Protein AF-A0AAV7F5R4-F1 (afdb_monomer)

Mean predicted aligned error: 19.82 Å

Radius of gyration: 34.5 Å; Cα contacts (8 Å, |Δi|>4): 688; chains: 1; bounding box: 96×63×97 Å

Structure (mmCIF, N/CA/C/O backbone):
data_AF-A0AAV7F5R4-F1
#
_entry.id   AF-A0AAV7F5R4-F1
#
loop_
_atom_site.group_PDB
_atom_site.id
_atom_site.type_symbol
_atom_site.label_atom_id
_atom_site.label_alt_id
_atom_site.label_comp_id
_atom_site.label_asym_id
_atom_site.label_entity_id
_atom_site.label_seq_id
_atom_site.pdbx_PDB_ins_code
_atom_site.Cartn_x
_atom_site.Cartn_y
_atom_site.Cartn_z
_atom_site.occupancy
_atom_site.B_iso_or_equiv
_atom_site.auth_seq_id
_atom_site.auth_comp_id
_atom_site.auth_asym_id
_atom_site.auth_atom_id
_atom_site.pdbx_PDB_model_num
ATOM 1 N N . MET A 1 1 ? 30.059 5.304 12.376 1.00 39.59 1 MET A N 1
ATOM 2 C CA . MET A 1 1 ? 28.980 6.250 11.996 1.00 39.59 1 MET A CA 1
ATOM 3 C C . MET A 1 1 ? 29.092 6.794 10.557 1.00 39.59 1 MET A C 1
ATOM 5 O O . MET A 1 1 ? 28.484 7.811 10.269 1.00 39.59 1 MET A O 1
ATOM 9 N N . ALA A 1 2 ? 29.769 6.106 9.621 1.00 31.55 2 ALA A N 1
ATOM 10 C CA . ALA A 1 2 ? 29.812 6.498 8.196 1.00 31.55 2 ALA A CA 1
ATOM 11 C C . ALA A 1 2 ? 29.211 5.446 7.229 1.00 31.55 2 ALA A C 1
ATOM 13 O O . ALA A 1 2 ? 29.018 5.737 6.057 1.00 31.55 2 ALA A O 1
ATOM 14 N N . GLY A 1 3 ? 28.867 4.241 7.713 1.00 31.55 3 GLY A N 1
ATOM 15 C CA . GLY A 1 3 ? 28.271 3.171 6.892 1.00 31.55 3 GLY A CA 1
ATOM 16 C C . GLY A 1 3 ? 26.743 3.233 6.739 1.00 31.55 3 GLY A C 1
ATOM 17 O O . GLY A 1 3 ? 26.205 2.731 5.759 1.00 31.55 3 GLY A O 1
ATOM 18 N N . HIS A 1 4 ? 26.030 3.892 7.662 1.00 37.28 4 HIS A N 1
ATOM 19 C CA . HIS A 1 4 ? 24.557 3.944 7.657 1.00 37.28 4 HIS A CA 1
ATOM 20 C C . HIS A 1 4 ? 23.969 4.983 6.690 1.00 37.28 4 HIS A C 1
ATOM 22 O O . HIS A 1 4 ? 22.866 4.798 6.186 1.00 37.28 4 HIS A O 1
ATOM 28 N N . THR A 1 5 ? 24.708 6.047 6.372 1.00 41.78 5 THR A N 1
ATOM 29 C CA . THR A 1 5 ? 24.303 7.043 5.368 1.00 41.78 5 THR A CA 1
ATOM 30 C C . THR A 1 5 ? 24.542 6.558 3.942 1.00 41.78 5 THR A C 1
ATOM 32 O O . THR A 1 5 ? 23.768 6.912 3.062 1.00 41.78 5 THR A O 1
ATOM 35 N N . ILE A 1 6 ? 25.547 5.705 3.715 1.00 39.28 6 ILE A N 1
ATOM 36 C CA . ILE A 1 6 ? 25.813 5.111 2.398 1.00 39.28 6 ILE A CA 1
ATOM 37 C C . ILE A 1 6 ? 24.755 4.060 2.073 1.00 39.28 6 ILE A C 1
ATOM 39 O O . ILE A 1 6 ? 24.209 4.114 0.985 1.00 39.28 6 ILE A O 1
ATOM 43 N N . LEU A 1 7 ? 24.375 3.187 3.015 1.00 37.47 7 LEU A N 1
ATOM 44 C CA . LEU A 1 7 ? 23.312 2.199 2.789 1.00 37.47 7 LEU A CA 1
ATOM 45 C C . LEU A 1 7 ? 21.937 2.861 2.590 1.00 37.47 7 LEU A C 1
ATOM 47 O O . LEU A 1 7 ? 21.159 2.404 1.767 1.00 37.47 7 LEU A O 1
ATOM 51 N N . SER A 1 8 ? 21.666 3.978 3.275 1.00 41.03 8 SER A N 1
ATOM 52 C CA . SER A 1 8 ? 20.454 4.782 3.070 1.00 41.03 8 SER A CA 1
ATOM 53 C C . SER A 1 8 ? 20.468 5.531 1.731 1.00 41.03 8 SER A C 1
ATOM 55 O O . SER A 1 8 ? 19.446 5.546 1.059 1.00 41.03 8 SER A O 1
ATOM 57 N N . LEU A 1 9 ? 21.613 6.064 1.272 1.00 37.22 9 LEU A N 1
ATOM 58 C CA . LEU A 1 9 ? 21.740 6.627 -0.082 1.00 37.22 9 LEU A CA 1
ATOM 59 C C . LEU A 1 9 ? 21.671 5.547 -1.171 1.00 37.22 9 LEU A C 1
ATOM 61 O O . LEU A 1 9 ? 21.090 5.800 -2.215 1.00 37.22 9 LEU A O 1
ATOM 65 N N . PHE A 1 10 ? 22.235 4.359 -0.936 1.00 38.16 10 PHE A N 1
ATOM 66 C CA . PHE A 1 10 ? 22.224 3.227 -1.868 1.00 38.16 10 PHE A CA 1
ATOM 67 C C . PHE A 1 10 ? 20.823 2.602 -1.955 1.00 38.16 10 PHE A C 1
ATOM 69 O O . PHE A 1 10 ? 20.374 2.301 -3.053 1.00 38.16 10 PHE A O 1
ATOM 76 N N . LEU A 1 11 ? 20.077 2.513 -0.841 1.00 41.06 11 LEU A N 1
ATOM 77 C CA . LEU A 1 11 ? 18.658 2.125 -0.835 1.00 41.06 11 LEU A CA 1
ATOM 78 C C . LEU A 1 11 ? 17.745 3.221 -1.398 1.00 41.06 11 LEU A C 1
ATOM 80 O O . LEU A 1 11 ? 16.781 2.907 -2.083 1.00 41.06 11 LEU A O 1
ATOM 84 N N . PHE A 1 12 ? 18.033 4.501 -1.153 1.00 39.72 12 PHE A N 1
ATOM 85 C CA . PHE A 1 12 ? 17.289 5.606 -1.764 1.00 39.72 12 PHE A CA 1
ATOM 86 C C . PHE A 1 12 ? 17.565 5.691 -3.269 1.00 39.72 12 PHE A C 1
ATOM 88 O O . PHE A 1 12 ? 16.661 6.030 -4.021 1.00 39.72 12 PHE A O 1
ATOM 95 N N . LEU A 1 13 ? 18.766 5.316 -3.724 1.00 37.78 13 LEU A N 1
ATOM 96 C CA . LEU A 1 13 ? 19.084 5.095 -5.135 1.00 37.78 13 LEU A CA 1
ATOM 97 C C . LEU A 1 13 ? 18.396 3.834 -5.677 1.00 37.78 13 LEU A C 1
ATOM 99 O O . LEU A 1 13 ? 17.879 3.903 -6.775 1.00 37.78 13 LEU A O 1
ATOM 103 N N . LEU A 1 14 ? 18.264 2.740 -4.920 1.00 39.53 14 LEU A N 1
ATOM 104 C CA . LEU A 1 14 ? 17.477 1.552 -5.314 1.00 39.53 14 LEU A CA 1
ATOM 105 C C . LEU A 1 14 ? 15.958 1.814 -5.378 1.00 39.53 14 LEU A C 1
ATOM 107 O O . LEU A 1 14 ? 15.267 1.191 -6.175 1.00 39.53 14 LEU A O 1
ATOM 111 N N . LEU A 1 15 ? 15.435 2.759 -4.590 1.00 38.59 15 LEU A N 1
ATOM 112 C CA . LEU A 1 15 ? 14.023 3.180 -4.618 1.00 38.59 15 LEU A CA 1
ATOM 113 C C . LEU A 1 15 ? 13.740 4.343 -5.565 1.00 38.59 15 LEU A C 1
ATOM 115 O O . LEU A 1 15 ? 12.594 4.544 -5.955 1.00 38.59 15 LEU A O 1
ATOM 119 N N . CYS A 1 16 ? 14.761 5.125 -5.916 1.00 32.56 16 CYS A N 1
ATOM 120 C CA . CYS A 1 16 ? 14.681 6.121 -6.984 1.00 32.56 16 CYS A CA 1
ATOM 121 C C . CYS A 1 16 ? 15.091 5.549 -8.352 1.00 32.56 16 CYS A C 1
ATOM 123 O O . CYS A 1 16 ? 14.794 6.193 -9.346 1.00 32.56 16 CYS A O 1
ATOM 125 N N . ASN A 1 17 ? 15.699 4.356 -8.412 1.00 32.84 17 ASN A N 1
ATOM 126 C CA . ASN A 1 17 ? 15.999 3.607 -9.644 1.00 32.84 17 ASN A CA 1
ATOM 127 C C . ASN A 1 17 ? 14.955 2.527 -9.963 1.00 32.84 17 ASN A C 1
ATOM 129 O O . ASN A 1 17 ? 15.230 1.591 -10.708 1.00 32.84 17 ASN A O 1
ATOM 133 N N . ILE A 1 18 ? 13.736 2.663 -9.449 1.00 35.47 18 ILE A N 1
ATOM 134 C CA . ILE A 1 18 ? 12.578 2.171 -10.197 1.00 35.47 18 ILE A CA 1
ATOM 135 C C . ILE A 1 18 ? 11.781 3.410 -10.573 1.00 35.47 18 ILE A C 1
ATOM 137 O O . ILE A 1 18 ? 10.766 3.758 -9.966 1.00 35.47 18 ILE A O 1
ATOM 141 N N . ASP A 1 19 ? 12.349 4.114 -11.548 1.00 28.47 19 ASP A N 1
ATOM 142 C CA . ASP A 1 19 ? 11.654 5.087 -12.375 1.00 28.47 19 ASP A CA 1
ATOM 143 C C . ASP A 1 19 ? 10.369 4.428 -12.931 1.00 28.47 19 ASP A C 1
ATOM 145 O O . ASP A 1 19 ? 10.357 3.215 -13.183 1.00 28.47 19 ASP A O 1
ATOM 149 N N . PRO A 1 20 ? 9.275 5.169 -13.179 1.00 29.52 20 PRO A N 1
ATOM 150 C CA . PRO A 1 20 ? 8.128 4.664 -13.933 1.00 29.52 20 PRO A CA 1
ATOM 151 C C . PRO A 1 20 ? 8.481 4.247 -15.375 1.00 29.52 20 PRO A C 1
ATOM 153 O O . PRO A 1 20 ? 7.615 3.753 -16.090 1.00 29.52 20 PRO A O 1
ATOM 156 N N . SER A 1 21 ? 9.739 4.395 -15.790 1.00 31.33 21 SER A N 1
ATOM 157 C CA . SER A 1 21 ? 10.330 3.827 -16.993 1.00 31.33 21 SER A CA 1
ATOM 158 C C . SER A 1 21 ? 11.383 2.768 -16.638 1.00 31.33 21 SER A C 1
ATOM 160 O O . SER A 1 21 ? 12.577 2.999 -16.780 1.00 31.33 21 SER A O 1
ATOM 162 N N . MET A 1 22 ? 10.972 1.558 -16.252 1.00 32.84 22 MET A N 1
ATOM 163 C CA . MET A 1 22 ? 11.712 0.403 -16.774 1.00 32.84 22 MET A CA 1
ATOM 164 C C . MET A 1 22 ? 11.287 0.256 -18.233 1.00 32.84 22 MET A C 1
ATOM 166 O O . MET A 1 22 ? 10.404 -0.536 -18.563 1.00 32.84 22 MET A O 1
ATOM 170 N N . SER A 1 23 ? 11.864 1.083 -19.105 1.00 41.34 23 SER A N 1
ATOM 171 C CA . SER A 1 23 ? 11.996 0.689 -20.495 1.00 41.34 23 SER A CA 1
ATOM 172 C C . SER A 1 23 ? 13.014 -0.436 -20.506 1.00 41.34 23 SER A C 1
ATOM 174 O O . SER A 1 23 ? 14.189 -0.249 -20.227 1.00 41.34 23 SER A O 1
ATOM 176 N N . PHE A 1 24 ? 12.563 -1.645 -20.816 1.00 62.62 24 PHE A N 1
ATOM 177 C CA . PHE A 1 24 ? 13.464 -2.572 -21.483 1.00 62.62 24 PHE A CA 1
ATOM 178 C C . PHE A 1 24 ? 14.000 -1.866 -22.731 1.00 62.62 24 PHE A C 1
ATOM 180 O O . PHE A 1 24 ? 13.278 -1.040 -23.307 1.00 62.62 24 PHE A O 1
ATOM 187 N N . CYS A 1 25 ? 15.231 -2.184 -23.153 1.00 79.38 25 CYS A N 1
ATOM 188 C CA . CYS A 1 25 ? 15.704 -1.737 -24.458 1.00 79.38 25 CYS A CA 1
ATOM 189 C C . CYS A 1 25 ? 14.582 -1.966 -25.474 1.00 79.38 25 CYS A C 1
ATOM 191 O O . CYS A 1 25 ? 14.095 -3.083 -25.642 1.00 79.38 25 CYS A O 1
ATOM 193 N N . SER A 1 26 ? 14.123 -0.880 -26.092 1.00 81.75 26 SER A N 1
ATOM 194 C CA . SER A 1 26 ? 12.952 -0.908 -26.969 1.00 81.75 26 SER A CA 1
ATOM 195 C C . SER A 1 26 ? 13.245 -1.551 -28.330 1.00 81.75 26 SER A C 1
ATOM 197 O O . SER A 1 26 ? 12.362 -1.612 -29.184 1.00 81.75 26 SER A O 1
ATOM 199 N N . LEU A 1 27 ? 14.479 -2.020 -28.532 1.00 85.81 27 LEU A N 1
ATOM 200 C CA . LEU A 1 27 ? 14.950 -2.723 -29.715 1.00 85.81 27 LEU A CA 1
ATOM 201 C C . LEU A 1 27 ? 15.027 -4.228 -29.431 1.00 85.81 27 LEU A C 1
ATOM 203 O O . LEU A 1 27 ? 15.663 -4.656 -28.469 1.00 85.81 27 LEU A O 1
ATOM 207 N N . ASP A 1 28 ? 14.405 -5.033 -30.293 1.00 84.12 28 ASP A N 1
ATOM 208 C CA . ASP A 1 28 ? 14.500 -6.492 -30.232 1.00 84.12 28 ASP A CA 1
ATOM 209 C C . ASP A 1 28 ? 15.633 -7.000 -31.133 1.00 84.12 28 ASP A C 1
ATOM 211 O O . ASP A 1 28 ? 15.468 -7.190 -32.339 1.00 84.12 28 ASP A O 1
ATOM 215 N N . PHE A 1 29 ? 16.798 -7.239 -30.533 1.00 84.69 29 PHE A N 1
ATOM 216 C CA . PHE A 1 29 ? 17.975 -7.744 -31.244 1.00 84.69 29 PHE A CA 1
ATOM 217 C C . PHE A 1 29 ? 17.883 -9.236 -31.614 1.00 84.69 29 PHE A C 1
ATOM 219 O O . PHE A 1 29 ? 18.726 -9.731 -32.356 1.00 84.69 29 PHE A O 1
ATOM 226 N N . LYS A 1 30 ? 16.867 -9.981 -31.148 1.00 80.25 30 LYS A N 1
ATOM 227 C CA . LYS A 1 30 ? 16.724 -11.413 -31.485 1.00 80.25 30 LYS A CA 1
ATOM 228 C C . LYS A 1 30 ? 16.264 -11.641 -32.923 1.00 80.25 30 LYS A C 1
ATOM 230 O O . LYS A 1 30 ? 16.484 -12.723 -33.460 1.00 80.25 30 LYS A O 1
ATOM 235 N N . LEU A 1 31 ? 15.624 -10.641 -33.530 1.00 77.75 31 LEU A N 1
ATOM 236 C CA . LEU A 1 31 ? 15.132 -10.699 -34.909 1.00 77.75 31 LEU A CA 1
ATOM 237 C C . LEU A 1 31 ? 16.254 -10.556 -35.947 1.00 77.75 31 LEU A C 1
ATOM 239 O O . LEU A 1 31 ? 16.086 -11.010 -37.076 1.00 77.75 31 LEU A O 1
ATOM 243 N N . PHE A 1 32 ? 17.385 -9.960 -35.556 1.00 79.75 32 PHE A N 1
ATOM 244 C CA . PHE A 1 32 ? 18.526 -9.667 -36.424 1.00 79.75 32 PHE A CA 1
ATOM 245 C C . PHE A 1 32 ? 19.821 -10.128 -35.740 1.00 79.75 32 PHE A C 1
ATOM 247 O O . PHE A 1 32 ? 20.509 -9.324 -35.106 1.00 79.75 32 PHE A O 1
ATOM 254 N N . PRO A 1 33 ? 20.142 -11.434 -35.796 1.00 73.25 33 PRO A N 1
ATOM 255 C CA . PRO A 1 33 ? 21.329 -11.959 -35.140 1.00 73.25 33 PRO A CA 1
ATOM 256 C C . PRO A 1 33 ? 22.590 -11.325 -35.735 1.00 73.25 33 PRO A C 1
ATOM 258 O O . PRO A 1 33 ? 22.829 -11.388 -36.938 1.00 73.25 33 PRO A O 1
ATOM 261 N N . PHE A 1 34 ? 23.410 -10.721 -34.878 1.00 76.69 34 PHE A N 1
ATOM 262 C CA . PHE A 1 34 ? 24.687 -10.150 -35.285 1.00 76.69 34 PHE A CA 1
ATOM 263 C C . PHE A 1 34 ? 25.781 -11.223 -35.373 1.00 76.69 34 PHE A C 1
ATOM 265 O O . PHE A 1 34 ? 26.142 -11.844 -34.368 1.00 76.69 34 PHE A O 1
ATOM 272 N N . GLU A 1 35 ? 26.369 -11.367 -36.560 1.00 68.06 35 GLU A N 1
ATOM 273 C CA . GLU A 1 35 ? 27.618 -12.096 -36.776 1.00 68.06 35 GLU A CA 1
ATOM 274 C C . GLU A 1 35 ? 28.744 -11.108 -37.095 1.00 68.06 35 GLU A C 1
ATOM 276 O O . GLU A 1 35 ? 28.722 -10.401 -38.102 1.00 68.06 35 GLU A O 1
ATOM 281 N N . ALA A 1 36 ? 29.758 -11.048 -36.229 1.00 66.69 36 ALA A N 1
ATOM 282 C CA . ALA A 1 36 ? 30.924 -10.213 -36.491 1.00 66.69 36 ALA A CA 1
ATOM 283 C C . ALA A 1 36 ? 31.705 -10.753 -37.699 1.00 66.69 36 ALA A C 1
ATOM 285 O O . ALA A 1 36 ? 31.887 -11.965 -37.838 1.00 66.69 36 ALA A O 1
ATOM 286 N N . ARG A 1 37 ? 32.228 -9.846 -38.536 1.00 67.06 37 ARG A N 1
ATOM 287 C CA . ARG A 1 37 ? 33.049 -10.225 -39.697 1.00 67.06 37 ARG A CA 1
ATOM 288 C C . ARG A 1 37 ? 34.212 -11.134 -39.272 1.00 67.06 37 ARG A C 1
ATOM 290 O O . ARG A 1 37 ? 34.809 -10.877 -38.224 1.00 67.06 37 ARG A O 1
ATOM 297 N N . PRO A 1 38 ? 34.607 -12.133 -40.085 1.00 63.84 38 PRO A N 1
ATOM 298 C CA . PRO A 1 38 ? 35.673 -13.079 -39.736 1.00 63.84 38 PRO A CA 1
ATOM 299 C C . PRO A 1 38 ? 36.996 -12.415 -39.337 1.00 63.84 38 PRO A C 1
ATOM 301 O O . PRO A 1 38 ? 37.676 -12.864 -38.416 1.00 63.84 38 PRO A O 1
ATOM 304 N N . GLU A 1 39 ? 37.326 -11.294 -39.978 1.00 62.84 39 GLU A N 1
ATOM 305 C CA . GLU A 1 39 ? 38.499 -10.461 -39.680 1.00 62.84 39 GLU A CA 1
ATOM 306 C C . GLU A 1 39 ? 38.479 -9.892 -38.249 1.00 62.84 39 GLU A C 1
ATOM 308 O O . GLU A 1 39 ? 39.528 -9.705 -37.635 1.00 62.84 39 GLU A O 1
ATOM 313 N N . CYS A 1 40 ? 37.284 -9.681 -37.690 1.00 65.56 40 CYS A N 1
ATOM 314 C CA . CYS A 1 40 ? 37.051 -9.205 -36.329 1.00 65.56 40 CYS A CA 1
ATOM 315 C C . CYS A 1 40 ? 36.989 -10.355 -35.299 1.00 65.56 40 CYS A C 1
ATOM 317 O O . CYS A 1 40 ? 36.962 -10.094 -34.097 1.00 65.56 40 CYS A O 1
ATOM 319 N N . LEU A 1 41 ? 36.976 -11.629 -35.732 1.00 59.78 41 LEU A N 1
ATOM 320 C CA . LEU A 1 41 ? 36.881 -12.805 -34.849 1.00 59.78 41 LEU A CA 1
ATOM 321 C C . LEU A 1 41 ? 38.240 -13.298 -34.314 1.00 59.78 41 LEU A C 1
ATOM 323 O O . LEU A 1 41 ? 38.253 -14.024 -33.321 1.00 59.78 41 LEU A O 1
ATOM 327 N N . ASN A 1 42 ? 39.360 -12.912 -34.937 1.00 55.72 42 ASN A N 1
ATOM 328 C CA . ASN A 1 42 ? 40.698 -13.475 -34.679 1.00 55.72 42 ASN A CA 1
ATOM 329 C C . ASN A 1 42 ? 41.566 -12.687 -33.669 1.00 55.72 42 ASN A C 1
ATOM 331 O O . ASN A 1 42 ? 42.778 -12.889 -33.608 1.00 55.72 42 ASN A O 1
ATOM 335 N N . GLN A 1 43 ? 40.984 -11.794 -32.863 1.00 54.94 43 GLN A N 1
ATOM 336 C CA . GLN A 1 43 ? 41.718 -11.028 -31.841 1.00 54.94 43 GLN A CA 1
ATOM 337 C C . GLN A 1 43 ? 41.657 -11.745 -30.472 1.00 54.94 43 GLN A C 1
ATOM 339 O O . GLN A 1 43 ? 40.559 -12.060 -30.007 1.00 54.94 43 GLN A O 1
ATOM 344 N N . PRO A 1 44 ? 42.797 -12.032 -29.807 1.00 47.94 44 PRO A N 1
ATOM 345 C CA . PRO A 1 44 ? 42.813 -12.776 -28.551 1.00 47.94 44 PRO A CA 1
ATOM 346 C C . PRO A 1 44 ? 42.216 -11.974 -27.386 1.00 47.94 44 PRO A C 1
ATOM 348 O O . PRO A 1 44 ? 42.573 -10.823 -27.133 1.00 47.94 44 PRO A O 1
ATOM 351 N N . SER A 1 45 ? 41.340 -12.630 -26.625 1.00 44.97 45 SER A N 1
ATOM 352 C CA . SER A 1 45 ? 40.735 -12.128 -25.391 1.00 44.97 45 SER A CA 1
ATOM 353 C C . SER A 1 45 ? 41.804 -11.897 -24.314 1.00 44.97 45 SER A C 1
ATOM 355 O O . SER A 1 45 ? 42.144 -12.817 -23.575 1.00 44.97 45 SER A O 1
ATOM 357 N N . GLY A 1 46 ? 42.362 -10.688 -24.210 1.00 41.81 46 GLY A N 1
ATOM 358 C CA . GLY A 1 46 ? 43.214 -10.342 -23.061 1.00 41.81 46 GLY A CA 1
ATOM 359 C C . GLY A 1 46 ? 44.234 -9.222 -23.243 1.00 41.81 46 GLY A C 1
ATOM 360 O O . GLY A 1 46 ? 44.710 -8.697 -22.243 1.00 41.81 46 GLY A O 1
ATOM 361 N N . LEU A 1 47 ? 44.543 -8.804 -24.470 1.00 41.09 47 LEU A N 1
ATOM 362 C CA . LEU A 1 47 ? 45.359 -7.616 -24.743 1.00 41.09 47 LEU A CA 1
ATOM 363 C C . LEU A 1 47 ? 44.733 -6.886 -25.931 1.00 41.09 47 LEU A C 1
ATOM 365 O O . LEU A 1 47 ? 44.908 -7.295 -27.073 1.00 41.09 47 LEU A O 1
ATOM 369 N N . LEU A 1 48 ? 43.958 -5.840 -25.654 1.00 42.06 48 LEU A N 1
ATOM 370 C CA . LEU A 1 48 ? 43.353 -5.001 -26.686 1.00 42.06 48 LEU A CA 1
ATOM 371 C C . LEU A 1 48 ? 44.242 -3.763 -26.889 1.00 42.06 48 LEU A C 1
ATOM 373 O O . LEU A 1 48 ? 44.446 -3.029 -25.919 1.00 42.06 48 LEU A O 1
ATOM 377 N N . PRO A 1 49 ? 44.757 -3.495 -28.103 1.00 43.59 49 PRO A N 1
ATOM 378 C CA . PRO A 1 49 ? 45.101 -2.130 -28.479 1.00 43.59 49 PRO A CA 1
ATOM 379 C C . PRO A 1 49 ? 43.818 -1.284 -28.463 1.00 43.59 49 PRO A C 1
ATOM 381 O O . PRO A 1 49 ? 42.719 -1.824 -28.594 1.00 43.59 49 PRO A O 1
ATOM 384 N N . ASP A 1 50 ? 43.956 0.025 -28.272 1.00 47.12 50 ASP A N 1
ATOM 385 C CA . ASP A 1 50 ? 42.859 0.992 -28.195 1.00 47.12 50 ASP A CA 1
ATOM 386 C C . ASP A 1 50 ? 41.757 0.757 -29.248 1.00 47.12 50 ASP A C 1
ATOM 388 O O . ASP A 1 50 ? 41.899 1.147 -30.401 1.00 47.12 50 ASP A O 1
ATOM 392 N N . ALA A 1 51 ? 40.648 0.162 -28.794 1.00 52.16 51 ALA A N 1
ATOM 393 C CA . ALA A 1 51 ? 39.354 0.021 -29.460 1.00 52.16 51 ALA A CA 1
ATOM 394 C C . ALA A 1 51 ? 39.320 -0.702 -30.826 1.00 52.16 51 ALA A C 1
ATOM 396 O O . ALA A 1 51 ? 40.231 -0.696 -31.645 1.00 52.16 51 ALA A O 1
ATOM 397 N N . TRP A 1 52 ? 38.195 -1.370 -31.064 1.00 54.84 52 TRP A N 1
ATOM 398 C CA . TRP A 1 52 ? 37.860 -2.029 -32.321 1.00 54.84 52 TRP A CA 1
ATOM 399 C C . TRP A 1 52 ? 38.054 -1.073 -33.505 1.00 54.84 52 TRP A C 1
ATOM 401 O O . TRP A 1 52 ? 37.694 0.101 -33.41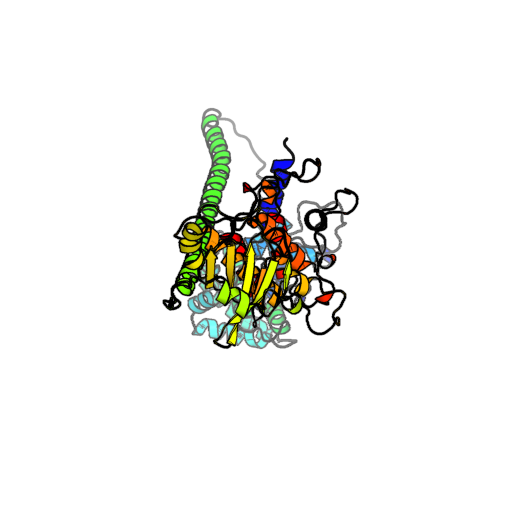0 1.00 54.84 52 TRP A O 1
ATOM 411 N N . THR A 1 53 ? 38.604 -1.556 -34.627 1.00 57.28 53 THR A N 1
ATOM 412 C CA . THR A 1 53 ? 38.736 -0.714 -35.824 1.00 57.28 53 THR A CA 1
ATOM 413 C C . THR A 1 53 ? 37.350 -0.203 -36.243 1.00 57.28 53 THR A C 1
ATOM 415 O O . THR A 1 53 ? 36.371 -0.944 -36.101 1.00 57.28 53 THR A O 1
ATOM 418 N N . PRO A 1 54 ? 37.231 1.023 -36.791 1.00 61.81 54 PRO A N 1
ATOM 419 C CA . PRO A 1 54 ? 35.947 1.575 -37.234 1.00 61.81 54 PRO A CA 1
ATOM 420 C C . PRO A 1 54 ? 35.142 0.606 -38.115 1.00 61.81 54 PRO A C 1
ATOM 422 O O . PRO A 1 54 ? 33.933 0.478 -37.952 1.00 61.81 54 PRO A O 1
ATOM 425 N N . SER A 1 55 ? 35.832 -0.172 -38.958 1.00 63.84 55 SER A N 1
ATOM 426 C CA . SER A 1 55 ? 35.249 -1.230 -39.791 1.00 63.84 55 SER A CA 1
ATOM 427 C C . SER A 1 55 ? 34.617 -2.394 -39.007 1.00 63.84 55 SER A C 1
ATOM 429 O O . SER A 1 55 ? 33.590 -2.919 -39.430 1.00 63.84 55 SER A O 1
ATOM 431 N N . CYS A 1 56 ? 35.182 -2.795 -37.861 1.00 69.06 56 CYS A N 1
ATOM 432 C CA . CYS A 1 56 ? 34.612 -3.837 -36.998 1.00 69.06 56 CYS A CA 1
ATOM 433 C C . CYS A 1 56 ? 33.428 -3.314 -36.174 1.00 69.06 56 CYS A C 1
ATOM 435 O O . CYS A 1 56 ? 32.453 -4.039 -35.982 1.00 69.06 56 CYS A O 1
ATOM 437 N N . CYS A 1 57 ? 33.471 -2.052 -35.736 1.00 73.31 57 CYS A N 1
ATOM 438 C CA . CYS A 1 57 ? 32.346 -1.401 -35.060 1.00 73.31 57 CYS A CA 1
ATOM 439 C C . CYS A 1 57 ? 31.147 -1.197 -36.002 1.00 73.31 57 CYS A C 1
ATOM 441 O O . CYS A 1 57 ? 30.011 -1.455 -35.616 1.00 73.31 57 CYS A O 1
ATOM 443 N N . GLN A 1 58 ? 31.391 -0.798 -37.253 1.00 71.62 58 GLN A N 1
ATOM 444 C CA . GLN A 1 58 ? 30.344 -0.495 -38.236 1.00 71.62 58 GLN A CA 1
ATOM 445 C C . GLN A 1 58 ? 29.390 -1.672 -38.487 1.00 71.62 58 GLN A C 1
ATOM 447 O O . GLN A 1 58 ? 28.190 -1.465 -38.638 1.00 71.62 58 GLN A O 1
ATOM 452 N N . SER A 1 59 ? 29.901 -2.908 -38.478 1.00 75.06 59 SER A N 1
ATOM 453 C CA . SER A 1 59 ? 29.072 -4.105 -38.691 1.00 75.06 59 SER A CA 1
ATOM 454 C C . SER A 1 59 ? 27.981 -4.298 -37.629 1.00 75.06 59 SER A C 1
ATOM 456 O O . SER A 1 59 ? 26.954 -4.900 -37.917 1.00 75.06 59 SER A O 1
ATOM 458 N N . ALA A 1 60 ? 28.167 -3.758 -36.421 1.00 79.06 60 ALA A N 1
ATOM 459 C CA . ALA A 1 60 ? 27.176 -3.852 -35.354 1.00 79.06 60 ALA A CA 1
ATOM 460 C C . ALA A 1 60 ? 26.044 -2.825 -35.490 1.00 79.06 60 ALA A C 1
ATOM 462 O O . ALA A 1 60 ? 24.995 -3.005 -34.881 1.00 79.06 60 ALA A O 1
ATOM 463 N N . LEU A 1 61 ? 26.223 -1.764 -36.286 1.00 82.25 61 LEU A N 1
ATOM 464 C CA . LEU A 1 61 ? 25.169 -0.773 -36.501 1.00 82.25 61 LEU A CA 1
ATOM 465 C C . LEU A 1 61 ? 24.040 -1.302 -37.387 1.00 82.25 61 LEU A C 1
ATOM 467 O O . LEU A 1 61 ? 22.901 -0.894 -37.201 1.00 82.25 61 LEU A O 1
ATOM 471 N N . GLU A 1 62 ? 24.324 -2.212 -38.315 1.00 85.12 62 GLU A N 1
ATOM 472 C CA . GLU A 1 62 ? 23.320 -2.738 -39.246 1.00 85.12 62 GLU A CA 1
ATOM 473 C C . GLU A 1 62 ? 22.139 -3.416 -38.526 1.00 85.12 62 GLU A C 1
ATOM 475 O O . GLU A 1 62 ? 21.011 -2.937 -38.674 1.00 85.12 62 GLU A O 1
ATOM 480 N N . PRO A 1 63 ? 22.348 -4.437 -37.666 1.00 85.94 63 PRO A N 1
ATOM 481 C CA . PRO A 1 63 ? 21.250 -5.053 -36.917 1.00 85.94 63 PRO A CA 1
ATOM 482 C C . PRO A 1 63 ? 20.584 -4.084 -35.929 1.00 85.94 63 PRO A C 1
ATOM 484 O O . PRO A 1 63 ? 19.393 -4.210 -35.637 1.00 85.94 63 PRO A O 1
ATOM 487 N N . VAL A 1 64 ? 21.318 -3.084 -35.429 1.00 88.44 64 VAL A N 1
ATOM 488 C CA . VAL A 1 64 ? 20.764 -2.058 -34.534 1.00 88.44 64 VAL A CA 1
ATOM 489 C C . VAL A 1 64 ? 19.796 -1.145 -35.289 1.00 88.44 64 VAL A C 1
ATOM 491 O O . VAL A 1 64 ? 18.679 -0.927 -34.824 1.00 88.44 64 VAL A O 1
ATOM 494 N N . PHE A 1 65 ? 20.171 -0.663 -36.475 1.00 90.00 65 PHE A N 1
ATOM 495 C CA . PHE A 1 65 ? 19.309 0.172 -37.310 1.00 90.00 65 PHE A CA 1
ATOM 496 C C . PHE A 1 65 ? 18.122 -0.617 -37.891 1.00 90.00 65 PHE A C 1
ATOM 498 O O . PHE A 1 65 ? 17.023 -0.070 -37.987 1.00 90.00 65 PHE A O 1
ATOM 505 N N . GLN A 1 66 ? 18.294 -1.907 -38.200 1.00 89.94 66 GLN A N 1
ATOM 506 C CA . GLN A 1 66 ? 17.184 -2.798 -38.564 1.00 89.94 66 GLN A CA 1
ATOM 507 C C . GLN A 1 66 ? 16.159 -2.900 -37.423 1.00 89.94 66 GLN A C 1
ATOM 509 O O . GLN A 1 66 ? 14.959 -2.719 -37.644 1.00 89.94 66 GLN A O 1
ATOM 514 N N . ALA A 1 67 ? 16.612 -3.094 -36.180 1.00 89.88 67 ALA A N 1
ATOM 515 C CA . ALA A 1 67 ? 15.726 -3.091 -35.016 1.00 89.88 67 ALA A CA 1
ATOM 516 C C . ALA A 1 67 ? 15.064 -1.715 -34.786 1.00 89.88 67 ALA A C 1
ATOM 518 O O . ALA A 1 67 ? 13.887 -1.645 -34.416 1.00 89.88 67 ALA A O 1
ATOM 519 N N . MET A 1 68 ? 15.779 -0.613 -35.051 1.00 91.38 68 MET A N 1
ATOM 520 C CA . MET A 1 68 ? 15.221 0.744 -34.986 1.00 91.38 68 MET A CA 1
ATOM 521 C C . MET A 1 68 ? 14.118 0.960 -36.025 1.00 91.38 68 MET A C 1
ATOM 523 O O . MET A 1 68 ? 13.109 1.572 -35.690 1.00 91.38 68 MET A O 1
ATOM 527 N N . ALA A 1 69 ? 14.246 0.415 -37.238 1.00 90.81 69 ALA A N 1
ATOM 528 C CA . ALA A 1 69 ? 13.205 0.481 -38.266 1.00 90.81 69 ALA A CA 1
ATOM 529 C C . ALA A 1 69 ? 11.904 -0.215 -37.842 1.00 90.81 69 ALA A C 1
ATOM 531 O O . ALA A 1 69 ? 10.823 0.367 -37.973 1.00 90.81 69 ALA A O 1
ATOM 532 N N . ILE A 1 70 ? 12.002 -1.414 -37.252 1.00 88.88 70 ILE A N 1
ATOM 533 C CA . ILE A 1 70 ? 10.841 -2.125 -36.688 1.00 88.88 70 ILE A CA 1
ATOM 534 C C . ILE A 1 70 ? 10.161 -1.270 -35.614 1.00 88.88 70 ILE A C 1
ATOM 536 O O . ILE A 1 70 ? 8.942 -1.084 -35.634 1.00 88.88 70 ILE A O 1
ATOM 540 N N . ARG A 1 71 ? 10.950 -0.702 -34.695 1.00 90.38 71 ARG A N 1
ATOM 541 C CA . ARG A 1 71 ? 10.441 0.168 -33.630 1.00 90.38 71 ARG A CA 1
ATOM 542 C C . ARG A 1 71 ? 9.795 1.438 -34.190 1.00 90.38 71 ARG A C 1
ATOM 544 O O . ARG A 1 71 ? 8.722 1.824 -33.727 1.00 90.38 71 ARG A O 1
ATOM 551 N N . ALA A 1 72 ? 10.426 2.081 -35.169 1.00 90.00 72 ALA A N 1
ATOM 552 C CA . ALA A 1 72 ? 9.986 3.343 -35.754 1.00 90.00 72 ALA A CA 1
ATOM 553 C C . ALA A 1 72 ? 8.638 3.219 -36.481 1.00 90.00 72 ALA A C 1
ATOM 555 O O . ALA A 1 72 ? 7.880 4.187 -36.507 1.00 90.00 72 ALA A O 1
ATOM 556 N N . ASN A 1 73 ? 8.272 2.037 -36.990 1.00 88.88 73 ASN A N 1
ATOM 557 C CA . ASN A 1 73 ? 6.935 1.810 -37.553 1.00 88.88 73 ASN A CA 1
ATOM 558 C C . ASN A 1 73 ? 5.829 2.047 -36.504 1.00 88.88 73 ASN A C 1
ATOM 560 O O . ASN A 1 73 ? 4.817 2.703 -36.771 1.00 88.88 73 ASN A O 1
ATOM 564 N N . ALA A 1 74 ? 6.053 1.566 -35.277 1.00 84.50 74 ALA A N 1
ATOM 565 C CA . ALA A 1 74 ? 5.112 1.716 -34.171 1.00 84.50 74 ALA A CA 1
ATOM 566 C C . ALA A 1 74 ? 5.237 3.079 -33.471 1.00 84.50 74 ALA A C 1
ATOM 568 O O . ALA A 1 74 ? 4.231 3.735 -33.209 1.00 84.50 74 ALA A O 1
ATOM 569 N N . SER A 1 75 ? 6.461 3.514 -33.161 1.00 87.12 75 SER A N 1
ATOM 570 C CA . SER A 1 75 ? 6.705 4.709 -32.342 1.00 87.12 75 SER A CA 1
ATOM 571 C C . SER A 1 75 ? 6.762 6.010 -33.139 1.00 87.12 75 SER A C 1
ATOM 573 O O . SER A 1 75 ? 6.688 7.084 -32.547 1.00 87.12 75 SER A O 1
ATOM 575 N N . ARG A 1 76 ? 6.962 5.927 -34.462 1.00 90.50 76 ARG A N 1
ATOM 576 C CA . ARG A 1 76 ? 7.312 7.034 -35.373 1.00 90.50 76 ARG A CA 1
ATOM 577 C C . ARG A 1 76 ? 8.619 7.754 -35.040 1.00 90.50 76 ARG A C 1
ATOM 579 O O . ARG A 1 76 ? 9.056 8.588 -35.823 1.00 90.50 76 ARG A O 1
ATOM 586 N N . SER A 1 77 ? 9.281 7.408 -33.941 1.00 89.69 77 SER A N 1
ATOM 587 C CA . SER A 1 77 ? 10.566 7.974 -33.552 1.00 89.69 77 SER A CA 1
ATOM 588 C C . SER A 1 77 ? 11.712 7.140 -34.119 1.00 89.69 77 SER A C 1
ATOM 590 O O . SER A 1 77 ? 11.767 5.928 -33.898 1.00 89.69 77 SER A O 1
ATOM 592 N N . ILE A 1 78 ? 12.617 7.812 -34.829 1.00 90.31 78 ILE A N 1
ATOM 593 C CA . ILE A 1 78 ? 13.766 7.214 -35.516 1.00 90.31 78 ILE A CA 1
ATOM 594 C C . ILE A 1 78 ? 14.875 6.898 -34.512 1.00 90.31 78 ILE A C 1
ATOM 596 O O . ILE A 1 78 ? 15.260 5.743 -34.364 1.00 90.31 78 ILE A O 1
ATOM 600 N N . PHE A 1 79 ? 15.356 7.916 -33.796 1.00 91.19 79 PHE A N 1
ATOM 601 C CA . PHE A 1 79 ? 16.445 7.792 -32.828 1.00 91.19 79 PHE A CA 1
ATOM 602 C C . PHE A 1 79 ? 15.928 7.517 -31.414 1.00 91.19 79 PHE A C 1
ATOM 604 O O . PHE A 1 79 ? 14.779 7.805 -31.066 1.00 91.19 79 PHE A O 1
ATOM 611 N N . LEU A 1 80 ? 16.794 6.946 -30.584 1.00 88.88 80 LEU A N 1
ATOM 612 C CA . LEU A 1 80 ? 16.518 6.714 -29.172 1.00 88.88 80 LEU A CA 1
ATOM 613 C C . LEU A 1 80 ? 16.821 7.981 -28.375 1.00 88.88 80 LEU A C 1
ATOM 615 O O . LEU A 1 80 ? 17.736 8.726 -28.715 1.00 88.88 80 LEU A O 1
ATOM 619 N N . ASP A 1 81 ? 16.101 8.240 -27.286 1.00 86.38 81 ASP A N 1
ATOM 620 C CA . ASP A 1 81 ? 16.598 9.229 -26.331 1.00 86.38 81 ASP A CA 1
ATOM 621 C C . ASP A 1 81 ? 17.930 8.742 -25.713 1.00 86.38 81 ASP A C 1
ATOM 623 O O . ASP A 1 81 ? 18.202 7.536 -25.704 1.00 86.38 81 ASP A O 1
ATOM 627 N N . PRO A 1 82 ? 18.787 9.644 -25.200 1.00 83.25 82 PRO A N 1
ATOM 628 C CA . PRO A 1 82 ? 20.106 9.256 -24.700 1.00 83.25 82 PRO A CA 1
ATOM 629 C C . PRO A 1 82 ? 20.086 8.186 -23.597 1.00 83.25 82 PRO A C 1
ATOM 631 O O . PRO A 1 82 ? 21.039 7.421 -23.492 1.00 83.25 82 PRO A O 1
ATOM 634 N N . ALA A 1 83 ? 19.021 8.100 -22.790 1.00 81.44 83 ALA A N 1
ATOM 635 C CA . ALA A 1 83 ? 18.905 7.063 -21.767 1.00 81.44 83 ALA A CA 1
ATOM 636 C C . ALA A 1 83 ? 18.557 5.702 -22.395 1.00 81.44 83 ALA A C 1
ATOM 638 O O . ALA A 1 83 ? 19.241 4.716 -22.122 1.00 81.44 83 ALA A O 1
ATOM 639 N N . GLN A 1 84 ? 17.589 5.658 -23.320 1.00 85.44 84 GLN A N 1
ATOM 640 C CA . GLN A 1 84 ? 17.277 4.444 -24.088 1.00 85.44 84 GLN A CA 1
ATOM 641 C C . GLN A 1 84 ? 18.465 3.953 -24.927 1.00 85.44 84 GLN A C 1
ATOM 643 O O . GLN A 1 84 ? 18.653 2.747 -25.076 1.00 85.44 84 GLN A O 1
ATOM 648 N N . ALA A 1 85 ? 19.280 4.860 -25.473 1.00 86.12 85 ALA A N 1
ATOM 649 C CA . ALA A 1 85 ? 20.480 4.506 -26.229 1.00 86.12 85 ALA A CA 1
ATOM 650 C C . ALA A 1 85 ? 21.530 3.795 -25.357 1.00 86.12 85 ALA A C 1
ATOM 652 O O . ALA A 1 85 ? 22.127 2.805 -25.789 1.00 86.12 85 ALA A O 1
ATOM 653 N N . GLU A 1 86 ? 21.733 4.264 -24.124 1.00 85.31 86 GLU A N 1
ATOM 654 C CA . GLU A 1 86 ? 22.631 3.638 -23.146 1.00 85.31 86 GLU A CA 1
ATOM 655 C C . GLU A 1 86 ? 22.132 2.248 -22.728 1.00 85.31 86 GLU A C 1
ATOM 657 O O . GLU A 1 86 ? 22.900 1.284 -22.758 1.00 85.31 86 GLU A O 1
ATOM 662 N N . GLU A 1 87 ? 20.839 2.121 -22.423 1.00 85.75 87 GLU A N 1
ATOM 663 C CA . GLU A 1 87 ? 20.202 0.847 -22.057 1.00 85.75 87 GLU A CA 1
ATOM 664 C C . GLU A 1 87 ? 20.274 -0.175 -23.200 1.00 85.75 87 GLU A C 1
ATOM 666 O O . GLU A 1 87 ? 20.647 -1.334 -23.000 1.00 85.75 87 GLU A O 1
ATOM 671 N N . CYS A 1 88 ? 19.974 0.250 -24.430 1.00 85.75 88 CYS A N 1
ATOM 672 C CA . CYS A 1 88 ? 20.080 -0.610 -25.603 1.00 85.75 88 CYS A CA 1
ATOM 673 C C . CYS A 1 88 ? 21.521 -0.984 -25.951 1.00 85.75 88 CYS A C 1
ATOM 675 O O . CYS A 1 88 ? 21.755 -2.084 -26.454 1.00 85.75 88 CYS A O 1
ATOM 677 N N . SER A 1 89 ? 22.491 -0.124 -25.631 1.00 85.94 89 SER A N 1
ATOM 678 C CA . SER A 1 89 ? 23.911 -0.448 -25.788 1.00 85.94 89 SER A CA 1
ATOM 679 C C . SER A 1 89 ? 24.342 -1.588 -24.860 1.00 85.94 89 SER A C 1
ATOM 681 O O . SER A 1 89 ? 25.071 -2.485 -25.284 1.00 85.94 89 SER A O 1
ATOM 683 N N . GLU A 1 90 ? 23.857 -1.592 -23.616 1.00 83.38 90 GLU A N 1
ATOM 684 C CA . GLU A 1 90 ? 24.119 -2.668 -22.648 1.00 83.38 90 GLU A CA 1
ATOM 685 C C . GLU A 1 90 ? 23.399 -3.966 -23.026 1.00 83.38 90 GLU A C 1
ATOM 687 O O . GLU A 1 90 ? 23.991 -5.048 -22.979 1.00 83.38 90 GLU A O 1
ATOM 692 N N . ALA A 1 91 ? 22.142 -3.868 -23.470 1.00 83.81 91 ALA A N 1
ATOM 693 C CA . ALA A 1 91 ? 21.376 -5.019 -23.937 1.00 83.81 91 ALA A CA 1
ATOM 694 C C . ALA A 1 91 ? 22.045 -5.696 -25.146 1.00 83.81 91 ALA A C 1
ATOM 696 O O . ALA A 1 91 ? 22.191 -6.921 -25.157 1.00 83.81 91 ALA A O 1
ATOM 697 N N . PHE A 1 92 ? 22.524 -4.915 -26.120 1.00 83.38 92 PHE A N 1
ATOM 698 C CA . PHE A 1 92 ? 23.261 -5.433 -27.274 1.00 83.38 92 PHE A CA 1
ATOM 699 C C . PHE A 1 92 ? 24.539 -6.166 -26.848 1.00 83.38 92 PHE A C 1
ATOM 701 O O . PHE A 1 92 ? 24.783 -7.287 -27.291 1.00 83.38 92 PHE A O 1
ATOM 708 N N . GLN A 1 93 ? 25.316 -5.585 -25.927 1.00 80.00 93 GLN A N 1
ATOM 709 C CA . GLN A 1 93 ? 26.532 -6.209 -25.397 1.00 80.00 93 GLN A CA 1
ATOM 710 C C . GLN A 1 93 ? 26.248 -7.541 -24.687 1.00 80.00 93 GLN A C 1
ATOM 712 O O . GLN A 1 93 ? 27.017 -8.490 -24.837 1.00 80.00 93 GLN A O 1
ATOM 717 N N . SER A 1 94 ? 25.142 -7.628 -23.940 1.00 75.06 94 SER A N 1
ATOM 718 C CA . SER A 1 94 ? 24.757 -8.848 -23.217 1.00 75.06 94 SER A CA 1
ATOM 719 C C . SER A 1 94 ? 24.393 -10.018 -24.141 1.00 75.06 94 SER A C 1
ATOM 721 O O . SER A 1 94 ? 24.627 -11.177 -23.798 1.00 75.06 94 SER A O 1
ATOM 723 N N . LEU A 1 95 ? 23.846 -9.720 -25.323 1.00 71.94 95 LEU A N 1
ATOM 724 C CA . LEU A 1 95 ? 23.495 -10.709 -26.345 1.00 71.94 95 LEU A CA 1
ATOM 725 C C . LEU A 1 95 ? 24.685 -11.023 -27.260 1.00 71.94 95 LEU A C 1
ATOM 727 O O . LEU A 1 95 ? 24.846 -12.158 -27.710 1.00 71.94 95 LEU A O 1
ATOM 731 N N . HIS A 1 96 ? 25.550 -10.036 -27.492 1.00 70.00 96 HIS A N 1
ATOM 732 C CA . HIS A 1 96 ? 26.674 -10.112 -28.415 1.00 70.00 96 HIS A CA 1
ATOM 733 C C . HIS A 1 96 ? 27.988 -9.792 -27.694 1.00 70.00 96 HIS A C 1
ATOM 735 O O . HIS A 1 96 ? 28.610 -8.760 -27.931 1.00 70.00 96 HIS A O 1
ATOM 741 N N . ASN A 1 97 ? 28.458 -10.742 -26.872 1.00 62.81 97 ASN A N 1
ATOM 742 C CA . ASN A 1 97 ? 29.662 -10.671 -26.015 1.00 62.81 97 ASN A CA 1
ATOM 743 C C . ASN A 1 97 ? 30.977 -10.237 -26.695 1.00 62.81 97 ASN A C 1
ATOM 745 O O . ASN A 1 97 ? 32.004 -10.106 -26.027 1.00 62.81 97 ASN A O 1
ATOM 749 N N . ARG A 1 98 ? 30.987 -10.079 -28.019 1.00 64.81 98 ARG A N 1
ATOM 750 C CA . ARG A 1 98 ? 32.156 -9.631 -28.767 1.00 64.81 98 ARG A CA 1
ATOM 751 C C . ARG A 1 98 ? 32.144 -8.115 -28.940 1.00 64.81 98 ARG A C 1
ATOM 753 O O . ARG A 1 98 ? 33.173 -7.517 -28.674 1.00 64.81 98 ARG A O 1
ATOM 760 N N . THR A 1 99 ? 31.020 -7.475 -29.264 1.00 70.38 99 THR A N 1
ATOM 761 C CA . THR A 1 99 ? 30.990 -6.037 -29.590 1.00 70.38 99 THR A CA 1
ATOM 762 C C . THR A 1 99 ? 30.378 -5.196 -28.479 1.00 70.38 99 THR A C 1
ATOM 764 O O . THR A 1 99 ? 29.291 -5.472 -27.987 1.00 70.38 99 THR A O 1
ATOM 767 N N . ASP A 1 100 ? 31.073 -4.121 -28.118 1.00 74.69 100 ASP A N 1
ATOM 768 C CA . ASP A 1 100 ? 30.638 -3.157 -27.111 1.00 74.69 100 ASP A CA 1
ATOM 769 C C . ASP A 1 100 ? 30.360 -1.815 -27.804 1.00 74.69 100 ASP A C 1
ATOM 771 O O . ASP A 1 100 ? 31.289 -1.113 -28.219 1.00 74.69 100 ASP A O 1
ATOM 775 N N . LEU A 1 101 ? 29.072 -1.478 -27.957 1.00 75.88 101 LEU A N 1
ATOM 776 C CA . LEU A 1 101 ? 28.639 -0.255 -28.644 1.00 75.88 101 LEU A CA 1
ATOM 777 C C . LEU A 1 101 ? 29.175 1.009 -27.956 1.00 75.88 101 LEU A C 1
ATOM 779 O O . LEU A 1 101 ? 29.492 1.978 -28.646 1.00 75.88 101 LEU A O 1
ATOM 783 N N . LYS A 1 102 ? 29.378 0.986 -26.632 1.00 75.00 102 LYS A N 1
ATOM 784 C CA . LYS A 1 102 ? 29.925 2.125 -25.880 1.00 75.00 102 LYS A CA 1
ATOM 785 C C . LYS A 1 102 ? 31.415 2.301 -26.152 1.00 75.00 102 LYS A C 1
ATOM 787 O O . LYS A 1 102 ? 31.868 3.411 -26.424 1.00 75.00 102 LYS A O 1
ATOM 792 N N . LYS A 1 103 ? 32.191 1.212 -26.159 1.00 73.94 103 LYS A N 1
ATOM 793 C CA . LYS A 1 103 ? 33.622 1.261 -26.533 1.00 73.94 103 LYS A CA 1
ATOM 794 C C . LYS A 1 103 ? 33.825 1.666 -27.988 1.00 73.94 103 LYS A C 1
ATOM 796 O O . LYS A 1 103 ? 34.789 2.362 -28.293 1.00 73.94 103 LYS A O 1
ATOM 801 N N . CYS A 1 104 ? 32.899 1.274 -28.856 1.00 72.25 104 CYS A N 1
ATOM 802 C CA . CYS A 1 104 ? 32.842 1.722 -30.240 1.00 72.25 104 CYS A CA 1
ATOM 803 C C . CYS A 1 104 ? 32.282 3.148 -30.401 1.00 72.25 104 CYS A C 1
ATOM 805 O O . CYS A 1 104 ? 32.229 3.628 -31.523 1.00 72.25 104 CYS A O 1
ATOM 807 N N . ARG A 1 105 ? 31.856 3.838 -29.330 1.00 73.50 105 ARG A N 1
ATOM 808 C CA . ARG A 1 105 ? 31.193 5.160 -29.392 1.00 73.50 105 ARG A CA 1
ATOM 809 C C . ARG A 1 105 ? 30.009 5.209 -30.371 1.00 73.50 105 ARG A C 1
ATOM 811 O O . ARG A 1 105 ? 29.714 6.238 -30.966 1.00 73.50 105 ARG A O 1
ATOM 818 N N . LEU A 1 106 ? 29.329 4.079 -30.539 1.00 75.69 106 LEU A N 1
ATOM 819 C CA . LEU A 1 106 ? 28.164 3.938 -31.409 1.00 75.69 106 LEU A CA 1
ATOM 820 C C . LEU A 1 106 ? 26.868 4.357 -30.724 1.00 75.69 106 LEU A C 1
ATOM 822 O O . LEU A 1 106 ? 25.871 4.595 -31.399 1.00 75.69 106 LEU A O 1
ATOM 826 N N . THR A 1 107 ? 26.887 4.502 -29.400 1.00 79.94 107 THR A N 1
ATOM 827 C CA . THR A 1 107 ? 25.762 5.035 -28.625 1.00 79.94 107 THR A CA 1
ATOM 828 C C . THR A 1 107 ? 25.370 6.436 -29.103 1.00 79.94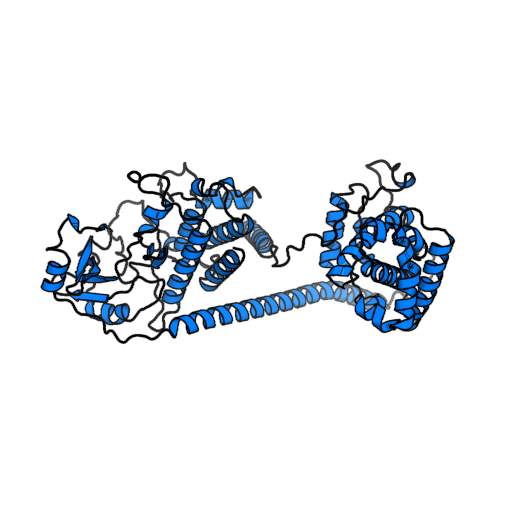 107 THR A C 1
ATOM 830 O O . THR A 1 107 ? 24.185 6.714 -29.260 1.00 79.94 107 THR A O 1
ATOM 833 N N . ASP A 1 108 ? 26.350 7.270 -29.464 1.00 76.25 108 ASP A N 1
ATOM 834 C CA . ASP A 1 108 ? 26.118 8.613 -30.012 1.00 76.25 108 ASP A CA 1
ATOM 835 C C . ASP A 1 108 ? 25.448 8.587 -31.399 1.00 76.25 108 ASP A C 1
ATOM 837 O O . ASP A 1 108 ? 24.827 9.570 -31.800 1.00 76.25 108 ASP A O 1
ATOM 841 N N . PHE A 1 109 ? 25.549 7.469 -32.134 1.00 75.94 109 PHE A N 1
ATOM 842 C CA . PHE A 1 109 ? 24.946 7.316 -33.461 1.00 75.94 109 PHE A CA 1
ATOM 843 C C . PHE A 1 109 ? 23.469 6.929 -33.433 1.00 75.94 109 PHE A C 1
ATOM 845 O O . PHE A 1 109 ? 22.733 7.216 -34.377 1.00 75.94 109 PHE A O 1
ATOM 852 N N . ILE A 1 110 ? 23.043 6.279 -32.354 1.00 82.38 110 ILE A N 1
ATOM 853 C CA . ILE A 1 110 ? 21.664 5.816 -32.165 1.00 82.38 110 ILE A CA 1
ATOM 854 C C . ILE A 1 110 ? 20.871 6.732 -31.225 1.00 82.38 110 ILE A C 1
ATOM 856 O O . ILE A 1 110 ? 19.641 6.652 -31.188 1.00 82.38 110 ILE A O 1
ATOM 860 N N . ALA A 1 111 ? 21.563 7.609 -30.489 1.00 84.44 111 ALA A N 1
ATOM 861 C CA . ALA A 1 111 ? 20.977 8.612 -29.614 1.00 84.44 111 ALA A CA 1
ATOM 862 C C . ALA A 1 111 ? 20.578 9.885 -30.376 1.00 84.44 111 ALA A C 1
ATOM 864 O O . ALA A 1 111 ? 21.307 10.399 -31.222 1.00 84.44 111 ALA A O 1
ATOM 865 N N . LEU A 1 112 ? 19.427 10.443 -30.013 1.00 77.94 112 LEU A N 1
ATOM 866 C CA . LEU A 1 112 ? 18.921 11.708 -30.521 1.00 77.94 112 LEU A CA 1
ATOM 867 C C . LEU A 1 112 ? 19.863 12.856 -30.129 1.00 77.94 112 LEU A C 1
ATOM 869 O O . LEU A 1 112 ? 20.135 13.076 -28.947 1.00 77.94 112 LEU A O 1
ATOM 873 N N . SER A 1 113 ? 20.299 13.637 -31.118 1.00 72.56 113 SER A N 1
ATOM 874 C CA . SER A 1 113 ? 21.195 14.778 -30.926 1.00 72.56 113 SER A CA 1
ATOM 875 C C . SER A 1 113 ? 20.697 16.020 -31.657 1.00 72.56 113 SER A C 1
ATOM 877 O O . SER A 1 113 ? 20.280 15.966 -32.812 1.00 72.56 113 SER A O 1
ATOM 879 N N . ALA A 1 114 ? 20.818 17.182 -31.009 1.00 61.44 114 ALA A N 1
ATOM 880 C CA . ALA A 1 114 ? 20.514 18.472 -31.631 1.00 61.44 114 ALA A CA 1
ATOM 881 C C . ALA A 1 114 ? 21.418 18.774 -32.844 1.00 61.44 114 ALA A C 1
ATOM 883 O O . ALA A 1 114 ? 21.029 19.541 -33.722 1.00 61.44 114 ALA A O 1
ATOM 884 N N . ALA A 1 115 ? 22.597 18.144 -32.925 1.00 62.38 115 ALA A N 1
ATOM 885 C CA . ALA A 1 115 ? 23.520 18.278 -34.053 1.00 62.38 115 ALA A CA 1
ATOM 886 C C . ALA A 1 115 ? 22.994 17.641 -35.355 1.00 62.38 115 ALA A C 1
ATOM 888 O O . ALA A 1 115 ? 23.492 17.956 -36.430 1.00 62.38 115 ALA A O 1
ATOM 889 N N . MET A 1 116 ? 21.976 16.778 -35.276 1.00 67.31 116 MET A N 1
ATOM 890 C CA . MET A 1 116 ? 21.371 16.107 -36.434 1.00 67.31 116 MET A CA 1
ATOM 891 C C . MET A 1 116 ? 20.342 16.990 -37.172 1.00 67.31 116 MET A C 1
ATOM 893 O O . MET A 1 116 ? 19.900 16.635 -38.262 1.00 67.31 116 MET A O 1
ATOM 897 N N . GLY A 1 117 ? 19.947 18.137 -36.600 1.00 77.81 117 GLY A N 1
ATOM 898 C CA . GLY A 1 117 ? 19.062 19.124 -37.231 1.00 77.81 117 GLY A CA 1
ATOM 899 C C . GLY A 1 117 ? 17.759 18.533 -37.792 1.00 77.81 117 GLY A C 1
ATOM 900 O O . GLY A 1 117 ? 17.008 17.902 -37.048 1.00 77.81 117 GLY A O 1
ATOM 901 N N . ILE A 1 118 ? 17.452 18.725 -39.081 1.00 77.94 118 ILE A N 1
ATOM 902 C CA . ILE A 1 118 ? 16.214 18.207 -39.712 1.00 77.94 118 ILE A CA 1
ATOM 903 C C . ILE A 1 118 ? 16.126 16.676 -39.642 1.00 77.94 118 ILE A C 1
ATOM 905 O O . ILE A 1 118 ? 15.033 16.132 -39.495 1.00 77.94 118 ILE A O 1
ATOM 909 N N . CYS A 1 119 ? 17.267 15.994 -39.667 1.00 82.12 119 CYS A N 1
ATOM 910 C CA . CYS A 1 119 ? 17.349 14.538 -39.652 1.00 82.12 119 CYS A CA 1
ATOM 911 C C . CYS A 1 119 ? 17.145 13.942 -38.252 1.00 82.12 119 CYS A C 1
ATOM 913 O O . CYS A 1 119 ? 16.964 12.741 -38.134 1.00 82.12 119 CYS A O 1
ATOM 915 N N . SER A 1 120 ? 17.095 14.771 -37.201 1.00 78.62 120 SER A N 1
ATOM 916 C CA . SER A 1 120 ? 16.714 14.353 -35.839 1.00 78.62 120 SER A CA 1
ATOM 917 C C . SER A 1 120 ? 15.208 14.115 -35.660 1.00 78.62 120 SER A C 1
ATOM 919 O O . SER A 1 120 ? 14.777 13.649 -34.605 1.00 78.62 120 SER A O 1
ATOM 921 N N . LYS A 1 121 ? 14.390 14.501 -36.647 1.00 79.56 121 LYS A N 1
ATOM 922 C CA . LYS A 1 121 ? 12.929 14.494 -36.530 1.00 79.56 121 LYS A CA 1
ATOM 923 C C . LYS A 1 121 ? 12.337 13.089 -36.693 1.00 79.56 121 LYS A C 1
ATOM 925 O O . LYS A 1 121 ? 13.016 12.144 -37.072 1.00 79.56 121 LYS A O 1
ATOM 930 N N . ASP A 1 122 ? 11.048 12.963 -36.391 1.00 88.38 122 ASP A N 1
ATOM 931 C CA . ASP A 1 122 ? 10.299 11.718 -36.559 1.00 88.38 122 ASP A CA 1
ATOM 932 C C . ASP A 1 122 ? 10.075 11.333 -38.037 1.00 88.38 122 ASP A C 1
ATOM 934 O O . ASP A 1 122 ? 10.248 12.132 -38.964 1.00 88.38 122 ASP A O 1
ATOM 938 N N . VAL A 1 123 ? 9.647 10.086 -38.242 1.00 89.12 123 VAL A N 1
ATOM 939 C CA . VAL A 1 123 ? 9.358 9.477 -39.551 1.00 89.12 123 VAL A CA 1
ATOM 940 C C . VAL A 1 123 ? 8.411 10.346 -40.393 1.00 89.12 123 VAL A C 1
ATOM 942 O O . VAL A 1 123 ? 8.629 10.547 -41.589 1.00 89.12 123 VAL A O 1
ATOM 945 N N . ASN A 1 124 ? 7.369 10.909 -39.775 1.00 88.31 124 ASN A N 1
ATOM 946 C CA . ASN A 1 124 ? 6.366 11.712 -40.477 1.00 88.31 124 ASN A CA 1
ATOM 947 C C . ASN A 1 124 ? 6.920 13.075 -40.899 1.00 88.31 124 ASN A C 1
ATOM 949 O O . ASN A 1 124 ? 6.558 13.597 -41.950 1.00 88.31 124 ASN A O 1
ATOM 953 N N . SER A 1 125 ? 7.803 13.650 -40.092 1.00 87.62 125 SER A N 1
ATOM 954 C CA . SER A 1 125 ? 8.455 14.922 -40.368 1.00 87.62 125 SER A CA 1
ATOM 955 C C . SER A 1 125 ? 9.422 14.815 -41.540 1.00 87.62 125 SER A C 1
ATOM 957 O O . SER A 1 125 ? 9.453 15.722 -42.370 1.00 87.62 125 SER A O 1
ATOM 959 N N . ILE A 1 126 ? 10.173 13.712 -41.642 1.00 88.44 126 ILE A N 1
ATOM 960 C CA . ILE A 1 126 ? 11.035 13.440 -42.801 1.00 88.44 126 ILE A CA 1
ATOM 961 C C . ILE A 1 126 ? 10.181 13.246 -44.058 1.00 88.44 126 ILE A C 1
ATOM 963 O O . ILE A 1 126 ? 10.423 13.909 -45.067 1.00 88.44 126 ILE A O 1
ATOM 967 N N . ALA A 1 127 ? 9.125 12.429 -43.983 1.00 87.88 127 ALA A N 1
ATOM 968 C CA . ALA A 1 127 ? 8.200 12.231 -45.100 1.00 87.88 127 ALA A CA 1
ATOM 969 C C . ALA A 1 127 ? 7.527 13.547 -45.542 1.00 87.88 127 ALA A C 1
ATOM 971 O O . ALA A 1 127 ? 7.444 13.848 -46.732 1.00 87.88 127 ALA A O 1
ATOM 972 N N . SER A 1 128 ? 7.097 14.376 -44.588 1.00 87.31 128 SER A N 1
ATOM 973 C CA . SER A 1 128 ? 6.495 15.683 -44.864 1.00 87.31 128 SER A CA 1
ATOM 974 C C . SER A 1 128 ? 7.491 16.678 -45.454 1.00 87.31 128 SER A C 1
ATOM 976 O O . SER A 1 128 ? 7.079 17.528 -46.240 1.00 87.31 128 SER A O 1
ATOM 978 N N . PHE A 1 129 ? 8.765 16.612 -45.063 1.00 87.44 129 PHE A N 1
ATOM 979 C CA . PHE A 1 129 ? 9.808 17.487 -45.590 1.00 87.44 129 PHE A CA 1
ATOM 980 C C . PHE A 1 129 ? 10.148 17.146 -47.046 1.00 87.44 129 PHE A C 1
ATOM 982 O O . PHE A 1 129 ? 10.297 18.048 -47.865 1.00 87.44 129 PHE A O 1
ATOM 989 N N . LEU A 1 130 ? 10.205 15.853 -47.378 1.00 87.38 130 LEU A N 1
ATOM 990 C CA . LEU A 1 130 ? 10.398 15.373 -48.751 1.00 87.38 130 LEU A CA 1
ATOM 991 C C . LEU A 1 130 ? 9.170 15.621 -49.643 1.00 87.38 130 LEU A C 1
ATOM 993 O O . LEU A 1 130 ? 9.305 15.811 -50.853 1.00 87.38 130 LEU A O 1
ATOM 997 N N . GLY A 1 131 ? 7.978 15.649 -49.043 1.00 86.81 131 GLY A N 1
ATOM 998 C CA . GLY A 1 131 ? 6.707 15.832 -49.733 1.00 86.81 131 GLY A CA 1
ATOM 999 C C . GLY A 1 131 ? 6.132 14.524 -50.286 1.00 86.81 131 GLY A C 1
ATOM 1000 O O . GLY A 1 131 ? 6.848 13.558 -50.546 1.00 86.81 131 GLY A O 1
ATOM 1001 N N . LEU A 1 132 ? 4.808 14.502 -50.481 1.00 80.81 132 LEU A N 1
ATOM 1002 C CA . LEU A 1 132 ? 4.048 13.295 -50.845 1.00 80.81 132 LEU A CA 1
ATOM 1003 C C . LEU A 1 132 ? 4.497 12.657 -52.168 1.00 80.81 132 LEU A C 1
ATOM 1005 O O . LEU A 1 132 ? 4.510 11.436 -52.280 1.00 80.81 132 LEU A O 1
ATOM 1009 N N . GLU A 1 133 ? 4.870 13.467 -53.159 1.00 85.31 133 GLU A N 1
ATOM 1010 C CA . GLU A 1 133 ? 5.275 12.979 -54.482 1.00 85.31 133 GLU A CA 1
ATOM 1011 C C . GLU A 1 133 ? 6.632 12.264 -54.433 1.00 85.31 133 GLU A C 1
ATOM 1013 O O . GLU A 1 133 ? 6.747 11.116 -54.859 1.00 85.31 133 GLU A O 1
ATOM 1018 N N . ARG A 1 134 ? 7.650 12.907 -53.846 1.00 87.25 134 ARG A N 1
ATOM 1019 C CA . ARG A 1 134 ? 9.007 12.346 -53.765 1.00 87.25 134 ARG A CA 1
ATOM 1020 C C . ARG A 1 134 ? 9.083 11.175 -52.797 1.00 87.25 134 ARG A C 1
ATOM 1022 O O . ARG A 1 134 ? 9.651 10.141 -53.133 1.00 87.25 134 ARG A O 1
ATOM 1029 N N . PHE A 1 135 ? 8.468 11.306 -51.621 1.00 90.31 135 PHE A N 1
ATOM 1030 C CA . PHE A 1 135 ? 8.445 10.217 -50.650 1.00 90.31 135 PHE A CA 1
ATOM 1031 C C . PHE A 1 135 ? 7.659 9.004 -51.175 1.00 90.31 135 PHE A C 1
ATOM 1033 O O . PHE A 1 135 ? 8.088 7.866 -50.993 1.00 90.31 135 PHE A O 1
ATOM 1040 N N . GLY A 1 136 ? 6.559 9.234 -51.903 1.00 86.62 136 GLY A N 1
ATOM 1041 C CA . GLY A 1 136 ? 5.816 8.170 -52.581 1.00 86.62 136 GLY A CA 1
ATOM 1042 C C . GLY A 1 136 ? 6.636 7.466 -53.669 1.00 86.62 136 GLY A C 1
ATOM 1043 O O . GLY A 1 136 ? 6.607 6.237 -53.759 1.00 86.62 136 GLY A O 1
ATOM 1044 N N . ALA A 1 137 ? 7.418 8.213 -54.458 1.00 88.19 137 ALA A N 1
ATOM 1045 C CA . ALA A 1 137 ? 8.327 7.645 -55.457 1.00 88.19 137 ALA A CA 1
ATOM 1046 C C . ALA A 1 137 ? 9.414 6.765 -54.814 1.00 88.19 137 ALA A C 1
ATOM 1048 O O . ALA A 1 137 ? 9.639 5.641 -55.277 1.00 88.19 137 ALA A O 1
ATOM 1049 N N . LEU A 1 138 ? 10.004 7.226 -53.708 1.00 90.81 138 LEU A N 1
ATOM 1050 C CA . LEU A 1 138 ? 10.982 6.474 -52.919 1.00 90.81 138 LEU A CA 1
ATOM 1051 C C . LEU A 1 138 ? 10.392 5.169 -52.377 1.00 90.81 138 LEU A C 1
ATOM 1053 O O . LEU A 1 138 ? 10.944 4.094 -52.609 1.00 90.81 138 LEU A O 1
ATOM 1057 N N . GLN A 1 139 ? 9.224 5.240 -51.735 1.00 89.69 139 GLN A N 1
ATOM 1058 C CA . GLN A 1 139 ? 8.546 4.058 -51.204 1.00 89.69 139 GLN A CA 1
ATOM 1059 C C . GLN A 1 139 ? 8.218 3.052 -52.317 1.00 89.69 139 GLN A C 1
ATOM 1061 O O . GLN A 1 139 ? 8.478 1.858 -52.176 1.00 89.69 139 GLN A O 1
ATOM 1066 N N . SER A 1 140 ? 7.702 3.526 -53.454 1.00 87.81 140 SER A N 1
ATOM 1067 C CA . SER A 1 140 ? 7.367 2.651 -54.581 1.00 87.81 140 SER A CA 1
ATOM 1068 C C . SER A 1 140 ? 8.598 1.955 -55.171 1.00 87.81 140 SER A C 1
ATOM 1070 O O . SER A 1 140 ? 8.537 0.766 -55.480 1.00 87.81 140 SER A O 1
ATOM 1072 N N . SER A 1 141 ? 9.728 2.663 -55.264 1.00 88.50 141 SER A N 1
ATOM 1073 C CA . SER A 1 141 ? 10.975 2.134 -55.825 1.00 88.50 141 SER A CA 1
ATOM 1074 C C . SER A 1 141 ? 11.633 1.101 -54.911 1.00 88.50 141 SER A C 1
ATOM 1076 O O . SER A 1 141 ? 12.249 0.165 -55.412 1.00 88.50 141 SER A O 1
ATOM 1078 N N . CYS A 1 142 ? 11.455 1.227 -53.593 1.00 88.50 142 CYS A N 1
ATOM 1079 C CA . CYS A 1 142 ? 12.058 0.333 -52.604 1.00 88.50 142 CYS A CA 1
ATOM 1080 C C . CYS A 1 142 ? 11.148 -0.824 -52.150 1.00 88.50 142 CYS A C 1
ATOM 1082 O O . CYS A 1 142 ? 11.661 -1.833 -51.676 1.00 88.50 142 CYS A O 1
ATOM 1084 N N . SER A 1 143 ? 9.827 -0.744 -52.362 1.00 82.81 143 SER A N 1
ATOM 1085 C CA . SER A 1 143 ? 8.858 -1.789 -51.959 1.00 82.81 143 SER A CA 1
ATOM 1086 C C . SER A 1 143 ? 9.095 -3.180 -52.574 1.00 82.81 143 SER A C 1
ATOM 1088 O O . SER A 1 143 ? 8.650 -4.201 -52.051 1.00 82.81 143 SER A O 1
ATOM 1090 N N . ILE A 1 144 ? 9.815 -3.250 -53.697 1.00 74.75 144 ILE A N 1
ATOM 1091 C CA . ILE A 1 144 ? 10.117 -4.504 -54.411 1.00 74.75 144 ILE A CA 1
ATOM 1092 C C . ILE A 1 144 ? 11.213 -5.314 -53.687 1.00 74.75 144 ILE A C 1
ATOM 1094 O O . ILE A 1 144 ? 11.327 -6.526 -53.886 1.00 74.75 144 ILE A O 1
ATOM 1098 N N . LEU A 1 145 ? 11.976 -4.677 -52.792 1.00 77.62 145 LEU A N 1
ATOM 1099 C CA . LEU A 1 145 ? 13.072 -5.300 -52.039 1.00 77.62 145 LEU A CA 1
ATOM 1100 C C . LEU A 1 145 ? 12.597 -6.227 -50.903 1.00 77.62 145 LEU A C 1
ATOM 1102 O O . LEU A 1 145 ? 13.421 -6.831 -50.223 1.00 77.62 145 LEU A O 1
ATOM 1106 N N . ASN A 1 146 ? 11.282 -6.400 -50.739 1.00 65.38 146 ASN A N 1
ATOM 1107 C CA . ASN A 1 146 ? 10.671 -7.269 -49.725 1.00 65.38 146 ASN A CA 1
ATOM 1108 C C . ASN A 1 146 ? 10.647 -8.761 -50.092 1.00 65.38 146 ASN A C 1
ATOM 1110 O O . ASN A 1 146 ? 10.088 -9.576 -49.355 1.00 65.38 146 ASN A O 1
ATOM 1114 N N . THR A 1 147 ? 11.187 -9.126 -51.255 1.00 64.75 147 THR A N 1
ATOM 1115 C CA . THR A 1 147 ? 11.182 -10.500 -51.768 1.00 64.75 147 THR A CA 1
ATOM 1116 C C . THR A 1 147 ? 12.590 -11.086 -51.751 1.00 64.75 147 THR A C 1
ATOM 1118 O O . THR A 1 147 ? 13.558 -10.401 -52.085 1.00 64.75 147 THR A O 1
ATOM 1121 N N . ASP A 1 148 ? 12.712 -12.355 -51.354 1.00 58.38 148 ASP A N 1
ATOM 1122 C CA . ASP A 1 148 ? 13.996 -13.060 -51.364 1.00 58.38 148 ASP A CA 1
ATOM 1123 C C . ASP A 1 148 ? 14.555 -13.097 -52.799 1.00 58.38 148 ASP A C 1
ATOM 1125 O O . ASP A 1 148 ? 13.918 -13.635 -53.707 1.00 58.38 148 ASP A O 1
ATOM 1129 N N . GLY A 1 149 ? 15.753 -12.536 -53.004 1.00 63.69 149 GLY A N 1
ATOM 1130 C CA . GLY A 1 149 ? 16.445 -12.556 -54.299 1.00 63.69 149 GLY A CA 1
ATOM 1131 C C . GLY A 1 149 ? 16.039 -11.454 -55.287 1.00 63.69 149 GLY A C 1
ATOM 1132 O O . GLY A 1 149 ? 15.937 -11.726 -56.485 1.00 63.69 149 GLY A O 1
ATOM 1133 N N . PHE A 1 150 ? 15.814 -10.222 -54.813 1.00 76.19 150 PHE A N 1
ATOM 1134 C CA . PHE A 1 150 ? 15.584 -9.056 -55.678 1.00 76.19 150 PHE A CA 1
ATOM 1135 C C . PHE A 1 150 ? 16.706 -8.859 -56.719 1.00 76.19 150 PHE A C 1
ATOM 1137 O O . PHE A 1 150 ? 17.873 -9.155 -56.473 1.00 76.19 150 PHE A O 1
ATOM 1144 N N . SER A 1 151 ? 16.356 -8.341 -57.901 1.00 82.81 151 SER A N 1
ATOM 1145 C CA . SER A 1 151 ? 17.320 -8.070 -58.979 1.00 82.81 151 SER A CA 1
ATOM 1146 C C . SER A 1 151 ? 18.185 -6.838 -58.694 1.00 82.81 151 SER A C 1
ATOM 1148 O O . SER A 1 151 ? 17.673 -5.857 -58.148 1.00 82.81 151 SER A O 1
ATOM 1150 N N . ASP A 1 152 ? 19.422 -6.821 -59.199 1.00 83.19 152 ASP A N 1
ATOM 1151 C CA . ASP A 1 152 ? 20.326 -5.657 -59.134 1.00 83.19 152 ASP A CA 1
ATOM 1152 C C . ASP A 1 152 ? 19.680 -4.370 -59.680 1.00 83.19 152 ASP A C 1
ATOM 1154 O O . ASP A 1 152 ? 19.880 -3.290 -59.132 1.00 83.19 152 ASP A O 1
ATOM 1158 N N . GLU A 1 153 ? 18.835 -4.480 -60.712 1.00 85.50 153 GLU A N 1
ATOM 1159 C CA . GLU A 1 153 ? 18.092 -3.353 -61.296 1.00 85.50 153 GLU A CA 1
ATOM 1160 C C . GLU A 1 153 ? 17.081 -2.732 -60.312 1.00 85.50 153 GLU A C 1
ATOM 1162 O O . GLU A 1 153 ? 16.924 -1.512 -60.256 1.00 85.50 153 GLU A O 1
ATOM 1167 N N . ALA A 1 154 ? 16.430 -3.558 -59.489 1.00 85.69 154 ALA A N 1
ATOM 1168 C CA . ALA A 1 154 ? 15.489 -3.097 -58.468 1.00 85.69 154 ALA A CA 1
ATOM 1169 C C . ALA A 1 154 ? 16.218 -2.390 -57.316 1.00 85.69 154 ALA A C 1
ATOM 1171 O O . ALA A 1 154 ? 15.759 -1.348 -56.846 1.00 85.69 154 ALA A O 1
ATOM 1172 N N . CYS A 1 155 ? 17.375 -2.920 -56.904 1.00 88.06 155 CYS A N 1
ATOM 1173 C CA . CYS A 1 155 ? 18.220 -2.268 -55.909 1.00 88.06 155 CYS A CA 1
ATOM 1174 C C . CYS A 1 155 ? 18.762 -0.933 -56.431 1.00 88.06 155 CYS A C 1
ATOM 1176 O O . CYS A 1 155 ? 18.619 0.077 -55.751 1.00 88.06 155 CYS A O 1
ATOM 1178 N N . LEU A 1 156 ? 19.267 -0.888 -57.669 1.00 88.75 156 LEU A N 1
ATOM 1179 C CA . LEU A 1 156 ? 19.759 0.344 -58.291 1.00 88.75 156 LEU A CA 1
ATOM 1180 C C . LEU A 1 156 ? 18.679 1.436 -58.330 1.00 88.75 156 LEU A C 1
ATOM 1182 O O . LEU A 1 156 ? 18.924 2.559 -57.900 1.00 88.75 156 LEU A O 1
ATOM 1186 N N . LYS A 1 157 ? 17.455 1.089 -58.747 1.00 89.88 157 LYS A N 1
ATOM 1187 C CA . LYS A 1 157 ? 16.327 2.030 -58.786 1.00 89.88 157 LYS A CA 1
ATOM 1188 C C . LYS A 1 157 ? 15.957 2.579 -57.401 1.00 89.88 157 LYS A C 1
ATOM 1190 O O . LYS A 1 157 ? 15.645 3.763 -57.271 1.00 89.88 157 LYS A O 1
ATOM 1195 N N . CYS A 1 158 ? 15.972 1.733 -56.370 1.00 91.12 158 CYS A N 1
ATOM 1196 C CA . CYS A 1 158 ? 15.752 2.167 -54.989 1.00 91.12 158 CYS A CA 1
ATOM 1197 C C . CYS A 1 158 ? 16.896 3.074 -54.502 1.00 91.12 158 CYS A C 1
ATOM 1199 O O . CYS A 1 158 ? 16.632 4.135 -53.940 1.00 91.12 158 CYS A O 1
ATOM 1201 N N . THR A 1 159 ? 18.149 2.707 -54.783 1.00 92.06 159 THR A N 1
ATOM 1202 C CA . THR A 1 159 ? 19.347 3.485 -54.439 1.00 92.06 159 THR A CA 1
ATOM 1203 C C . THR A 1 159 ? 19.345 4.874 -55.071 1.00 92.06 159 THR A C 1
ATOM 1205 O O . THR A 1 159 ? 19.644 5.850 -54.383 1.00 92.06 159 THR A O 1
ATOM 1208 N N . ASP A 1 160 ? 18.971 4.995 -56.346 1.00 91.19 160 ASP A N 1
ATOM 1209 C CA . ASP A 1 160 ? 18.902 6.287 -57.037 1.00 91.19 160 ASP A CA 1
ATOM 1210 C C . ASP A 1 160 ? 17.859 7.203 -56.380 1.00 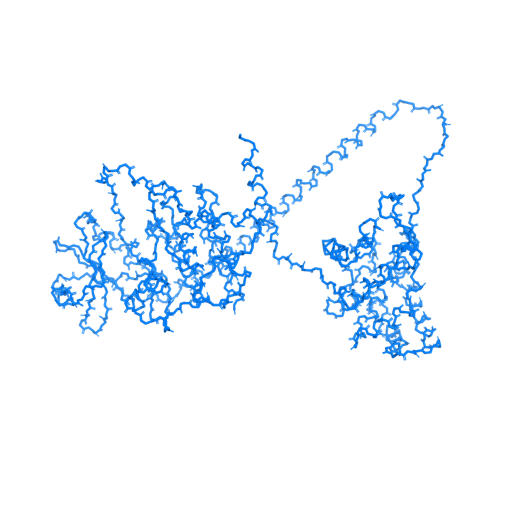91.19 160 ASP A C 1
ATOM 1212 O O . ASP A 1 160 ? 18.162 8.335 -55.998 1.00 91.19 160 ASP A O 1
ATOM 1216 N N . SER A 1 161 ? 16.651 6.684 -56.135 1.00 91.50 161 SER A N 1
ATOM 1217 C CA . SER A 1 161 ? 15.587 7.446 -55.470 1.00 91.50 161 SER A CA 1
ATOM 1218 C C . SER A 1 161 ? 15.942 7.818 -54.021 1.00 91.50 161 SER A C 1
ATOM 1220 O O . SER A 1 161 ? 15.573 8.894 -53.531 1.00 91.50 161 SER A O 1
ATOM 1222 N N . TYR A 1 162 ? 16.683 6.946 -53.334 1.00 92.69 162 TYR A N 1
ATOM 1223 C CA . TYR A 1 162 ? 17.195 7.182 -51.989 1.00 92.69 162 TYR A CA 1
ATOM 1224 C C . TYR A 1 162 ? 18.217 8.326 -51.964 1.00 92.69 162 TYR A C 1
ATOM 1226 O O . TYR A 1 162 ? 18.080 9.241 -51.151 1.00 92.69 162 TYR A O 1
ATOM 1234 N N . LYS A 1 163 ? 19.188 8.329 -52.887 1.00 90.62 163 LYS A N 1
ATOM 1235 C CA . LYS A 1 163 ? 20.204 9.389 -53.012 1.00 90.62 163 LYS A CA 1
ATOM 1236 C C . LYS A 1 163 ? 19.584 10.747 -53.324 1.00 90.62 163 LYS A C 1
ATOM 1238 O O . LYS A 1 163 ? 19.887 11.719 -52.638 1.00 90.62 163 LYS A O 1
ATOM 1243 N N . GLU A 1 164 ? 18.652 10.803 -54.275 1.00 90.25 164 GLU A N 1
ATOM 1244 C CA . GLU A 1 164 ? 17.929 12.040 -54.604 1.00 90.25 164 GLU A CA 1
ATOM 1245 C C . GLU A 1 164 ? 17.170 12.613 -53.398 1.00 90.25 164 GLU A C 1
ATOM 1247 O O . GLU A 1 164 ? 17.108 13.827 -53.204 1.00 90.25 164 GLU A O 1
ATOM 1252 N N . SER A 1 165 ? 16.584 11.744 -52.571 1.00 91.12 165 SER A N 1
ATOM 1253 C CA . SER A 1 165 ? 15.868 12.157 -51.359 1.00 91.12 165 SER A CA 1
ATOM 1254 C C . SER A 1 165 ? 16.826 12.622 -50.257 1.00 91.12 165 SER A C 1
ATOM 1256 O O . SER A 1 165 ? 16.533 13.584 -49.543 1.00 91.12 165 SER A O 1
ATOM 1258 N N . LEU A 1 166 ? 17.987 11.976 -50.134 1.00 89.06 166 LEU A N 1
ATOM 1259 C CA . LEU A 1 166 ? 19.019 12.328 -49.165 1.00 89.06 166 LEU A CA 1
ATOM 1260 C C . LEU A 1 166 ? 19.617 13.717 -49.439 1.00 89.06 166 LEU A C 1
ATOM 1262 O O . LEU A 1 166 ? 19.730 14.520 -48.513 1.00 89.06 166 LEU A O 1
ATOM 1266 N N . GLU A 1 167 ? 19.902 14.048 -50.702 1.00 87.06 167 GLU A N 1
ATOM 1267 C CA . GLU A 1 167 ? 20.440 15.363 -51.086 1.00 87.06 167 GLU A CA 1
ATOM 1268 C C . GLU A 1 167 ? 19.543 16.527 -50.628 1.00 87.06 167 GLU A C 1
ATOM 1270 O O . GLU A 1 167 ? 20.029 17.567 -50.181 1.00 87.06 167 GLU A O 1
ATOM 1275 N N . ILE A 1 168 ? 18.220 16.356 -50.684 1.00 86.00 168 ILE A N 1
ATOM 1276 C CA . ILE A 1 168 ? 17.249 17.373 -50.247 1.00 86.00 168 ILE A CA 1
ATOM 1277 C C . ILE A 1 168 ? 17.300 17.560 -48.728 1.00 86.00 168 ILE A C 1
ATOM 1279 O O . ILE A 1 168 ? 17.256 18.692 -48.235 1.00 86.00 168 ILE A O 1
ATOM 1283 N N . LEU A 1 169 ? 17.384 16.457 -47.976 1.00 84.44 169 LEU A N 1
ATOM 1284 C CA . LEU A 1 169 ? 17.482 16.487 -46.514 1.00 84.44 169 LEU A CA 1
ATOM 1285 C C . LEU A 1 169 ? 18.765 17.184 -46.059 1.00 84.44 169 LEU A C 1
ATOM 1287 O O . LEU A 1 169 ? 18.731 18.000 -45.136 1.00 84.44 169 LEU A O 1
ATOM 1291 N N . GLU A 1 170 ? 19.874 16.915 -46.743 1.00 81.31 170 GLU A N 1
ATOM 1292 C CA . GLU A 1 170 ? 21.173 17.527 -46.466 1.00 81.31 170 GLU A CA 1
ATOM 1293 C C . GLU A 1 170 ? 21.180 19.028 -46.774 1.00 81.31 170 GLU A C 1
ATOM 1295 O O . GLU A 1 170 ? 21.611 19.828 -45.939 1.00 81.31 170 GLU A O 1
ATOM 1300 N N . GLN A 1 171 ? 20.624 19.440 -47.919 1.00 79.69 171 GLN A N 1
ATOM 1301 C CA . GLN A 1 171 ? 20.485 20.856 -48.281 1.00 79.69 171 GLN A CA 1
ATOM 1302 C C . GLN A 1 171 ? 19.640 21.637 -47.266 1.00 79.69 171 GLN A C 1
ATOM 1304 O O . GLN A 1 171 ? 19.931 22.799 -46.970 1.00 79.69 171 GLN A O 1
ATOM 1309 N N . GLY A 1 172 ? 18.623 20.994 -46.687 1.00 72.62 172 GLY A N 1
ATOM 1310 C CA . GLY A 1 172 ? 17.786 21.578 -45.642 1.00 72.62 172 GLY A CA 1
ATOM 1311 C C . GLY A 1 172 ? 18.519 21.864 -44.328 1.00 72.62 172 GLY A C 1
ATOM 1312 O O . GLY A 1 172 ? 18.068 22.717 -43.563 1.00 72.62 172 GLY A O 1
ATOM 1313 N N . ASN A 1 173 ? 19.641 21.191 -44.053 1.00 68.12 173 ASN A N 1
ATOM 1314 C CA . ASN A 1 173 ? 20.308 21.261 -42.751 1.00 68.12 173 ASN A CA 1
ATOM 1315 C C . ASN A 1 173 ? 21.336 22.400 -42.616 1.00 68.12 173 ASN A C 1
ATOM 1317 O O . ASN A 1 173 ? 21.869 22.606 -41.529 1.00 68.12 173 ASN A O 1
ATOM 1321 N N . GLY A 1 174 ? 21.575 23.167 -43.688 1.00 59.06 174 GLY A N 1
ATOM 1322 C CA . GLY A 1 174 ? 22.502 24.302 -43.717 1.00 59.06 174 GLY A CA 1
ATOM 1323 C C . GLY A 1 174 ? 23.964 23.860 -43.593 1.00 59.06 174 GLY A C 1
ATOM 1324 O O . GLY A 1 174 ? 24.399 23.430 -42.532 1.00 59.06 174 GLY A O 1
ATOM 1325 N N . GLY A 1 175 ? 24.744 23.986 -44.671 1.00 54.16 175 GLY A N 1
ATOM 1326 C CA . GLY A 1 175 ? 26.080 23.384 -44.844 1.00 54.16 175 GLY A CA 1
ATOM 1327 C C . GLY A 1 175 ? 27.234 23.853 -43.935 1.00 54.16 175 GLY A C 1
ATOM 1328 O O . GLY A 1 175 ? 28.330 24.058 -44.441 1.00 54.16 175 GLY A O 1
ATOM 1329 N N . ASN A 1 176 ? 27.026 24.030 -42.625 1.00 47.53 176 ASN A N 1
ATOM 1330 C CA . ASN A 1 176 ? 28.024 24.506 -41.655 1.00 47.53 176 ASN A CA 1
ATOM 1331 C C . ASN A 1 176 ? 28.232 23.600 -40.419 1.00 47.53 176 ASN A C 1
ATOM 1333 O O . ASN A 1 176 ? 29.058 23.936 -39.571 1.00 47.53 176 ASN A O 1
ATOM 1337 N N . ALA A 1 177 ? 27.531 22.471 -40.284 1.00 49.12 177 ALA A N 1
ATOM 1338 C CA . ALA A 1 177 ? 27.933 21.409 -39.352 1.00 49.12 177 ALA A CA 1
ATOM 1339 C C . ALA A 1 177 ? 28.885 20.449 -40.076 1.00 49.12 177 ALA A C 1
ATOM 1341 O O . ALA A 1 177 ? 28.774 20.314 -41.290 1.00 49.12 177 ALA A O 1
ATOM 1342 N N . ASP A 1 178 ? 29.813 19.815 -39.352 1.00 57.19 178 ASP A N 1
ATOM 1343 C CA . ASP A 1 178 ? 30.787 18.843 -39.874 1.00 57.19 178 ASP A CA 1
ATOM 1344 C C . ASP A 1 178 ? 30.134 17.945 -40.947 1.00 57.19 178 ASP A C 1
ATOM 1346 O O . ASP A 1 178 ? 29.283 17.101 -40.633 1.00 57.19 178 ASP A O 1
ATOM 1350 N N . HIS A 1 179 ? 30.420 18.245 -42.224 1.00 60.25 179 HIS A N 1
ATOM 1351 C CA . HIS A 1 179 ? 29.556 17.893 -43.367 1.00 60.25 179 HIS A CA 1
ATOM 1352 C C . HIS A 1 179 ? 29.297 16.390 -43.423 1.00 60.25 179 HIS A C 1
ATOM 1354 O O . HIS A 1 179 ? 28.220 15.941 -43.797 1.00 60.25 179 HIS A O 1
ATOM 1360 N N . VAL A 1 180 ? 30.280 15.607 -42.992 1.00 61.09 180 VAL A N 1
ATOM 1361 C CA . VAL A 1 180 ? 30.258 14.158 -43.105 1.00 61.09 180 VAL A CA 1
ATOM 1362 C C . VAL A 1 180 ? 29.460 13.475 -41.995 1.00 61.09 180 VAL A C 1
ATOM 1364 O O . VAL A 1 180 ? 28.718 12.533 -42.260 1.00 61.09 180 VAL A O 1
ATOM 1367 N N . MET A 1 181 ? 29.551 13.964 -40.756 1.00 63.50 181 MET A N 1
ATOM 1368 C CA . MET A 1 181 ? 28.758 13.416 -39.648 1.00 63.50 181 MET A CA 1
ATOM 1369 C C . MET A 1 181 ? 27.266 13.663 -39.878 1.00 63.50 181 MET A C 1
ATOM 1371 O O . MET A 1 181 ? 26.442 12.776 -39.672 1.00 63.50 181 MET A O 1
ATOM 1375 N N . THR A 1 182 ? 26.927 14.851 -40.381 1.00 71.25 182 THR A N 1
ATOM 1376 C CA . THR A 1 182 ? 25.553 15.207 -40.758 1.00 71.25 182 THR A CA 1
ATOM 1377 C C . THR A 1 182 ? 25.015 14.286 -41.857 1.00 71.25 182 THR A C 1
ATOM 1379 O O . THR A 1 182 ? 23.883 13.814 -41.761 1.00 71.25 182 THR A O 1
ATOM 1382 N N . GLN A 1 183 ? 25.854 13.966 -42.845 1.00 76.31 183 GLN A N 1
ATOM 1383 C CA . GLN A 1 183 ? 25.544 13.043 -43.938 1.00 76.31 183 GLN A CA 1
ATOM 1384 C C . GLN A 1 183 ? 25.179 11.639 -43.431 1.00 76.31 183 GLN A C 1
ATOM 1386 O O . GLN A 1 183 ? 24.162 11.066 -43.820 1.00 76.31 183 GLN A O 1
ATOM 1391 N N . ALA A 1 184 ? 25.976 11.097 -42.503 1.00 77.62 184 ALA A N 1
ATOM 1392 C CA . ALA A 1 184 ? 25.741 9.779 -41.918 1.00 77.62 184 ALA A CA 1
ATOM 1393 C C . ALA A 1 184 ? 24.414 9.716 -41.140 1.00 77.62 184 ALA A C 1
ATOM 1395 O O . ALA A 1 184 ? 23.668 8.744 -41.264 1.00 77.62 184 ALA A O 1
ATOM 1396 N N . PHE A 1 185 ? 24.086 10.769 -40.383 1.00 82.62 185 PHE A N 1
ATOM 1397 C CA . PHE A 1 185 ? 22.829 10.849 -39.637 1.00 82.62 185 PHE A CA 1
ATOM 1398 C C . PHE A 1 185 ? 21.605 10.956 -40.542 1.00 82.62 185 PHE A C 1
ATOM 1400 O O . PHE A 1 185 ? 20.620 10.258 -40.312 1.00 82.62 185 PHE A O 1
ATOM 1407 N N . CYS A 1 186 ? 21.662 11.802 -41.570 1.00 86.19 186 CYS A N 1
ATOM 1408 C CA . CYS A 1 186 ? 20.565 11.961 -42.522 1.00 86.19 186 CYS A CA 1
ATOM 1409 C C . CYS A 1 186 ? 20.333 10.702 -43.354 1.00 86.19 186 CYS A C 1
ATOM 1411 O O . CYS A 1 186 ? 19.183 10.305 -43.541 1.00 86.19 186 CYS A O 1
ATOM 1413 N N . SER A 1 187 ? 21.411 10.034 -43.768 1.00 88.00 187 SER A N 1
ATOM 1414 C CA . SER A 1 187 ? 21.337 8.750 -44.464 1.00 88.00 187 SER A CA 1
ATOM 1415 C C . SER A 1 187 ? 20.694 7.692 -43.554 1.00 88.00 187 SER A C 1
ATOM 1417 O O . SER A 1 187 ? 19.633 7.154 -43.865 1.00 88.00 187 SER A O 1
ATOM 1419 N N . GLY A 1 188 ? 21.211 7.496 -42.337 1.00 88.75 188 GLY A N 1
ATOM 1420 C CA . GLY A 1 188 ? 20.616 6.561 -41.377 1.00 88.75 188 GLY A CA 1
ATOM 1421 C C . GLY A 1 188 ? 19.140 6.848 -41.052 1.00 88.75 188 GLY A C 1
ATOM 1422 O O . GLY A 1 188 ? 18.325 5.925 -41.000 1.00 88.75 188 GLY A O 1
ATOM 1423 N N . ALA A 1 189 ? 18.771 8.122 -40.884 1.00 90.44 189 ALA A N 1
ATOM 1424 C CA . ALA A 1 189 ? 17.397 8.531 -40.605 1.00 90.44 189 ALA A CA 1
ATOM 1425 C C . ALA A 1 189 ? 16.448 8.253 -41.779 1.00 90.44 189 ALA A C 1
ATOM 1427 O O . ALA A 1 189 ? 15.336 7.757 -41.572 1.00 90.44 189 ALA A O 1
ATOM 1428 N N . LEU A 1 190 ? 16.880 8.533 -43.013 1.00 92.06 190 LEU A N 1
ATOM 1429 C CA . LEU A 1 190 ? 16.099 8.252 -44.214 1.00 92.06 190 LEU A CA 1
ATOM 1430 C C . LEU A 1 190 ? 15.906 6.744 -44.407 1.00 92.06 190 LEU A C 1
ATOM 1432 O O . LEU A 1 190 ? 14.786 6.310 -44.675 1.00 92.06 190 LEU A O 1
ATOM 1436 N N . LEU A 1 191 ? 16.954 5.941 -44.197 1.00 91.69 191 LEU A N 1
ATOM 1437 C CA . LEU A 1 191 ? 16.876 4.484 -44.317 1.00 91.69 191 LEU A CA 1
ATOM 1438 C C . LEU A 1 191 ? 15.880 3.883 -43.315 1.00 91.69 191 LEU A C 1
ATOM 1440 O O . LEU A 1 191 ? 15.001 3.115 -43.705 1.00 91.69 191 LEU A O 1
ATOM 1444 N N . VAL A 1 192 ? 15.960 4.286 -42.041 1.00 92.50 192 VAL A N 1
ATOM 1445 C CA . VAL A 1 192 ? 15.006 3.867 -40.997 1.00 92.50 192 VAL A CA 1
ATOM 1446 C C . VAL A 1 192 ? 13.585 4.320 -41.337 1.00 92.50 192 VAL A C 1
ATOM 1448 O O . VAL A 1 192 ? 12.640 3.555 -41.154 1.00 92.50 192 VAL A O 1
ATOM 1451 N N . THR A 1 193 ? 13.426 5.534 -41.871 1.00 92.31 193 THR A N 1
ATOM 1452 C CA . THR A 1 193 ? 12.124 6.070 -42.293 1.00 92.31 193 THR A CA 1
ATOM 1453 C C . THR A 1 193 ? 11.503 5.196 -43.375 1.00 92.31 193 THR A C 1
ATOM 1455 O O . THR A 1 193 ? 10.388 4.721 -43.179 1.00 92.31 193 THR A O 1
ATOM 1458 N N . VAL A 1 194 ? 12.213 4.923 -44.475 1.00 90.56 194 VAL A N 1
ATOM 1459 C CA . VAL A 1 194 ? 11.703 4.090 -45.580 1.00 90.56 194 VAL A CA 1
ATOM 1460 C C . VAL A 1 194 ? 11.393 2.673 -45.098 1.00 90.56 194 VAL A C 1
ATOM 1462 O O . VAL A 1 194 ? 10.295 2.174 -45.336 1.00 90.56 194 VAL A O 1
ATOM 1465 N N . ALA A 1 195 ? 12.309 2.066 -44.339 1.00 90.19 195 ALA A N 1
ATOM 1466 C CA . ALA A 1 195 ? 12.136 0.726 -43.785 1.00 90.19 195 ALA A CA 1
ATOM 1467 C C . ALA A 1 195 ? 10.922 0.619 -42.845 1.00 90.19 195 ALA A C 1
ATOM 1469 O O . ALA A 1 195 ? 10.252 -0.410 -42.807 1.00 90.19 195 ALA A O 1
ATOM 1470 N N . SER A 1 196 ? 10.606 1.686 -42.102 1.00 89.75 196 SER A N 1
ATOM 1471 C CA . SER A 1 196 ? 9.491 1.696 -41.149 1.00 89.75 196 SER A CA 1
ATOM 1472 C C . SER A 1 196 ? 8.106 1.644 -41.804 1.00 89.75 196 SER A C 1
ATOM 1474 O O . SER A 1 196 ? 7.151 1.216 -41.160 1.00 89.75 196 SER A O 1
ATOM 1476 N N . PHE A 1 197 ? 7.971 2.054 -43.069 1.00 82.31 197 PHE A N 1
ATOM 1477 C CA . PHE A 1 197 ? 6.687 2.024 -43.779 1.00 82.31 197 PHE A CA 1
ATOM 1478 C C . PHE A 1 197 ? 6.377 0.672 -44.426 1.00 82.31 197 PHE A C 1
ATOM 1480 O O . PHE A 1 197 ? 5.239 0.466 -44.845 1.00 82.31 197 PHE A O 1
ATOM 1487 N N . ASP A 1 198 ? 7.352 -0.240 -44.475 1.00 72.00 198 ASP A N 1
ATOM 1488 C CA . ASP A 1 198 ? 7.237 -1.523 -45.170 1.00 72.00 198 ASP A CA 1
ATOM 1489 C C . ASP A 1 198 ? 7.661 -2.716 -44.293 1.00 72.00 198 ASP A C 1
ATOM 1491 O O . ASP A 1 198 ? 8.323 -3.665 -44.712 1.00 72.00 198 ASP A O 1
ATOM 1495 N N . VAL A 1 199 ? 7.274 -2.671 -43.013 1.00 71.81 199 VAL A N 1
ATOM 1496 C CA . VAL A 1 199 ? 7.535 -3.743 -42.035 1.00 71.81 199 VAL A CA 1
ATOM 1497 C C . VAL A 1 199 ? 6.523 -4.886 -42.207 1.00 71.81 199 VAL A C 1
ATOM 1499 O O . VAL A 1 199 ? 5.776 -5.226 -41.291 1.00 71.81 199 VAL A O 1
ATOM 1502 N N . GLY A 1 200 ? 6.452 -5.474 -43.402 1.00 62.16 200 GLY A N 1
ATOM 1503 C CA . GLY A 1 200 ? 5.643 -6.673 -43.651 1.00 62.16 200 GLY A CA 1
ATOM 1504 C C . GLY A 1 200 ? 6.197 -7.920 -42.941 1.00 62.16 200 GLY A C 1
ATOM 1505 O O . GLY A 1 200 ? 5.436 -8.789 -42.516 1.00 62.16 200 GLY A O 1
ATOM 1506 N N . SER A 1 201 ? 7.524 -7.991 -42.775 1.00 68.88 201 SER A N 1
ATOM 1507 C CA . SER A 1 201 ? 8.274 -9.062 -42.096 1.00 68.88 201 SER A CA 1
ATOM 1508 C C . SER A 1 201 ? 9.697 -8.594 -41.737 1.00 68.88 201 SER A C 1
ATOM 1510 O O . SER A 1 201 ? 10.183 -7.602 -42.283 1.00 68.88 201 SER A O 1
ATOM 1512 N N . SER A 1 202 ? 10.419 -9.326 -40.875 1.00 75.75 202 SER A N 1
ATOM 1513 C CA . SER A 1 202 ? 11.853 -9.068 -40.628 1.00 75.75 202 SER A CA 1
ATOM 1514 C C . SER A 1 202 ? 12.716 -9.265 -41.884 1.00 75.75 202 SER A C 1
ATOM 1516 O O . SER A 1 202 ? 13.713 -8.566 -42.051 1.00 75.75 202 SER A O 1
ATOM 1518 N N . SER A 1 203 ? 12.308 -10.147 -42.806 1.00 74.75 203 SER A N 1
ATOM 1519 C CA . SER A 1 203 ? 12.982 -10.345 -44.098 1.00 74.75 203 SER A CA 1
ATOM 1520 C C . SER A 1 203 ? 12.863 -9.136 -45.033 1.00 74.75 203 SER A C 1
ATOM 1522 O O . SER A 1 203 ? 13.816 -8.828 -45.740 1.00 74.75 203 SER A O 1
ATOM 1524 N N . SER A 1 204 ? 11.746 -8.403 -44.979 1.00 77.12 204 SER A N 1
ATOM 1525 C CA . SER A 1 204 ? 11.527 -7.193 -45.789 1.00 77.12 204 SER A CA 1
ATOM 1526 C C . SER A 1 204 ? 12.506 -6.078 -45.406 1.00 77.12 204 SER A C 1
ATOM 1528 O O . SER A 1 204 ? 13.193 -5.502 -46.248 1.00 77.12 204 SER A O 1
ATOM 1530 N N . VAL A 1 205 ? 12.661 -5.854 -44.097 1.00 84.00 205 VAL A N 1
ATOM 1531 C CA . VAL A 1 205 ? 13.650 -4.909 -43.558 1.00 84.00 205 VAL A CA 1
ATOM 1532 C C . VAL A 1 205 ? 15.074 -5.361 -43.889 1.00 84.00 205 VAL A C 1
ATOM 1534 O O . VAL A 1 205 ? 15.903 -4.543 -44.277 1.00 84.00 205 VAL A O 1
ATOM 1537 N N . HIS A 1 206 ? 15.360 -6.661 -43.799 1.00 83.38 206 HIS A N 1
ATOM 1538 C CA . HIS A 1 206 ? 16.677 -7.194 -44.140 1.00 83.38 206 HIS A CA 1
ATOM 1539 C C . HIS A 1 206 ? 17.049 -6.982 -45.620 1.00 83.38 206 HIS A C 1
ATOM 1541 O O . HIS A 1 206 ? 18.180 -6.589 -45.906 1.00 83.38 206 HIS A O 1
ATOM 1547 N N . GLY A 1 207 ? 16.112 -7.178 -46.556 1.00 83.00 207 GLY A N 1
ATOM 1548 C CA . GLY A 1 207 ? 16.339 -6.970 -47.992 1.00 83.00 207 GLY A CA 1
ATOM 1549 C C . GLY A 1 207 ? 16.662 -5.515 -48.344 1.00 83.00 207 GLY A C 1
ATOM 1550 O O . GLY A 1 207 ? 17.638 -5.245 -49.048 1.00 83.00 207 GLY A O 1
ATOM 1551 N N . LEU A 1 208 ? 15.913 -4.565 -47.775 1.00 87.25 208 LEU A N 1
ATOM 1552 C CA . LEU A 1 208 ? 16.163 -3.131 -47.953 1.00 87.25 208 LEU A CA 1
ATOM 1553 C C . LEU A 1 208 ? 17.536 -2.709 -47.408 1.00 87.25 208 LEU A C 1
ATOM 1555 O O . LEU A 1 208 ? 18.286 -2.004 -48.084 1.00 87.25 208 LEU A O 1
ATOM 1559 N N . PHE A 1 209 ? 17.884 -3.164 -46.200 1.00 88.62 209 PHE A N 1
ATOM 1560 C CA . PHE A 1 209 ? 19.188 -2.882 -45.599 1.00 88.62 209 PHE A CA 1
ATOM 1561 C C . PHE A 1 209 ? 20.329 -3.526 -46.394 1.00 88.62 209 PHE A C 1
ATOM 1563 O O . PHE A 1 209 ? 21.320 -2.857 -46.660 1.00 88.62 209 PHE A O 1
ATOM 1570 N N . SER A 1 210 ? 20.165 -4.757 -46.882 1.00 85.94 210 SER A N 1
ATOM 1571 C CA . SER A 1 210 ? 21.177 -5.420 -47.719 1.00 85.94 210 SER A CA 1
ATOM 1572 C C . SER A 1 210 ? 21.504 -4.633 -48.997 1.00 85.94 210 SER A C 1
ATOM 1574 O O . SER A 1 210 ? 22.646 -4.646 -49.450 1.00 85.94 210 SER A O 1
ATOM 1576 N N . CYS A 1 211 ? 20.518 -3.928 -49.564 1.00 87.38 211 CYS A N 1
ATOM 1577 C CA . CYS A 1 211 ? 20.704 -3.069 -50.734 1.00 87.38 211 CYS A CA 1
ATOM 1578 C C . CYS A 1 211 ? 21.339 -1.709 -50.379 1.00 87.38 211 CYS A C 1
ATOM 1580 O O . CYS A 1 211 ? 22.314 -1.298 -51.005 1.00 87.38 211 CYS A O 1
ATOM 1582 N N . LEU A 1 212 ? 20.807 -1.009 -49.369 1.00 88.62 212 LEU A N 1
ATOM 1583 C CA . LEU A 1 212 ? 21.128 0.404 -49.117 1.00 88.62 212 LEU A CA 1
ATOM 1584 C C . LEU A 1 212 ? 22.215 0.645 -48.060 1.00 88.62 212 LEU A C 1
ATOM 1586 O O . LEU A 1 212 ? 22.736 1.754 -47.969 1.00 88.62 212 LEU A O 1
ATOM 1590 N N . TRP A 1 213 ? 22.579 -0.349 -47.246 1.00 85.81 213 TRP A N 1
ATOM 1591 C CA . TRP A 1 213 ? 23.462 -0.145 -46.089 1.00 85.81 213 TRP A CA 1
ATOM 1592 C C . TRP A 1 213 ? 24.834 0.439 -46.450 1.00 85.81 213 TRP A C 1
ATOM 1594 O O . TRP A 1 213 ? 25.380 1.271 -45.723 1.00 85.81 213 TRP A O 1
ATOM 1604 N N . ASN A 1 214 ? 25.378 0.050 -47.604 1.00 82.75 214 ASN A N 1
ATOM 1605 C CA . ASN A 1 214 ? 26.681 0.526 -48.071 1.00 82.75 214 ASN A CA 1
ATOM 1606 C C . ASN A 1 214 ? 26.669 1.987 -48.555 1.00 82.75 214 ASN A C 1
ATOM 1608 O O . ASN A 1 214 ? 27.735 2.556 -48.775 1.00 82.75 214 ASN A O 1
ATOM 1612 N N . GLU A 1 215 ? 25.494 2.605 -48.688 1.00 82.44 215 GLU A N 1
ATOM 1613 C CA . GLU A 1 215 ? 25.341 4.007 -49.092 1.00 82.44 215 GLU A CA 1
ATOM 1614 C C . GLU A 1 215 ? 25.445 4.986 -47.909 1.00 82.44 215 GLU A C 1
ATOM 1616 O O . GLU A 1 215 ? 25.391 6.202 -48.097 1.00 82.44 215 GLU A O 1
ATOM 1621 N N . ILE A 1 216 ? 25.607 4.493 -46.675 1.00 75.94 216 ILE A N 1
ATOM 1622 C CA . ILE A 1 216 ? 25.786 5.342 -45.491 1.00 75.94 216 ILE A CA 1
ATOM 1623 C C . ILE A 1 216 ? 27.278 5.693 -45.321 1.00 75.94 216 ILE A C 1
ATOM 1625 O O . ILE A 1 216 ? 28.091 4.807 -45.031 1.00 75.94 216 ILE A O 1
ATOM 1629 N N . PRO A 1 217 ? 27.677 6.978 -45.437 1.00 70.06 217 PRO A N 1
ATOM 1630 C CA . PRO A 1 217 ? 29.074 7.389 -45.346 1.00 70.06 217 PRO A CA 1
ATOM 1631 C C . PRO A 1 217 ? 29.521 7.496 -43.882 1.00 70.06 217 PRO A C 1
ATOM 1633 O O . PRO A 1 217 ? 29.634 8.581 -43.316 1.00 70.06 217 PRO A O 1
ATOM 1636 N N . PHE A 1 218 ? 29.810 6.362 -43.248 1.00 65.50 218 PHE A N 1
ATOM 1637 C CA . PHE A 1 218 ? 30.390 6.339 -41.905 1.00 65.50 218 PHE A CA 1
ATOM 1638 C C . PHE A 1 218 ? 31.871 6.779 -41.938 1.00 65.50 218 PHE A C 1
ATOM 1640 O O . PHE A 1 218 ? 32.770 5.939 -41.938 1.00 65.50 218 PHE A O 1
ATOM 1647 N N . GLN A 1 219 ? 32.169 8.086 -41.974 1.00 55.38 219 GLN A N 1
ATOM 1648 C CA . GLN A 1 219 ? 33.539 8.563 -41.716 1.00 55.38 219 GLN A CA 1
ATOM 1649 C C . GLN A 1 219 ? 33.754 8.776 -40.220 1.00 55.38 219 GLN A C 1
ATOM 1651 O O . GLN A 1 219 ? 33.057 9.543 -39.561 1.00 55.38 219 GLN A O 1
ATOM 1656 N N . TRP A 1 220 ? 34.753 8.084 -39.683 1.00 50.41 220 TRP A N 1
ATOM 1657 C CA . TRP A 1 220 ? 35.109 8.147 -38.273 1.00 50.41 220 TRP A CA 1
ATOM 1658 C C . TRP A 1 220 ? 36.027 9.346 -37.996 1.00 50.41 220 TRP A C 1
ATOM 1660 O O . TRP A 1 220 ? 37.023 9.501 -38.710 1.00 50.41 220 TRP A O 1
ATOM 1670 N N . PRO A 1 221 ? 35.798 10.160 -36.949 1.00 44.38 221 PRO A N 1
ATOM 1671 C CA . PRO A 1 221 ? 36.747 11.201 -36.575 1.00 44.38 221 PRO A CA 1
ATOM 1672 C C . PRO A 1 221 ? 38.046 10.556 -36.066 1.00 44.38 221 PRO A C 1
ATOM 1674 O O . PRO A 1 221 ? 38.097 10.004 -34.965 1.00 44.38 221 PRO A O 1
ATOM 1677 N N . GLN A 1 222 ? 39.115 10.604 -36.869 1.00 41.53 222 GLN A N 1
ATOM 1678 C CA . GLN A 1 222 ? 40.446 10.225 -36.398 1.00 41.53 222 GLN A CA 1
ATOM 1679 C C . GLN A 1 222 ? 40.981 11.296 -35.446 1.00 41.53 222 GLN A C 1
ATOM 1681 O O . GLN A 1 222 ? 41.018 12.487 -35.757 1.00 41.53 222 GLN A O 1
ATOM 1686 N N . GLN A 1 223 ? 41.407 10.856 -34.266 1.00 37.28 223 GLN A N 1
ATOM 1687 C CA . GLN A 1 223 ? 42.025 11.697 -33.254 1.00 37.28 223 GLN A CA 1
ATOM 1688 C C . GLN A 1 223 ? 43.324 12.305 -33.811 1.00 37.28 223 GLN A C 1
ATOM 1690 O O . GLN A 1 223 ? 44.314 11.598 -33.988 1.00 37.28 223 GLN A O 1
ATOM 1695 N N . LYS A 1 224 ? 43.351 13.622 -34.065 1.00 30.11 224 LYS A N 1
ATOM 1696 C CA . LYS A 1 224 ? 44.613 14.352 -34.257 1.00 30.11 224 LYS A CA 1
ATOM 1697 C C . LYS A 1 224 ? 45.416 14.272 -32.960 1.00 30.11 224 LYS A C 1
ATOM 1699 O O . LYS A 1 224 ? 45.080 14.912 -31.966 1.00 30.11 224 LYS A O 1
ATOM 1704 N N . SER A 1 225 ? 46.472 13.466 -32.964 1.00 33.69 225 SER A N 1
ATOM 1705 C CA . SER A 1 225 ? 47.528 13.548 -31.964 1.00 33.69 225 SER A CA 1
ATOM 1706 C C . SER A 1 225 ? 48.458 14.698 -32.350 1.00 33.69 225 SER A C 1
ATOM 1708 O O . SER A 1 225 ? 49.396 14.507 -33.123 1.00 33.69 225 SER A O 1
ATOM 1710 N N . ASP A 1 226 ? 48.208 15.897 -31.832 1.00 28.83 226 ASP A N 1
ATOM 1711 C CA . ASP A 1 226 ? 49.138 17.010 -32.020 1.00 28.83 226 ASP A CA 1
ATOM 1712 C C . ASP A 1 226 ? 50.394 16.770 -31.166 1.00 28.83 226 ASP A C 1
ATOM 1714 O O . ASP A 1 226 ? 50.451 17.058 -29.969 1.00 28.83 226 ASP A O 1
ATOM 1718 N N . LYS A 1 227 ? 51.423 16.208 -31.801 1.00 36.66 227 LYS A N 1
ATOM 1719 C CA . LYS A 1 227 ? 52.821 16.360 -31.403 1.00 36.66 227 LYS A CA 1
ATOM 1720 C C . LYS A 1 227 ? 53.545 17.029 -32.560 1.00 36.66 227 LYS A C 1
ATOM 1722 O O . LYS A 1 227 ? 53.775 16.372 -33.561 1.00 36.66 227 LYS A O 1
ATOM 1727 N N . GLU A 1 228 ? 53.917 18.295 -32.391 1.00 31.50 228 GLU A N 1
ATOM 1728 C CA . GLU A 1 228 ? 55.241 18.826 -32.741 1.00 31.50 228 GLU A CA 1
ATOM 1729 C C . GLU A 1 228 ? 55.362 20.317 -32.386 1.00 31.50 228 GLU A C 1
ATOM 1731 O O . GLU A 1 228 ? 54.420 21.089 -32.523 1.00 31.50 228 GLU A O 1
ATOM 1736 N N . GLY A 1 229 ? 56.570 20.713 -31.973 1.00 29.08 229 GLY A N 1
ATOM 1737 C CA . GLY A 1 229 ? 57.138 21.995 -32.396 1.00 29.08 229 GLY A CA 1
ATOM 1738 C C . GLY A 1 229 ? 56.940 23.215 -31.497 1.00 29.08 229 GLY A C 1
ATOM 1739 O O . GLY A 1 229 ? 56.006 23.989 -31.645 1.00 29.08 229 GLY A O 1
ATOM 1740 N N . LEU A 1 230 ? 57.924 23.442 -30.631 1.00 31.12 230 LEU A N 1
ATOM 1741 C CA . LEU A 1 230 ? 58.181 24.659 -29.855 1.00 31.12 230 LEU A CA 1
ATOM 1742 C C . LEU A 1 230 ? 58.327 25.929 -30.720 1.00 31.12 230 LEU A C 1
ATOM 1744 O O . LEU A 1 230 ? 59.026 25.903 -31.729 1.00 31.12 230 LEU A O 1
ATOM 1748 N N . SER A 1 231 ? 57.895 27.085 -30.198 1.00 28.25 231 SER A N 1
ATOM 1749 C CA . SER A 1 231 ? 58.702 28.312 -30.268 1.00 28.25 231 SER A CA 1
ATOM 1750 C C . SER A 1 231 ? 58.360 29.313 -29.150 1.00 28.25 231 SER A C 1
ATOM 1752 O O . SER A 1 231 ? 57.256 29.377 -28.612 1.00 28.25 231 SER A O 1
ATOM 1754 N N . LEU A 1 232 ? 59.417 30.005 -28.738 1.00 39.38 232 LEU A N 1
ATOM 1755 C CA . LEU A 1 232 ? 59.707 30.635 -27.461 1.00 39.38 232 LEU A CA 1
ATOM 1756 C C . LEU A 1 232 ? 59.373 32.130 -27.521 1.00 39.38 232 LEU A C 1
ATOM 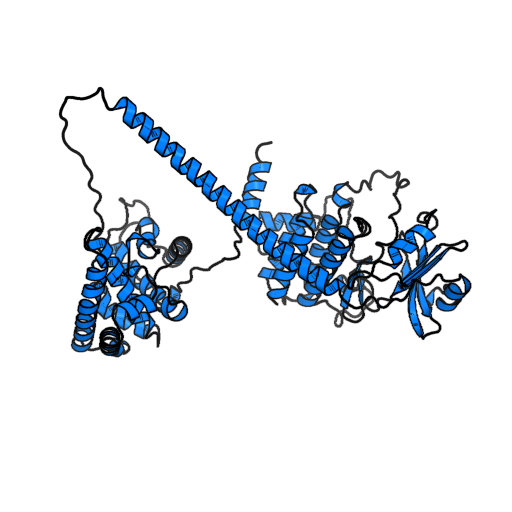1758 O O . LEU A 1 232 ? 60.176 32.906 -28.020 1.00 39.38 232 LEU A O 1
ATOM 1762 N N . SER A 1 233 ? 58.219 32.548 -27.001 1.00 39.97 233 SER A N 1
ATOM 1763 C CA . SER A 1 233 ? 58.018 33.861 -26.351 1.00 39.97 233 SER A CA 1
ATOM 1764 C C . SER A 1 233 ? 56.532 34.088 -26.087 1.00 39.97 233 SER A C 1
ATOM 1766 O O . SER A 1 233 ? 55.769 34.266 -27.025 1.00 39.97 233 SER A O 1
ATOM 1768 N N . SER A 1 234 ? 56.132 34.045 -24.807 1.00 36.72 234 SER A N 1
ATOM 1769 C CA . SER A 1 234 ? 54.987 34.766 -24.191 1.00 36.72 234 SER A CA 1
ATOM 1770 C C . SER A 1 234 ? 54.476 34.036 -22.934 1.00 36.72 234 SER A C 1
ATOM 1772 O O . SER A 1 234 ? 53.317 33.645 -22.842 1.00 36.72 234 SER A O 1
ATOM 1774 N N . LYS A 1 235 ? 55.331 33.827 -21.921 1.00 39.19 235 LYS A N 1
ATOM 1775 C CA . LYS A 1 235 ? 54.947 33.145 -20.662 1.00 39.19 235 LYS A CA 1
ATOM 1776 C C . LYS A 1 235 ? 54.234 34.029 -19.621 1.00 39.19 235 LYS A C 1
ATOM 1778 O O . LYS A 1 235 ? 54.050 33.578 -18.500 1.00 39.19 235 LYS A O 1
ATOM 1783 N N . ILE A 1 236 ? 53.801 35.251 -19.944 1.00 48.81 236 ILE A N 1
ATOM 1784 C CA . ILE A 1 236 ? 53.258 36.175 -18.920 1.00 48.81 236 ILE A CA 1
ATOM 1785 C C . ILE A 1 236 ? 51.724 36.351 -18.988 1.00 48.81 236 ILE A C 1
ATOM 1787 O O . ILE A 1 236 ? 51.123 36.793 -18.017 1.00 48.81 236 ILE A O 1
ATOM 1791 N N . LEU A 1 237 ? 51.039 35.884 -20.039 1.00 44.44 237 LEU A N 1
ATOM 1792 C CA . LEU A 1 237 ? 49.565 35.971 -20.145 1.00 44.44 237 LEU A CA 1
ATOM 1793 C C . LEU A 1 237 ? 48.805 34.665 -19.817 1.00 44.44 237 LEU A C 1
ATOM 1795 O O . LEU A 1 237 ? 47.584 34.677 -19.695 1.00 44.44 237 LEU A O 1
ATOM 1799 N N . LEU A 1 238 ? 49.504 33.543 -19.609 1.00 43.62 238 LEU A N 1
ATOM 1800 C CA . LEU A 1 238 ? 48.897 32.211 -19.427 1.00 43.62 238 LEU A CA 1
ATOM 1801 C C . LEU A 1 238 ? 48.399 31.909 -17.998 1.00 43.62 238 LEU A C 1
ATOM 1803 O O . LEU A 1 238 ? 47.549 31.040 -17.824 1.00 43.62 238 LEU A O 1
ATOM 1807 N N . GLY A 1 239 ? 48.878 32.622 -16.974 1.00 44.03 239 GLY A N 1
ATOM 1808 C CA . GLY A 1 239 ? 48.504 32.340 -15.578 1.00 44.03 239 GLY A CA 1
ATOM 1809 C C . GLY A 1 239 ? 47.041 32.661 -15.246 1.00 44.03 239 GLY A C 1
ATOM 1810 O O . GLY A 1 239 ? 46.391 31.904 -14.528 1.00 44.03 239 GLY A O 1
ATOM 1811 N N . GLY A 1 240 ? 46.499 33.746 -15.811 1.00 48.31 240 GLY A N 1
ATOM 1812 C CA . GLY A 1 240 ? 45.112 34.164 -15.574 1.00 48.31 240 GLY A CA 1
ATOM 1813 C C . GLY A 1 240 ? 44.085 33.265 -16.268 1.00 48.31 240 GLY A C 1
ATOM 1814 O O . GLY A 1 240 ? 43.088 32.876 -15.661 1.00 48.31 240 GLY A O 1
ATOM 1815 N N . SER A 1 241 ? 44.358 32.869 -17.514 1.00 53.56 241 SER A N 1
ATOM 1816 C CA . SER A 1 241 ? 43.433 32.054 -18.312 1.00 53.56 241 SER A CA 1
ATOM 1817 C C . SER A 1 241 ? 43.360 30.599 -17.849 1.00 53.56 241 SER A C 1
ATOM 1819 O O . SER A 1 241 ? 42.281 30.014 -17.877 1.00 53.56 241 SER A O 1
ATOM 1821 N N . ILE A 1 242 ? 44.464 30.017 -17.364 1.00 58.53 242 ILE A N 1
ATOM 1822 C CA . ILE A 1 242 ? 44.465 28.641 -16.835 1.00 58.53 242 ILE A CA 1
ATOM 1823 C C . ILE A 1 242 ? 43.683 28.566 -15.516 1.00 58.53 242 ILE A C 1
ATOM 1825 O O . ILE A 1 242 ? 42.908 27.633 -15.316 1.00 58.53 242 ILE A O 1
ATOM 1829 N N . PHE A 1 243 ? 43.822 29.567 -14.641 1.00 66.31 243 PHE A N 1
ATOM 1830 C CA . PHE A 1 243 ? 43.060 29.628 -13.392 1.00 66.31 243 PHE A CA 1
ATOM 1831 C C . PHE A 1 243 ? 41.558 29.821 -13.645 1.00 66.31 243 PHE A C 1
ATOM 1833 O O . PHE A 1 243 ? 40.745 29.125 -13.039 1.00 66.31 243 PHE A O 1
ATOM 1840 N N . ALA A 1 244 ? 41.181 30.691 -14.590 1.00 67.06 244 ALA A N 1
ATOM 1841 C CA . ALA A 1 244 ? 39.785 30.886 -14.986 1.00 67.06 244 ALA A CA 1
ATOM 1842 C C . ALA A 1 244 ? 39.175 29.633 -15.643 1.00 67.06 244 ALA A C 1
ATOM 1844 O O . ALA A 1 244 ? 38.043 29.267 -15.330 1.00 67.06 244 ALA A O 1
ATOM 1845 N N . ALA A 1 245 ? 39.933 28.937 -16.498 1.00 68.88 245 ALA A N 1
ATOM 1846 C CA . ALA A 1 245 ? 39.494 27.697 -17.135 1.00 68.88 245 ALA A CA 1
ATOM 1847 C C . ALA A 1 245 ? 39.338 26.545 -16.127 1.00 68.88 245 ALA A C 1
ATOM 1849 O O . ALA A 1 245 ? 38.352 25.814 -16.189 1.00 68.88 245 ALA A O 1
ATOM 1850 N N . LEU A 1 246 ? 40.251 26.415 -15.156 1.00 77.12 246 LEU A N 1
ATOM 1851 C CA . LEU A 1 246 ? 40.138 25.431 -14.072 1.00 77.12 246 LEU A CA 1
ATOM 1852 C C . LEU A 1 246 ? 38.951 25.730 -13.145 1.00 77.12 246 LEU A C 1
ATOM 1854 O O . LEU A 1 246 ? 38.218 24.814 -12.780 1.00 77.12 246 LEU A O 1
ATOM 1858 N N . LEU A 1 247 ? 38.708 27.002 -12.810 1.00 76.19 247 LEU A N 1
ATOM 1859 C CA . LEU A 1 247 ? 37.528 27.408 -12.040 1.00 76.19 247 LEU A CA 1
ATOM 1860 C C . LEU A 1 247 ? 36.228 27.112 -12.790 1.00 76.19 247 LEU A C 1
ATOM 1862 O O . LEU A 1 247 ? 35.304 26.565 -12.196 1.00 76.19 247 LEU A O 1
ATOM 1866 N N . LEU A 1 248 ? 36.157 27.408 -14.090 1.00 76.94 248 LEU A N 1
ATOM 1867 C CA . LEU A 1 248 ? 34.987 27.097 -14.913 1.00 76.94 248 LEU A CA 1
ATOM 1868 C C . LEU A 1 248 ? 34.774 25.586 -15.061 1.00 76.94 248 LEU A C 1
ATOM 1870 O O . LEU A 1 248 ? 33.638 25.136 -14.933 1.00 76.94 248 LEU A O 1
ATOM 1874 N N . ALA A 1 249 ? 35.831 24.792 -15.246 1.00 77.62 249 ALA A N 1
ATOM 1875 C CA . ALA A 1 249 ? 35.750 23.332 -15.342 1.00 77.62 249 ALA A CA 1
ATOM 1876 C C . ALA A 1 249 ? 35.306 22.659 -14.031 1.00 77.62 249 ALA A C 1
ATOM 1878 O O . ALA A 1 249 ? 34.709 21.587 -14.062 1.00 77.62 249 ALA A O 1
ATOM 1879 N N . ILE A 1 250 ? 35.560 23.286 -12.877 1.00 80.69 250 ILE A N 1
ATOM 1880 C CA . ILE A 1 250 ? 35.091 22.802 -11.571 1.00 80.69 250 ILE A CA 1
ATOM 1881 C C . ILE A 1 250 ? 33.671 23.309 -11.279 1.00 80.69 250 ILE A C 1
ATOM 1883 O O . ILE A 1 250 ? 32.826 22.551 -10.802 1.00 80.69 250 ILE A O 1
ATOM 1887 N N . LEU A 1 251 ? 33.372 24.574 -11.587 1.00 82.38 251 LEU A N 1
ATOM 1888 C CA . LEU A 1 251 ? 32.071 25.183 -11.302 1.00 82.38 251 LEU A CA 1
ATOM 1889 C C . LEU A 1 251 ? 30.965 24.683 -12.234 1.00 82.38 251 LEU A C 1
ATOM 1891 O O . LEU A 1 251 ? 29.839 24.527 -11.778 1.00 82.38 251 LEU A O 1
ATOM 1895 N N . THR A 1 252 ? 31.249 24.379 -13.501 1.00 78.56 252 THR A N 1
ATOM 1896 C CA . THR A 1 252 ? 30.243 23.881 -14.460 1.00 78.56 252 THR A CA 1
ATOM 1897 C C . THR A 1 252 ? 29.591 22.551 -14.052 1.00 78.56 252 THR A C 1
ATOM 1899 O O . THR A 1 252 ? 28.361 22.516 -14.011 1.00 78.56 252 THR A O 1
ATOM 1902 N N . PRO A 1 253 ? 30.310 21.479 -13.656 1.00 74.12 253 PRO A N 1
ATOM 1903 C CA . PRO A 1 253 ? 29.676 20.249 -13.179 1.00 74.12 253 PRO A CA 1
ATOM 1904 C C . PRO A 1 253 ? 29.002 20.425 -11.813 1.00 74.12 253 PRO A C 1
ATOM 1906 O O . PRO A 1 253 ? 28.007 19.754 -11.538 1.00 74.12 253 PRO A O 1
ATOM 1909 N N . ILE A 1 254 ? 29.496 21.331 -10.960 1.00 80.25 254 ILE A N 1
ATOM 1910 C CA . ILE A 1 254 ? 28.857 21.652 -9.674 1.00 80.25 254 ILE A CA 1
ATOM 1911 C C . ILE A 1 254 ? 27.526 22.374 -9.911 1.00 80.25 254 ILE A C 1
ATOM 1913 O O . ILE A 1 254 ? 26.505 21.959 -9.368 1.00 80.25 254 ILE A O 1
ATOM 1917 N N . LEU A 1 255 ? 27.511 23.400 -10.763 1.00 79.88 255 LEU A N 1
ATOM 1918 C CA . LEU A 1 255 ? 26.304 24.130 -11.143 1.00 79.88 255 LEU A CA 1
ATOM 1919 C C . LEU A 1 255 ? 25.323 23.223 -11.886 1.00 79.88 255 LEU A C 1
ATOM 1921 O O . LEU A 1 255 ? 24.150 23.240 -11.542 1.00 79.88 255 LEU A O 1
ATOM 1925 N N . TYR A 1 256 ? 25.792 22.367 -12.800 1.00 82.75 256 TYR A N 1
ATOM 1926 C CA . TYR A 1 256 ? 24.965 21.363 -13.478 1.00 82.75 256 TYR A CA 1
ATOM 1927 C C . TYR A 1 256 ? 24.342 20.365 -12.494 1.00 82.75 256 TYR A C 1
ATOM 1929 O O . TYR A 1 256 ? 23.154 20.066 -12.577 1.00 82.75 256 TYR A O 1
ATOM 1937 N N . LYS A 1 257 ? 25.105 19.872 -11.507 1.00 75.94 257 LYS A N 1
ATOM 1938 C CA . LYS A 1 257 ? 24.556 19.014 -10.446 1.00 75.94 257 LYS A CA 1
ATOM 1939 C C . LYS A 1 257 ? 23.536 19.756 -9.587 1.00 75.94 257 LYS A C 1
ATOM 1941 O O . LYS A 1 257 ? 22.534 19.155 -9.215 1.00 75.94 257 LYS A O 1
ATOM 1946 N N . ILE A 1 258 ? 23.759 21.034 -9.279 1.00 77.50 258 ILE A N 1
ATOM 1947 C CA . ILE A 1 258 ? 22.825 21.852 -8.492 1.00 77.50 258 ILE A CA 1
ATOM 1948 C C . ILE A 1 258 ? 21.543 22.136 -9.284 1.00 77.50 258 ILE A C 1
ATOM 1950 O O . ILE A 1 258 ? 20.457 22.003 -8.723 1.00 77.50 258 ILE A O 1
ATOM 1954 N N . THR A 1 259 ? 21.635 22.488 -10.569 1.00 74.62 259 THR A N 1
ATOM 1955 C CA . THR A 1 259 ? 20.466 22.763 -11.417 1.00 74.62 259 THR A CA 1
ATOM 1956 C C . THR A 1 259 ? 19.693 21.490 -11.731 1.00 74.62 259 THR A C 1
ATOM 1958 O O . THR A 1 259 ? 18.480 21.492 -11.567 1.00 74.62 259 THR A O 1
ATOM 1961 N N . LYS A 1 260 ? 20.365 20.379 -12.066 1.00 72.81 260 LYS A N 1
ATOM 1962 C CA . LYS A 1 260 ? 19.723 19.066 -12.261 1.00 72.81 260 LYS A CA 1
ATOM 1963 C C . LYS A 1 260 ? 19.065 18.563 -10.978 1.00 72.81 260 LYS A C 1
ATOM 1965 O O . LYS A 1 260 ? 17.952 18.054 -11.019 1.00 72.81 260 LYS A O 1
ATOM 1970 N N . LYS A 1 261 ? 19.712 18.749 -9.821 1.00 69.31 261 LYS A N 1
ATOM 1971 C CA . LYS A 1 261 ? 19.114 18.417 -8.523 1.00 69.31 261 LYS A CA 1
ATOM 1972 C C . LYS A 1 261 ? 17.886 19.283 -8.234 1.00 69.31 261 LYS A C 1
ATOM 1974 O O . LYS A 1 261 ? 16.880 18.727 -7.815 1.00 69.31 261 LYS A O 1
ATOM 1979 N N . LYS A 1 262 ? 17.937 20.592 -8.511 1.00 73.44 262 LYS A N 1
ATOM 1980 C CA . LYS A 1 262 ? 16.779 21.492 -8.373 1.00 73.44 262 LYS A CA 1
ATOM 1981 C C . LYS A 1 262 ? 15.629 21.116 -9.310 1.00 73.44 262 LYS A C 1
ATOM 1983 O O . LYS A 1 262 ? 14.521 20.975 -8.824 1.00 73.44 262 LYS A O 1
ATOM 1988 N N . LEU A 1 263 ? 15.891 20.883 -10.598 1.00 73.31 263 LEU A N 1
ATOM 1989 C CA . LEU A 1 263 ? 14.885 20.458 -11.585 1.00 73.31 263 LEU A CA 1
ATOM 1990 C C . LEU A 1 263 ? 14.238 19.118 -11.213 1.00 73.31 263 LEU A C 1
ATOM 1992 O O . LEU A 1 263 ? 13.022 18.975 -11.313 1.00 73.31 263 LEU A O 1
ATOM 1996 N N . ASN A 1 264 ? 15.027 18.154 -10.729 1.00 59.78 264 ASN A N 1
ATOM 1997 C CA . ASN A 1 264 ? 14.506 16.872 -10.255 1.00 59.78 264 ASN A CA 1
ATOM 1998 C C . ASN A 1 264 ? 13.714 17.022 -8.947 1.00 59.78 264 ASN A C 1
ATOM 2000 O O . ASN A 1 264 ? 12.700 16.353 -8.775 1.00 59.78 264 ASN A O 1
ATOM 2004 N N . GLU A 1 265 ? 14.151 17.882 -8.021 1.00 65.94 265 GLU A N 1
ATOM 2005 C CA . GLU A 1 265 ? 13.397 18.194 -6.799 1.00 65.94 265 GLU A CA 1
ATOM 2006 C C . GLU A 1 265 ? 12.072 18.896 -7.122 1.00 65.94 265 GLU A C 1
ATOM 2008 O O . GLU A 1 265 ? 11.055 18.554 -6.525 1.00 65.94 265 GLU A O 1
ATOM 2013 N N . GLU A 1 266 ? 12.064 19.812 -8.089 1.00 72.94 266 GLU A N 1
ATOM 2014 C CA . GLU A 1 266 ? 10.893 20.575 -8.527 1.00 72.94 266 GLU A CA 1
ATOM 2015 C C . GLU A 1 266 ? 9.896 19.687 -9.285 1.00 72.94 266 GLU A C 1
ATOM 2017 O O . GLU A 1 266 ? 8.742 19.604 -8.878 1.00 72.94 266 GLU A O 1
ATOM 2022 N N . SER A 1 267 ? 10.356 18.885 -10.252 1.00 62.47 267 SER A N 1
ATOM 2023 C CA . SER A 1 267 ? 9.513 17.910 -10.973 1.00 62.47 267 SER A CA 1
ATOM 2024 C C . SER A 1 267 ? 8.926 16.851 -10.031 1.00 62.47 267 SER A C 1
ATOM 2026 O O . SER A 1 267 ? 7.760 16.472 -10.134 1.00 62.47 267 SER A O 1
ATOM 2028 N N . ARG A 1 268 ? 9.716 16.374 -9.056 1.00 57.88 268 ARG A N 1
ATOM 2029 C CA . ARG A 1 268 ? 9.250 15.412 -8.044 1.00 57.88 268 ARG A CA 1
ATOM 2030 C C . ARG A 1 268 ? 8.239 16.042 -7.090 1.00 57.88 268 ARG A C 1
ATOM 2032 O O . ARG A 1 268 ? 7.343 15.344 -6.619 1.00 57.88 268 ARG A O 1
ATOM 2039 N N . LYS A 1 269 ? 8.387 17.334 -6.794 1.00 62.06 269 LYS A N 1
ATOM 2040 C CA . LYS A 1 269 ? 7.440 18.098 -5.983 1.00 62.06 269 LYS A CA 1
ATOM 2041 C C . LYS A 1 269 ? 6.132 18.317 -6.742 1.00 62.06 269 LYS A C 1
ATOM 2043 O O . LYS A 1 269 ? 5.088 18.016 -6.184 1.00 62.06 269 LYS A O 1
ATOM 2048 N N . GLU A 1 270 ? 6.189 18.688 -8.019 1.00 67.69 270 GLU A N 1
ATOM 2049 C CA . GLU A 1 270 ? 5.007 18.826 -8.879 1.00 67.69 270 GLU A CA 1
ATOM 2050 C C . GLU A 1 270 ? 4.250 17.504 -9.056 1.00 67.69 270 GLU A C 1
ATOM 2052 O O . GLU A 1 270 ? 3.030 17.476 -8.911 1.00 67.69 270 GLU A O 1
ATOM 2057 N N . LEU A 1 271 ? 4.948 16.385 -9.292 1.00 56.41 271 LEU A N 1
ATOM 2058 C CA . LEU A 1 271 ? 4.312 15.068 -9.425 1.00 56.41 271 LEU A CA 1
ATOM 2059 C C . LEU A 1 271 ? 3.666 14.606 -8.108 1.00 56.41 271 LEU A C 1
ATOM 2061 O O . LEU A 1 271 ? 2.563 14.053 -8.115 1.00 56.41 271 LEU A O 1
ATOM 2065 N N . LYS A 1 272 ? 4.322 14.865 -6.967 1.00 57.97 272 LYS A N 1
ATOM 2066 C CA . LYS A 1 272 ? 3.737 14.619 -5.641 1.00 57.97 272 LYS A CA 1
ATOM 2067 C C . LYS A 1 272 ? 2.518 15.502 -5.405 1.00 57.97 272 LYS A C 1
ATOM 2069 O O . LYS A 1 272 ? 1.494 14.978 -4.985 1.00 57.97 272 LYS A O 1
ATOM 2074 N N . ASP A 1 273 ? 2.590 16.791 -5.716 1.00 65.81 273 ASP A N 1
ATOM 2075 C CA . ASP A 1 273 ? 1.482 17.727 -5.519 1.00 65.81 273 ASP A CA 1
ATOM 2076 C C . ASP A 1 273 ? 0.288 17.369 -6.419 1.00 65.81 273 ASP A C 1
ATOM 2078 O O . ASP A 1 273 ? -0.846 17.322 -5.945 1.00 65.81 273 ASP A O 1
ATOM 2082 N N . LEU A 1 274 ? 0.517 17.017 -7.689 1.00 65.94 274 LEU A N 1
ATOM 2083 C CA . LEU A 1 274 ? -0.519 16.531 -8.610 1.00 65.94 274 LEU A CA 1
ATOM 2084 C C . LEU A 1 274 ? -1.186 15.253 -8.098 1.00 65.94 274 LEU A C 1
ATOM 2086 O O . LEU A 1 274 ? -2.416 15.162 -8.084 1.00 65.94 274 LEU A O 1
ATOM 2090 N N . SER A 1 275 ? -0.390 14.287 -7.643 1.00 59.88 275 SER A N 1
ATOM 2091 C CA . SER A 1 275 ? -0.901 13.018 -7.135 1.00 59.88 275 SER A CA 1
ATOM 2092 C C . SER A 1 275 ? -1.639 13.170 -5.804 1.00 59.88 275 SER A C 1
ATOM 2094 O O . SER A 1 275 ? -2.685 12.553 -5.610 1.00 59.88 275 SER A O 1
ATOM 2096 N N . VAL A 1 276 ? -1.131 14.005 -4.896 1.00 63.47 276 VAL A N 1
ATOM 2097 C CA . VAL A 1 276 ? -1.785 14.330 -3.623 1.00 63.47 276 VAL A CA 1
ATOM 2098 C C . VAL A 1 276 ? -3.089 15.078 -3.883 1.00 63.47 276 VAL A C 1
ATOM 2100 O O . VAL A 1 276 ? -4.098 14.759 -3.263 1.00 63.47 276 VAL A O 1
ATOM 2103 N N . ASN A 1 277 ? -3.124 16.005 -4.843 1.00 66.06 277 ASN A N 1
ATOM 2104 C CA . ASN A 1 277 ? -4.342 16.726 -5.219 1.00 66.06 277 ASN A CA 1
ATOM 2105 C C . ASN A 1 277 ? -5.374 15.829 -5.915 1.00 66.06 277 ASN A C 1
ATOM 2107 O O . ASN A 1 277 ? -6.574 16.024 -5.732 1.00 66.06 277 ASN A O 1
ATOM 2111 N N . ALA A 1 278 ? -4.947 14.856 -6.723 1.00 64.25 278 ALA A N 1
ATOM 2112 C CA . ALA A 1 278 ? -5.840 13.852 -7.303 1.00 64.25 278 ALA A CA 1
ATOM 2113 C C . ALA A 1 278 ? -6.427 12.939 -6.216 1.00 64.25 278 ALA A C 1
ATOM 2115 O O . ALA A 1 278 ? -7.634 12.707 -6.185 1.00 64.25 278 ALA A O 1
ATOM 2116 N N . LEU A 1 279 ? -5.591 12.496 -5.273 1.00 59.41 279 LEU A N 1
ATOM 2117 C CA . LEU A 1 279 ? -6.022 11.689 -4.136 1.00 59.41 279 LEU A CA 1
ATOM 2118 C C . LEU A 1 279 ? -6.980 12.458 -3.220 1.00 59.41 279 LEU A C 1
ATOM 2120 O O . LEU A 1 279 ? -7.994 11.918 -2.790 1.00 59.41 279 LEU A O 1
ATOM 2124 N N . ARG A 1 280 ? -6.683 13.732 -2.957 1.00 66.44 280 ARG A N 1
ATOM 2125 C CA . ARG A 1 280 ? -7.526 14.627 -2.166 1.00 66.44 280 ARG A CA 1
ATOM 2126 C C . ARG A 1 280 ? -8.891 14.831 -2.818 1.00 66.44 280 ARG A C 1
ATOM 2128 O O . ARG A 1 280 ? -9.891 14.696 -2.130 1.00 66.44 280 ARG A O 1
ATOM 2135 N N . ARG A 1 281 ? -8.937 15.042 -4.137 1.00 67.25 281 ARG A N 1
ATOM 2136 C CA . ARG A 1 281 ? -10.194 15.111 -4.898 1.00 67.25 281 ARG A CA 1
ATOM 2137 C C . ARG A 1 281 ? -10.995 13.813 -4.818 1.00 67.25 281 ARG A C 1
ATOM 2139 O O . ARG A 1 281 ? -12.191 13.875 -4.578 1.00 67.25 281 ARG A O 1
ATOM 2146 N N . ALA A 1 282 ? -10.345 12.654 -4.931 1.00 58.69 282 ALA A N 1
ATOM 2147 C CA . ALA A 1 282 ? -11.017 11.361 -4.779 1.00 58.69 282 ALA A CA 1
ATOM 2148 C C . ALA A 1 282 ? -11.579 11.152 -3.358 1.00 58.69 282 ALA A C 1
ATOM 2150 O O . ALA A 1 282 ? -12.659 10.589 -3.191 1.00 58.69 282 ALA A O 1
ATOM 2151 N N . LEU A 1 283 ? -10.868 11.627 -2.328 1.00 60.41 283 LEU A N 1
ATOM 2152 C CA . LEU A 1 283 ? -11.356 11.617 -0.945 1.00 60.41 283 LEU A CA 1
ATOM 2153 C C . LEU A 1 283 ? -12.524 12.595 -0.743 1.00 60.41 283 LEU A C 1
ATOM 2155 O O . LEU A 1 283 ? -13.466 12.264 -0.032 1.00 60.41 283 LEU A O 1
ATOM 2159 N N . GLU A 1 284 ? -12.478 13.775 -1.362 1.00 65.44 284 GLU A N 1
ATOM 2160 C CA . GLU A 1 284 ? -13.542 14.788 -1.312 1.00 65.44 284 GLU A CA 1
ATOM 2161 C C . GLU A 1 284 ? -14.804 14.332 -2.077 1.00 65.44 284 GLU A C 1
ATOM 2163 O O . GLU A 1 284 ? -15.918 14.522 -1.589 1.00 65.44 284 GLU A O 1
ATOM 2168 N N . GLU A 1 285 ? -14.655 13.649 -3.218 1.00 59.72 285 GLU A N 1
ATOM 2169 C CA . GLU A 1 285 ? -15.763 13.021 -3.956 1.00 59.72 285 GLU A CA 1
ATOM 2170 C C . GLU A 1 285 ? -16.424 11.895 -3.150 1.00 59.72 285 GLU A C 1
ATOM 2172 O O . GLU A 1 285 ? -17.651 11.864 -3.050 1.00 59.72 285 GLU A O 1
ATOM 2177 N N . GLU A 1 286 ? -15.653 11.007 -2.508 1.00 54.84 286 GLU A N 1
ATOM 2178 C CA . GLU A 1 286 ? -16.229 9.952 -1.655 1.00 54.84 286 GLU A CA 1
ATOM 2179 C C . GLU A 1 286 ? -16.891 10.521 -0.378 1.00 54.84 286 GLU A C 1
ATOM 2181 O O . GLU A 1 286 ? -17.847 9.933 0.134 1.00 54.84 286 GLU A O 1
ATOM 2186 N N . GLN A 1 287 ? -16.463 11.697 0.101 1.00 55.06 287 GLN A N 1
ATOM 2187 C CA . GLN A 1 287 ? -17.111 12.432 1.201 1.00 55.06 287 GLN A CA 1
ATOM 2188 C C . GLN A 1 287 ? -18.434 13.110 0.798 1.00 55.06 287 GLN A C 1
ATOM 2190 O O . GLN A 1 287 ? -19.221 13.465 1.677 1.00 55.06 287 GLN A O 1
ATOM 2195 N N . SER A 1 288 ? -18.707 13.270 -0.503 1.00 47.88 288 SER A N 1
ATOM 2196 C CA . SER A 1 288 ? -19.924 13.912 -1.028 1.00 47.88 288 SER A CA 1
ATOM 2197 C C . SER A 1 288 ? -21.140 12.980 -1.147 1.00 47.88 288 SER A C 1
ATOM 2199 O O . SER A 1 288 ? -22.239 13.431 -1.482 1.00 47.88 288 SER A O 1
ATOM 2201 N N . MET A 1 289 ? -20.981 11.688 -0.825 1.00 45.91 289 MET A N 1
ATOM 2202 C CA . MET A 1 289 ? -22.109 10.769 -0.642 1.00 45.91 289 MET A CA 1
ATOM 2203 C C . MET A 1 289 ? -23.104 11.367 0.365 1.00 45.91 289 MET A C 1
ATOM 2205 O O . MET A 1 289 ? -22.673 11.901 1.393 1.00 45.91 289 MET A O 1
ATOM 2209 N N . PRO A 1 290 ? -24.427 11.292 0.112 1.00 37.34 290 PRO A N 1
ATOM 2210 C CA . PRO A 1 290 ? -25.407 11.954 0.952 1.00 37.34 290 PRO A CA 1
ATOM 2211 C C . PRO A 1 290 ? -25.242 11.450 2.381 1.00 37.34 290 PRO A C 1
ATOM 2213 O O . PRO A 1 290 ? -25.496 10.283 2.688 1.00 37.34 290 PRO A O 1
ATOM 2216 N N . SER A 1 291 ? -24.813 12.363 3.251 1.00 41.69 291 SER A N 1
ATOM 2217 C CA . SER A 1 291 ? -24.927 12.226 4.693 1.00 41.69 291 SER A CA 1
ATOM 2218 C C . SER A 1 291 ? -26.416 12.172 5.001 1.00 41.69 291 SER A C 1
ATOM 2220 O O . SER A 1 291 ? -27.050 13.186 5.288 1.00 41.69 291 SER A O 1
ATOM 2222 N N . GLY A 1 292 ? -26.998 10.980 4.869 1.00 36.53 292 GLY A N 1
ATOM 2223 C CA . GLY A 1 292 ? -28.293 10.678 5.434 1.00 36.53 292 GLY A CA 1
ATOM 2224 C C . GLY A 1 292 ? -28.205 11.053 6.902 1.00 36.53 292 GLY A C 1
ATOM 2225 O O . GLY A 1 292 ? -27.457 10.439 7.661 1.00 36.53 292 GLY A O 1
ATOM 2226 N N . SER A 1 293 ? -28.908 12.121 7.265 1.00 40.72 293 SER A N 1
ATOM 2227 C CA . SER A 1 293 ? -29.112 12.563 8.635 1.00 40.72 293 SER A CA 1
ATOM 2228 C C . SER A 1 293 ? -29.857 11.461 9.393 1.00 40.72 293 SER A C 1
ATOM 2230 O O . SER A 1 293 ? -31.069 11.503 9.575 1.00 40.72 293 SER A O 1
ATOM 2232 N N . SER A 1 294 ? -29.140 10.418 9.797 1.00 45.41 294 SER A N 1
ATOM 2233 C CA . SER A 1 294 ? -29.528 9.587 10.921 1.00 45.41 294 SER A CA 1
ATOM 2234 C C . SER A 1 294 ? -28.669 10.056 12.083 1.00 45.41 294 SER A C 1
ATOM 2236 O O . SER A 1 294 ? -27.490 9.703 12.171 1.00 45.41 294 SER A O 1
ATOM 2238 N N . GLY A 1 295 ? -29.236 10.906 12.940 1.00 59.78 295 GLY A N 1
ATOM 2239 C CA . GLY A 1 295 ? -28.637 11.192 14.239 1.00 59.78 295 GLY A CA 1
ATOM 2240 C C . GLY A 1 295 ? -28.271 9.881 14.940 1.00 59.78 295 GLY A C 1
ATOM 2241 O O . GLY A 1 295 ? -28.951 8.866 14.780 1.00 59.78 295 GLY A O 1
ATOM 2242 N N . PHE A 1 296 ? -27.161 9.879 15.667 1.00 75.19 296 PHE A N 1
ATOM 2243 C CA . PHE A 1 296 ? -26.767 8.735 16.480 1.00 75.19 296 PHE A CA 1
ATOM 2244 C C . PHE A 1 296 ? -27.855 8.413 17.513 1.00 75.19 296 PHE A C 1
ATOM 2246 O O . PHE A 1 296 ? -28.544 9.312 17.998 1.00 75.19 296 PHE A O 1
ATOM 2253 N N . TYR A 1 297 ? -28.016 7.134 17.850 1.00 87.62 297 TYR A N 1
ATOM 2254 C CA . TYR A 1 297 ? -29.058 6.700 18.781 1.00 87.62 297 TYR A CA 1
ATOM 2255 C C . TYR A 1 297 ? -28.481 6.470 20.182 1.00 87.62 297 TYR A C 1
ATOM 2257 O O . TYR A 1 297 ? -27.519 5.719 20.355 1.00 87.62 297 TYR A O 1
ATOM 2265 N N . ILE A 1 298 ? -29.062 7.113 21.196 1.00 91.81 298 ILE A N 1
ATOM 2266 C CA . ILE A 1 298 ? -28.731 6.822 22.594 1.00 91.81 298 ILE A CA 1
ATOM 2267 C C . ILE A 1 298 ? -29.630 5.675 23.043 1.00 91.81 298 ILE A C 1
ATOM 2269 O O . ILE A 1 298 ? -30.826 5.853 23.257 1.00 91.81 298 ILE A O 1
ATOM 2273 N N . PHE A 1 299 ? -29.037 4.497 23.178 1.00 92.62 299 PHE A N 1
ATOM 2274 C CA . PHE A 1 299 ? -29.729 3.289 23.593 1.00 92.62 299 PHE A CA 1
ATOM 2275 C C . PHE A 1 299 ? -29.953 3.272 25.103 1.00 92.62 299 PHE A C 1
ATOM 2277 O O . PHE A 1 299 ? -29.096 3.669 25.896 1.00 92.62 299 PHE A O 1
ATOM 2284 N N . SER A 1 300 ? -31.086 2.718 25.515 1.00 93.75 300 SER A N 1
ATOM 2285 C CA . SER A 1 300 ? -31.282 2.250 26.880 1.00 93.75 300 SER A CA 1
ATOM 2286 C C . SER A 1 300 ? -30.640 0.875 27.085 1.00 93.75 300 SER A C 1
ATOM 2288 O O . SER A 1 300 ? -30.554 0.053 26.170 1.00 93.75 300 SER A O 1
ATOM 2290 N N . TYR A 1 301 ? -30.254 0.575 28.327 1.00 94.25 301 TYR A N 1
ATOM 2291 C CA . TYR A 1 301 ? -29.767 -0.759 28.689 1.00 94.25 301 TYR A CA 1
ATOM 2292 C C . TYR A 1 301 ? -30.783 -1.861 28.344 1.00 94.25 301 TYR A C 1
ATOM 2294 O O . TYR A 1 301 ? -30.395 -2.920 27.865 1.00 94.25 301 TYR A O 1
ATOM 2302 N N . ALA A 1 302 ? -32.082 -1.604 28.539 1.00 94.62 302 ALA A N 1
ATOM 2303 C CA . ALA A 1 302 ? -33.139 -2.570 28.246 1.00 94.62 302 ALA A CA 1
ATOM 2304 C C . ALA A 1 302 ? -33.204 -2.933 26.753 1.00 94.62 302 ALA A C 1
ATOM 2306 O O . ALA A 1 302 ? -33.384 -4.102 26.417 1.00 94.62 302 ALA A O 1
ATOM 2307 N N . GLU A 1 303 ? -33.010 -1.960 25.857 1.00 94.19 303 GLU A N 1
ATOM 2308 C CA . GLU A 1 303 ? -32.938 -2.214 24.413 1.00 94.19 303 GLU A CA 1
ATOM 2309 C C . GLU A 1 303 ? -31.719 -3.058 24.053 1.00 94.19 303 GLU A C 1
ATOM 2311 O O . GLU A 1 303 ? -31.856 -4.032 23.316 1.00 94.19 303 GLU A O 1
ATOM 2316 N N . ILE A 1 304 ? -30.549 -2.734 24.611 1.00 94.94 304 ILE A N 1
ATOM 2317 C CA . ILE A 1 304 ? -29.319 -3.498 24.370 1.00 94.94 304 ILE A CA 1
ATOM 2318 C C . ILE A 1 304 ? -29.447 -4.929 24.900 1.00 94.94 304 ILE A C 1
ATOM 2320 O O . ILE A 1 304 ? -29.120 -5.887 24.196 1.00 94.94 304 ILE A O 1
ATOM 2324 N N . ALA A 1 305 ? -29.947 -5.090 26.125 1.00 95.06 305 ALA A N 1
ATOM 2325 C CA . ALA A 1 305 ? -30.164 -6.394 26.733 1.00 95.06 305 ALA A CA 1
ATOM 2326 C C . ALA A 1 305 ? -31.153 -7.220 25.901 1.00 95.06 305 ALA A C 1
ATOM 2328 O O . ALA A 1 305 ? -30.886 -8.380 25.609 1.00 95.06 305 ALA A O 1
ATOM 2329 N N . LYS A 1 306 ? -32.257 -6.625 25.436 1.00 96.12 306 LYS A N 1
ATOM 2330 C CA . LYS A 1 306 ? -33.213 -7.315 24.561 1.00 96.12 306 LYS A CA 1
ATOM 2331 C C . LYS A 1 306 ? -32.585 -7.701 23.219 1.00 96.12 306 LYS A C 1
ATOM 2333 O O . LYS A 1 306 ? -32.722 -8.848 22.806 1.00 96.12 306 LYS A O 1
ATOM 2338 N N . ALA A 1 307 ? -31.871 -6.781 22.568 1.00 95.69 307 ALA A N 1
ATOM 2339 C CA . ALA A 1 307 ? -31.242 -7.020 21.269 1.00 95.69 307 ALA A CA 1
ATOM 2340 C C . ALA A 1 307 ? -30.197 -8.144 21.323 1.00 95.69 307 ALA A C 1
ATOM 2342 O O . ALA A 1 307 ? -30.064 -8.906 20.370 1.00 95.69 307 ALA A O 1
ATOM 2343 N N . THR A 1 308 ? -29.478 -8.273 22.439 1.00 96.38 308 THR A N 1
ATOM 2344 C CA . THR A 1 308 ? -28.439 -9.297 22.654 1.00 96.38 308 THR A CA 1
ATOM 2345 C C . THR A 1 308 ? -28.959 -10.576 23.319 1.00 96.38 308 THR A C 1
ATOM 2347 O O . THR A 1 308 ? -28.162 -11.464 23.629 1.00 96.38 308 THR A O 1
ATOM 2350 N N . ASN A 1 309 ? -30.274 -10.699 23.534 1.00 95.94 309 ASN A N 1
ATOM 2351 C CA . ASN A 1 309 ? -30.899 -11.792 24.286 1.00 95.94 309 ASN A CA 1
ATOM 2352 C C . ASN A 1 309 ? -30.276 -11.985 25.685 1.00 95.94 309 ASN A C 1
ATOM 2354 O O . ASN A 1 309 ? -29.787 -13.059 26.029 1.00 95.94 309 ASN A O 1
ATOM 2358 N N . GLY A 1 310 ? -30.222 -10.905 26.463 1.00 94.69 310 GLY A N 1
ATOM 2359 C CA . GLY A 1 310 ? -29.641 -10.877 27.802 1.00 94.69 310 GLY A CA 1
ATOM 2360 C C . GLY A 1 310 ? -28.132 -11.115 27.816 1.00 94.69 310 GLY A C 1
ATOM 2361 O O . GLY A 1 310 ? -27.638 -11.717 28.762 1.00 94.69 310 GLY A O 1
ATOM 2362 N N . PHE A 1 311 ? -27.410 -10.677 26.776 1.00 95.12 311 PHE A N 1
ATOM 2363 C CA . PHE A 1 311 ? -25.979 -10.959 26.596 1.00 95.12 311 PHE A CA 1
ATOM 2364 C C . PHE A 1 311 ? -25.665 -12.465 26.583 1.00 95.12 311 PHE A C 1
ATOM 2366 O O . PHE A 1 311 ? -24.674 -12.915 27.159 1.00 95.12 311 PHE A O 1
ATOM 2373 N N . SER A 1 312 ? -26.528 -13.251 25.928 1.00 95.44 312 SER A N 1
ATOM 2374 C CA . SER A 1 312 ? -26.362 -14.702 25.800 1.00 95.44 312 SER A CA 1
ATOM 2375 C C . SER A 1 312 ? -24.973 -15.068 25.273 1.00 95.44 312 SER A C 1
ATOM 2377 O O . SER A 1 312 ? -24.488 -14.476 24.305 1.00 95.44 312 SER A O 1
ATOM 2379 N N . ALA A 1 313 ? -24.371 -16.116 25.841 1.00 93.88 313 ALA A N 1
ATOM 2380 C CA . ALA A 1 313 ? -23.104 -16.666 25.363 1.00 93.88 313 ALA A CA 1
ATOM 2381 C C . ALA A 1 313 ? -23.173 -17.106 23.888 1.00 93.88 313 ALA A C 1
ATOM 2383 O O . ALA A 1 313 ? -22.184 -16.994 23.173 1.00 93.88 313 ALA A O 1
ATOM 2384 N N . SER A 1 314 ? -24.350 -17.523 23.400 1.00 94.81 314 SER A N 1
ATOM 2385 C CA . SER A 1 314 ? -24.568 -17.862 21.983 1.00 94.81 314 SER A CA 1
ATOM 2386 C C . SER A 1 314 ? -24.415 -16.669 21.034 1.00 94.81 314 SER A C 1
ATOM 2388 O O . SER A 1 314 ? -24.214 -16.860 19.839 1.00 94.81 314 SER A O 1
ATOM 2390 N N . ASN A 1 315 ? -24.547 -15.448 21.555 1.00 94.50 315 ASN A N 1
ATOM 2391 C CA . ASN A 1 315 ? -24.407 -14.211 20.798 1.00 94.50 315 ASN A CA 1
ATOM 2392 C C . ASN A 1 315 ? -23.021 -13.587 20.970 1.00 94.50 315 ASN A C 1
ATOM 2394 O O . ASN A 1 315 ? -22.759 -12.560 20.355 1.00 94.50 315 ASN A O 1
ATOM 2398 N N . LEU A 1 316 ? -22.128 -14.158 21.782 1.00 94.88 316 LEU A N 1
ATOM 2399 C CA . LEU A 1 316 ? -20.767 -13.652 21.929 1.00 94.88 316 LEU A CA 1
ATOM 2400 C C . LEU A 1 316 ? -19.984 -13.914 20.634 1.00 94.88 316 LEU A C 1
ATOM 2402 O O . LEU A 1 316 ? -19.747 -15.060 20.264 1.00 94.88 316 LEU A O 1
ATOM 2406 N N . ILE A 1 317 ? -19.584 -12.845 19.946 1.00 90.69 317 ILE A N 1
ATOM 2407 C CA . ILE A 1 317 ? -18.857 -12.915 18.667 1.00 90.69 317 ILE A CA 1
ATOM 2408 C C . ILE A 1 317 ? -17.390 -12.495 18.783 1.00 90.69 317 ILE A C 1
ATOM 2410 O O . ILE A 1 317 ? -16.622 -12.690 17.844 1.00 90.69 317 ILE A O 1
ATOM 2414 N N . GLY A 1 318 ? -16.984 -11.935 19.924 1.00 87.12 318 GLY A N 1
ATOM 2415 C CA . GLY A 1 318 ? -15.589 -11.618 20.197 1.00 87.12 318 GLY A CA 1
ATOM 2416 C C . GLY A 1 318 ? -15.355 -11.164 21.631 1.00 87.12 318 GLY A C 1
ATOM 2417 O O . GLY A 1 318 ? -16.233 -10.590 22.272 1.00 87.12 318 GLY A O 1
ATOM 2418 N N . GLU A 1 319 ? -14.146 -11.396 22.128 1.00 87.56 319 GLU A N 1
ATOM 2419 C CA . GLU A 1 319 ? -13.671 -10.894 23.413 1.00 87.56 319 GLU A CA 1
ATOM 2420 C C . GLU A 1 319 ? -12.215 -10.451 23.265 1.00 87.56 319 GLU A C 1
ATOM 2422 O O . GLU A 1 319 ? -11.395 -11.162 22.690 1.00 87.56 319 GLU A O 1
ATOM 2427 N N . GLY A 1 320 ? -11.895 -9.255 23.756 1.00 78.81 320 GLY A N 1
ATOM 2428 C CA . GLY A 1 320 ? -10.555 -8.687 23.652 1.00 78.81 320 GLY A CA 1
ATOM 2429 C C . GLY A 1 320 ? -10.253 -7.677 24.753 1.00 78.81 320 GLY A C 1
ATOM 2430 O O . GLY A 1 320 ? -10.978 -7.555 25.747 1.00 78.81 320 GLY A O 1
ATOM 2431 N N . ASN A 1 321 ? -9.170 -6.922 24.584 1.00 78.12 321 ASN A N 1
ATOM 2432 C CA . ASN A 1 321 ? -8.679 -5.974 25.594 1.00 78.12 321 ASN A CA 1
ATOM 2433 C C . ASN A 1 321 ? -9.653 -4.820 25.864 1.00 78.12 321 ASN A C 1
ATOM 2435 O O . ASN A 1 321 ? -9.697 -4.304 26.974 1.00 78.12 321 ASN A O 1
ATOM 2439 N N . LEU A 1 322 ? -10.484 -4.477 24.880 1.00 80.19 322 LEU A N 1
ATOM 2440 C CA . LEU A 1 322 ? -11.482 -3.410 24.974 1.00 80.19 322 LEU A CA 1
ATOM 2441 C C . LEU A 1 322 ? -12.868 -3.904 25.438 1.00 80.19 322 LEU A C 1
ATOM 2443 O O . LEU A 1 322 ? -13.788 -3.101 25.585 1.00 80.19 322 LEU A O 1
ATOM 2447 N N . GLY A 1 323 ? -13.031 -5.214 25.662 1.00 88.25 323 GLY A N 1
ATOM 2448 C CA . GLY A 1 323 ? -14.252 -5.812 26.204 1.00 88.25 323 GLY A CA 1
ATOM 2449 C C . GLY A 1 323 ? -14.851 -6.932 25.361 1.00 88.25 323 GLY A C 1
ATOM 2450 O O . GLY A 1 323 ? -14.152 -7.567 24.571 1.00 88.25 323 GLY A O 1
ATOM 2451 N N . LYS A 1 324 ? -16.141 -7.200 25.583 1.00 92.94 324 LYS A N 1
ATOM 2452 C CA . LYS A 1 324 ? -16.899 -8.281 24.934 1.00 92.94 324 LYS A CA 1
ATOM 2453 C C . LYS A 1 324 ? -17.800 -7.715 23.849 1.00 92.94 324 LYS A C 1
ATOM 2455 O O . LYS A 1 324 ? -18.402 -6.663 24.044 1.00 92.94 324 LYS A O 1
ATOM 2460 N N . VAL A 1 325 ? -17.911 -8.413 22.727 1.00 94.69 325 VAL A N 1
ATOM 2461 C CA . VAL A 1 325 ? -18.742 -8.023 21.588 1.00 94.69 325 VAL A CA 1
ATOM 2462 C C . VAL A 1 325 ? -19.803 -9.088 21.360 1.00 94.69 325 VAL A C 1
ATOM 2464 O O . VAL A 1 325 ? -19.484 -10.260 21.165 1.00 94.69 325 VAL A O 1
ATOM 2467 N N . TYR A 1 326 ? -21.062 -8.667 21.356 1.00 96.88 326 TYR A N 1
ATOM 2468 C CA . TYR A 1 326 ? -22.222 -9.522 21.153 1.00 96.88 326 TYR A CA 1
ATOM 2469 C C . TYR A 1 326 ? -22.928 -9.172 19.843 1.00 96.88 326 TYR A C 1
ATOM 2471 O O . TYR A 1 326 ? -23.079 -7.999 19.503 1.00 96.88 326 TYR A O 1
ATOM 2479 N N . LEU A 1 327 ? -23.405 -10.181 19.122 1.00 96.81 327 LEU A N 1
ATOM 2480 C CA . LEU A 1 327 ? -24.368 -10.008 18.046 1.00 96.81 327 LEU A CA 1
ATOM 2481 C C . LEU A 1 327 ? -25.708 -9.573 18.649 1.00 96.81 327 LEU A C 1
ATOM 2483 O O . LEU A 1 327 ? -26.268 -10.250 19.512 1.00 96.81 327 LEU A O 1
ATOM 2487 N N . GLY A 1 328 ? -26.213 -8.439 18.185 1.00 96.81 328 GLY A N 1
ATOM 2488 C CA . GLY A 1 328 ? -27.534 -7.935 18.517 1.00 96.81 328 GLY A CA 1
ATOM 2489 C C . GLY A 1 328 ? -28.470 -7.994 17.316 1.00 96.81 328 GLY A C 1
ATOM 2490 O O . GLY A 1 328 ? -28.043 -7.822 16.173 1.00 96.81 328 GLY A O 1
ATOM 2491 N N . LEU A 1 329 ? -29.758 -8.193 17.584 1.00 96.56 329 LEU A N 1
ATOM 2492 C CA . LEU A 1 329 ? -30.827 -8.050 16.605 1.00 96.56 329 LEU A CA 1
ATOM 2493 C C . LEU A 1 329 ? -31.769 -6.929 17.047 1.00 96.56 329 LEU A C 1
ATOM 2495 O O . LEU A 1 329 ? -32.451 -7.030 18.067 1.00 96.56 329 LEU A O 1
ATOM 2499 N N . MET A 1 330 ? -31.785 -5.844 16.280 1.00 91.31 330 MET A N 1
ATOM 2500 C CA . MET A 1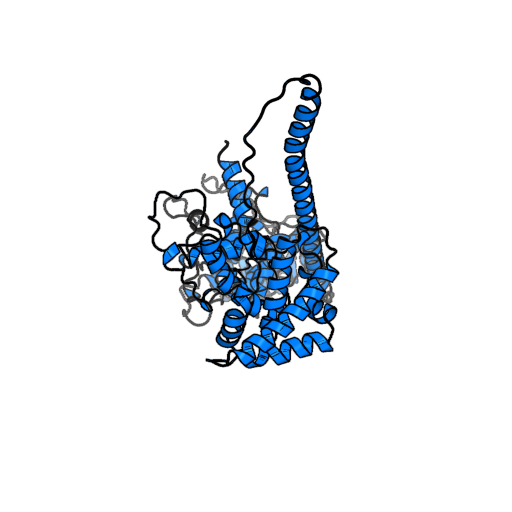 330 ? -32.675 -4.711 16.517 1.00 91.31 330 MET A CA 1
ATOM 2501 C C . MET A 1 330 ? -34.138 -5.090 16.242 1.00 91.31 330 MET A C 1
ATOM 2503 O O . MET A 1 330 ? -34.386 -6.001 15.452 1.00 91.31 330 MET A O 1
ATOM 2507 N N . PRO A 1 331 ? -35.134 -4.370 16.803 1.00 89.12 331 PRO A N 1
ATOM 2508 C CA . PRO A 1 331 ? -36.551 -4.620 16.510 1.00 89.12 331 PRO A CA 1
ATOM 2509 C C . PRO A 1 331 ? -36.906 -4.531 15.020 1.00 89.12 331 PRO A C 1
ATOM 2511 O O . PRO A 1 331 ? -37.841 -5.184 14.572 1.00 89.12 331 PRO A O 1
ATOM 2514 N N . SER A 1 332 ? -36.139 -3.754 14.249 1.00 89.00 332 SER A N 1
ATOM 2515 C CA . SER A 1 332 ? -36.247 -3.654 12.790 1.00 89.00 332 SER A CA 1
ATOM 2516 C C . SER A 1 332 ? -35.757 -4.897 12.035 1.00 89.00 332 SER A C 1
ATOM 2518 O O . SER A 1 332 ? -35.885 -4.955 10.818 1.00 89.00 332 SER A O 1
ATOM 2520 N N . GLY A 1 333 ? -35.144 -5.867 12.720 1.00 91.44 333 GLY A N 1
ATOM 2521 C CA . GLY A 1 333 ? -34.445 -7.001 12.112 1.00 91.44 333 GLY A CA 1
ATOM 2522 C C . GLY A 1 333 ? -32.999 -6.698 11.703 1.00 91.44 333 GLY A C 1
ATOM 2523 O O . GLY A 1 333 ? -32.291 -7.592 11.243 1.00 91.44 333 GLY A O 1
ATOM 2524 N N . GLN A 1 334 ? -32.522 -5.464 11.891 1.00 93.06 334 GLN A N 1
ATOM 2525 C CA . GLN A 1 334 ? -31.134 -5.105 11.604 1.00 93.06 334 GLN A CA 1
ATOM 2526 C C . GLN A 1 334 ? -30.175 -5.789 12.590 1.00 93.06 334 GLN A C 1
ATOM 2528 O O . GLN A 1 334 ? -30.326 -5.670 13.808 1.00 93.06 334 GLN A O 1
ATOM 2533 N N . LYS A 1 335 ? -29.150 -6.468 12.063 1.00 95.94 335 LYS A N 1
ATOM 2534 C CA . LYS A 1 335 ? -28.047 -7.007 12.868 1.00 95.94 335 LYS A CA 1
ATOM 2535 C C . LYS A 1 335 ? -27.080 -5.892 13.263 1.00 95.94 335 LYS A C 1
ATOM 2537 O O . LYS A 1 335 ? -26.703 -5.069 12.430 1.00 95.94 335 LYS A O 1
ATOM 2542 N N . VAL A 1 336 ? -26.649 -5.900 14.518 1.00 96.06 336 VAL A N 1
ATOM 2543 C CA . VAL A 1 336 ? -25.689 -4.941 15.083 1.00 96.06 336 VAL A CA 1
ATOM 2544 C C . VAL A 1 336 ? -24.629 -5.667 15.904 1.00 96.06 336 VAL A C 1
ATOM 2546 O O . VAL A 1 336 ? -24.851 -6.787 16.361 1.00 96.06 336 VAL A O 1
ATOM 2549 N N . ALA A 1 337 ? -23.477 -5.036 16.108 1.00 96.62 337 ALA A N 1
ATOM 2550 C CA . ALA A 1 337 ? -22.463 -5.516 17.041 1.00 96.62 337 ALA A CA 1
ATOM 2551 C C . ALA A 1 337 ? -22.469 -4.632 18.294 1.00 96.62 337 ALA A C 1
ATOM 2553 O O . ALA A 1 337 ? -22.213 -3.432 18.221 1.00 96.62 337 ALA A O 1
ATOM 2554 N N . VAL A 1 338 ? -22.778 -5.220 19.447 1.00 96.06 338 VAL A N 1
ATOM 2555 C CA . VAL A 1 338 ? -22.835 -4.535 20.740 1.00 96.06 338 VAL A CA 1
ATOM 2556 C C . VAL A 1 338 ? -21.559 -4.827 21.512 1.00 96.06 338 VAL A C 1
ATOM 2558 O O . VAL A 1 338 ? -21.358 -5.942 21.991 1.00 96.06 338 VAL A O 1
ATOM 2561 N N . LYS A 1 339 ? -20.712 -3.817 21.682 1.00 94.38 339 LYS A N 1
ATOM 2562 C CA . LYS A 1 339 ? -19.504 -3.901 22.498 1.00 94.38 339 LYS A CA 1
ATOM 2563 C C . LYS A 1 339 ? -19.786 -3.423 23.913 1.00 94.38 339 LYS A C 1
ATOM 2565 O O . LYS A 1 339 ? -20.102 -2.255 24.111 1.00 94.38 339 LYS A O 1
ATOM 2570 N N . GLN A 1 340 ? -19.632 -4.308 24.888 1.00 93.75 340 GLN A N 1
ATOM 2571 C CA . GLN A 1 340 ? -19.579 -3.970 26.305 1.00 93.75 340 GLN A CA 1
ATOM 2572 C C . GLN A 1 340 ? -18.148 -3.570 26.668 1.00 93.75 340 GLN A C 1
ATOM 2574 O O . GLN A 1 340 ? -17.239 -4.400 26.609 1.00 93.75 340 GLN A O 1
ATOM 2579 N N . VAL A 1 341 ? -17.951 -2.310 27.053 1.00 89.69 341 VAL A N 1
ATOM 2580 C CA . VAL A 1 341 ? -16.631 -1.749 27.362 1.00 89.69 341 VAL A CA 1
ATOM 2581 C C . VAL A 1 341 ? -16.140 -2.258 28.721 1.00 89.69 341 VAL A C 1
ATOM 2583 O O . VAL A 1 341 ? -16.832 -2.147 29.742 1.00 89.69 341 VAL A O 1
ATOM 2586 N N . LYS A 1 342 ? -14.916 -2.799 28.742 1.00 85.81 342 LYS A N 1
ATOM 2587 C CA . LYS A 1 342 ? -14.235 -3.235 29.973 1.00 85.81 342 LYS A CA 1
ATOM 2588 C C . LYS A 1 342 ? -14.071 -2.072 30.946 1.00 85.81 342 LYS A C 1
ATOM 2590 O O . LYS A 1 342 ? -13.852 -0.939 30.523 1.00 85.81 342 LYS A O 1
ATOM 2595 N N . LYS A 1 343 ? -14.166 -2.350 32.250 1.00 83.50 343 LYS A N 1
ATOM 2596 C CA . LYS A 1 343 ? -14.149 -1.327 33.310 1.00 83.50 343 LYS A CA 1
ATOM 2597 C C . LYS A 1 343 ? -12.888 -0.460 33.257 1.00 83.50 343 LYS A C 1
ATOM 2599 O O . LYS A 1 343 ? -12.969 0.742 33.470 1.00 83.50 343 LYS A O 1
ATOM 2604 N N . GLU A 1 344 ? -11.759 -1.068 32.919 1.00 79.94 344 GLU A N 1
ATOM 2605 C CA . GLU A 1 344 ? -10.434 -0.450 32.821 1.00 79.94 344 GLU A CA 1
ATOM 2606 C C . GLU A 1 344 ? -10.309 0.506 31.626 1.00 79.94 344 GLU A C 1
ATOM 2608 O O . GLU A 1 344 ? -9.478 1.407 31.640 1.00 79.94 344 GLU A O 1
ATOM 2613 N N . THR A 1 345 ? -11.140 0.314 30.599 1.00 74.88 345 THR A N 1
ATOM 2614 C CA . THR A 1 345 ? -11.161 1.095 29.350 1.00 74.88 345 THR A CA 1
ATOM 2615 C C . THR A 1 345 ? -12.351 2.051 29.267 1.00 74.88 345 THR A C 1
ATOM 2617 O O . THR A 1 345 ? -12.604 2.631 28.213 1.00 74.88 345 THR A O 1
ATOM 2620 N N . ARG A 1 346 ? -13.120 2.195 30.355 1.00 82.31 346 ARG A N 1
ATOM 2621 C CA . ARG A 1 346 ? -14.250 3.126 30.394 1.00 82.31 346 ARG A CA 1
ATOM 2622 C C . ARG A 1 346 ? -13.769 4.562 30.362 1.00 82.31 346 ARG A C 1
ATOM 2624 O O . ARG A 1 346 ? -12.764 4.914 30.974 1.00 82.31 346 ARG A O 1
ATOM 2631 N N . LEU A 1 347 ? -14.541 5.396 29.681 1.00 80.00 347 LEU A N 1
ATOM 2632 C CA . LEU A 1 347 ? -14.264 6.819 29.569 1.00 80.00 347 LEU A CA 1
ATOM 2633 C C . LEU A 1 347 ? -15.083 7.592 30.609 1.00 80.00 347 LEU A C 1
ATOM 2635 O O . LEU A 1 347 ? -16.297 7.402 30.652 1.00 80.00 347 LEU A O 1
ATOM 2639 N N . PRO A 1 348 ? -14.475 8.483 31.411 1.00 79.19 348 PRO A N 1
ATOM 2640 C CA . PRO A 1 348 ? -15.225 9.374 32.299 1.00 79.19 348 PRO A CA 1
ATOM 2641 C C . PRO A 1 348 ? -16.216 10.263 31.531 1.00 79.19 348 PRO A C 1
ATOM 2643 O O . PRO A 1 348 ? -17.362 10.397 31.940 1.00 79.19 348 PRO A O 1
ATOM 2646 N N . ASP A 1 349 ? -15.801 10.774 30.366 1.00 82.44 349 ASP A N 1
ATOM 2647 C CA . ASP A 1 349 ? -16.593 11.661 29.500 1.00 82.44 349 ASP A CA 1
ATOM 2648 C C . ASP A 1 349 ? -17.161 10.925 28.272 1.00 82.44 349 ASP A C 1
ATOM 2650 O O . ASP A 1 349 ? -17.195 11.455 27.157 1.00 82.44 349 ASP A O 1
ATOM 2654 N N . PHE A 1 350 ? -17.577 9.668 28.452 1.00 84.94 350 PHE A N 1
ATOM 2655 C CA . PHE A 1 350 ? -17.978 8.774 27.360 1.00 84.94 350 PHE A CA 1
ATOM 2656 C C . PHE A 1 350 ? -19.028 9.391 26.432 1.00 84.94 350 PHE A C 1
ATOM 2658 O O . PHE A 1 350 ? -18.825 9.418 25.220 1.00 84.94 350 PHE A O 1
ATOM 2665 N N . ALA A 1 351 ? -20.107 9.959 26.978 1.00 84.06 351 ALA A N 1
ATOM 2666 C CA . ALA A 1 351 ? -21.147 10.609 26.182 1.00 84.06 351 ALA A CA 1
ATOM 2667 C C . ALA A 1 351 ? -20.610 11.760 25.305 1.00 84.06 351 ALA A C 1
ATOM 2669 O O . ALA A 1 351 ? -20.975 11.871 24.134 1.00 84.06 351 ALA A O 1
ATOM 2670 N N . ALA A 1 352 ? -19.711 12.598 25.834 1.00 81.75 352 ALA A N 1
ATOM 2671 C CA . ALA A 1 352 ? -19.126 13.707 25.081 1.00 81.75 352 ALA A CA 1
ATOM 2672 C C . ALA A 1 352 ? -18.225 13.207 23.941 1.00 81.75 352 ALA A C 1
ATOM 2674 O O . ALA A 1 352 ? -18.312 13.710 22.820 1.00 81.75 352 ALA A O 1
ATOM 2675 N N . VAL A 1 353 ? -17.414 12.176 24.199 1.00 81.62 353 VAL A N 1
ATOM 2676 C CA . VAL A 1 353 ? -16.581 11.533 23.171 1.00 81.62 353 VAL A CA 1
ATOM 2677 C C . VAL A 1 353 ? -17.456 10.891 22.091 1.00 81.62 353 VAL A C 1
ATOM 2679 O O . VAL A 1 353 ? -17.220 11.099 20.900 1.00 81.62 353 VAL A O 1
ATOM 2682 N N . MET A 1 354 ? -18.518 10.180 22.477 1.00 85.19 354 MET A N 1
ATOM 2683 C CA . MET A 1 354 ? -19.406 9.507 21.525 1.00 85.19 354 MET A CA 1
ATOM 2684 C C . MET A 1 354 ? -20.220 10.473 20.667 1.00 85.19 354 MET A C 1
ATOM 2686 O O . MET A 1 354 ? -20.446 10.183 19.492 1.00 85.19 354 MET A O 1
ATOM 2690 N N . ASN A 1 355 ? -20.561 11.660 21.171 1.00 78.62 355 ASN A N 1
ATOM 2691 C CA . ASN A 1 355 ? -21.172 12.723 20.363 1.00 78.62 355 ASN A CA 1
ATOM 2692 C C . ASN A 1 355 ? -20.282 13.195 19.200 1.00 78.62 355 ASN A C 1
ATOM 2694 O O . ASN A 1 355 ? -20.790 13.728 18.210 1.00 78.62 355 ASN A O 1
ATOM 2698 N N . THR A 1 356 ? -18.965 13.022 19.314 1.00 78.62 356 THR A N 1
ATOM 2699 C CA . THR A 1 356 ? -18.008 13.306 18.238 1.00 78.62 356 THR A CA 1
ATOM 2700 C C . THR A 1 356 ? -17.808 12.072 17.368 1.00 78.62 356 THR A C 1
ATOM 2702 O O . THR A 1 356 ? -17.951 12.144 16.151 1.00 78.62 356 THR A O 1
ATOM 2705 N N . VAL A 1 357 ? -17.543 10.918 17.984 1.00 80.50 357 VAL A N 1
ATOM 2706 C CA . VAL A 1 357 ? -17.179 9.694 17.261 1.00 80.50 357 VAL A CA 1
ATOM 2707 C C . VAL A 1 357 ? -18.313 9.167 16.380 1.00 80.50 357 VAL A C 1
ATOM 2709 O O . VAL A 1 357 ? -18.072 8.693 15.275 1.00 80.50 357 VAL A O 1
ATOM 2712 N N . THR A 1 358 ? -19.564 9.285 16.820 1.00 82.25 358 THR A N 1
ATOM 2713 C CA . THR A 1 358 ? -20.730 8.815 16.051 1.00 82.25 358 THR A CA 1
ATOM 2714 C C . THR A 1 358 ? -20.986 9.594 14.756 1.00 82.25 358 THR A C 1
ATOM 2716 O O . THR A 1 358 ? -21.666 9.091 13.858 1.00 82.25 358 THR A O 1
ATOM 2719 N N . LYS A 1 359 ? -20.422 10.803 14.633 1.00 82.12 359 LYS A N 1
ATOM 2720 C CA . LYS A 1 359 ? -20.488 11.630 13.416 1.00 82.12 359 LYS A CA 1
ATOM 2721 C C . LYS A 1 359 ? -19.480 11.193 12.354 1.00 82.12 359 LYS A C 1
ATOM 2723 O O . LYS A 1 359 ? -19.605 11.579 11.198 1.00 82.12 359 LYS A O 1
ATOM 2728 N N . ILE A 1 360 ? -18.491 10.386 12.732 1.00 83.06 360 ILE A N 1
ATOM 2729 C CA . ILE A 1 360 ? -17.475 9.862 11.825 1.00 83.06 360 ILE A CA 1
ATOM 2730 C C . ILE A 1 360 ? -18.114 8.762 10.977 1.00 83.06 360 ILE A C 1
ATOM 2732 O O . ILE A 1 360 ? -18.484 7.704 11.490 1.00 83.06 360 ILE A O 1
ATOM 2736 N N . ARG A 1 361 ? -18.222 9.000 9.669 1.00 86.44 361 ARG A N 1
ATOM 2737 C CA . ARG A 1 361 ? -18.716 8.027 8.690 1.00 86.44 361 ARG A CA 1
ATOM 2738 C C . ARG A 1 361 ? -17.748 7.951 7.521 1.00 86.44 361 ARG A C 1
ATOM 2740 O O . ARG A 1 361 ? -17.430 8.965 6.915 1.00 86.44 361 ARG A O 1
ATOM 2747 N N . HIS A 1 362 ? -17.284 6.744 7.225 1.00 90.25 362 HIS A N 1
ATOM 2748 C CA . HIS A 1 362 ? -16.392 6.479 6.103 1.00 90.25 362 HIS A CA 1
ATOM 2749 C C . HIS A 1 362 ? -16.571 5.022 5.643 1.00 90.25 362 HIS A C 1
ATOM 2751 O O . HIS A 1 362 ? -16.719 4.148 6.503 1.00 90.25 362 HIS A O 1
ATOM 2757 N N . PRO A 1 363 ? -16.528 4.715 4.332 1.00 92.62 363 PRO A N 1
ATOM 2758 C CA . PRO A 1 363 ? -16.727 3.355 3.822 1.00 92.62 363 PRO A CA 1
ATOM 2759 C C . PRO A 1 363 ? -15.790 2.309 4.436 1.00 92.62 363 PRO A C 1
ATOM 2761 O O . PRO A 1 363 ? -16.201 1.171 4.644 1.00 92.62 363 PRO A O 1
ATOM 2764 N N . ASN A 1 364 ? -14.559 2.707 4.774 1.00 95.81 364 ASN A N 1
ATOM 2765 C CA . ASN A 1 364 ? -13.538 1.841 5.375 1.00 95.81 364 ASN A CA 1
ATOM 2766 C C . ASN A 1 364 ? -13.383 1.981 6.898 1.00 95.81 364 ASN A C 1
ATOM 2768 O O . ASN A 1 364 ? -12.371 1.553 7.451 1.00 95.81 364 ASN A O 1
ATOM 2772 N N . LEU A 1 365 ? -14.365 2.566 7.584 1.00 93.94 365 LEU A N 1
ATOM 2773 C CA . LEU A 1 365 ? -14.457 2.560 9.044 1.00 93.94 365 LEU A CA 1
ATOM 2774 C C . LEU A 1 365 ? -15.739 1.836 9.469 1.00 93.94 365 LEU A C 1
ATOM 2776 O O . LEU A 1 365 ? -16.772 1.942 8.806 1.00 93.94 365 LEU A O 1
ATOM 2780 N N . VAL A 1 366 ? -15.677 1.086 10.569 1.00 93.94 366 VAL A N 1
ATOM 2781 C CA . VAL A 1 366 ? -16.868 0.470 11.163 1.00 93.94 366 VAL A CA 1
ATOM 2782 C C . VAL A 1 366 ? -17.698 1.558 11.833 1.00 93.94 366 VAL A C 1
ATOM 2784 O O . VAL A 1 366 ? -17.291 2.152 12.827 1.00 93.94 366 VAL A O 1
ATOM 2787 N N . SER A 1 367 ? -18.883 1.801 11.291 1.00 92.12 367 SER A N 1
ATOM 2788 C CA . SER A 1 367 ? -19.780 2.861 11.726 1.00 92.12 367 SER A CA 1
ATOM 2789 C C . SER A 1 367 ? -20.297 2.615 13.137 1.00 92.12 367 SER A C 1
ATOM 2791 O O . SER A 1 367 ? -20.883 1.567 13.426 1.00 92.12 367 SER A O 1
ATOM 2793 N N . VAL A 1 368 ? -20.171 3.631 13.988 1.00 91.50 368 VAL A N 1
ATOM 2794 C CA . VAL A 1 368 ? -20.863 3.678 15.278 1.00 91.50 368 VAL A CA 1
ATOM 2795 C C . VAL A 1 368 ? -22.300 4.137 15.040 1.00 91.50 368 VAL A C 1
ATOM 2797 O O . VAL A 1 368 ? -22.546 5.246 14.565 1.00 91.50 368 VAL A O 1
ATOM 2800 N N . ILE A 1 369 ? -23.258 3.270 15.355 1.00 91.38 369 ILE A N 1
ATOM 2801 C CA . ILE A 1 369 ? -24.696 3.550 15.263 1.00 91.38 369 ILE A CA 1
ATOM 2802 C C . ILE A 1 369 ? -25.149 4.347 16.491 1.00 91.38 369 ILE A C 1
ATOM 2804 O O . ILE A 1 369 ? -25.972 5.258 16.385 1.00 91.38 369 ILE A O 1
ATOM 2808 N N . GLY A 1 370 ? -24.596 4.022 17.658 1.00 92.38 370 GLY A N 1
ATOM 2809 C CA . GLY A 1 370 ? -24.942 4.691 18.900 1.00 92.38 370 GLY A CA 1
ATOM 2810 C C . GLY A 1 370 ? -24.268 4.088 20.123 1.00 92.38 370 GLY A C 1
ATOM 2811 O O . GLY A 1 370 ? -23.344 3.281 20.006 1.00 92.38 370 GLY A O 1
ATOM 2812 N N . TYR A 1 371 ? -24.727 4.492 21.303 1.00 93.25 371 TYR A N 1
ATOM 2813 C CA . TYR A 1 371 ? -24.122 4.099 22.574 1.00 93.25 371 TYR A CA 1
ATOM 2814 C C . TYR A 1 371 ? -25.148 4.027 23.712 1.00 93.25 371 TYR A C 1
ATOM 2816 O O . TYR A 1 371 ? -26.246 4.567 23.600 1.00 93.25 371 TYR A O 1
ATOM 2824 N N . CYS A 1 372 ? -24.779 3.384 24.819 1.00 93.00 372 CYS A N 1
ATOM 2825 C CA . CYS A 1 372 ? -25.496 3.437 26.097 1.00 93.00 372 CYS A CA 1
ATOM 2826 C C . CYS A 1 372 ? -24.497 3.718 27.220 1.00 93.00 372 CYS A C 1
ATOM 2828 O O . CYS A 1 372 ? -23.455 3.069 27.293 1.00 93.00 372 CYS A O 1
ATOM 2830 N N . ASP A 1 373 ? -24.843 4.653 28.104 1.00 89.38 373 ASP A N 1
ATOM 2831 C CA . ASP A 1 373 ? -24.017 5.087 29.236 1.00 89.38 373 ASP A CA 1
ATOM 2832 C C . ASP A 1 373 ? -24.849 5.103 30.529 1.00 89.38 373 ASP A C 1
ATOM 2834 O O . ASP A 1 373 ? -25.150 6.144 31.109 1.00 89.38 373 ASP A O 1
ATOM 2838 N N . LYS A 1 374 ? -25.339 3.926 30.935 1.00 80.69 374 LYS A N 1
ATOM 2839 C CA . LYS A 1 374 ? -26.108 3.748 32.176 1.00 80.69 374 LYS A CA 1
ATOM 2840 C C . LYS A 1 374 ? -25.534 2.582 32.972 1.00 80.69 374 LYS A C 1
ATOM 2842 O O . LYS A 1 374 ? -25.860 1.424 32.720 1.00 80.69 374 LYS 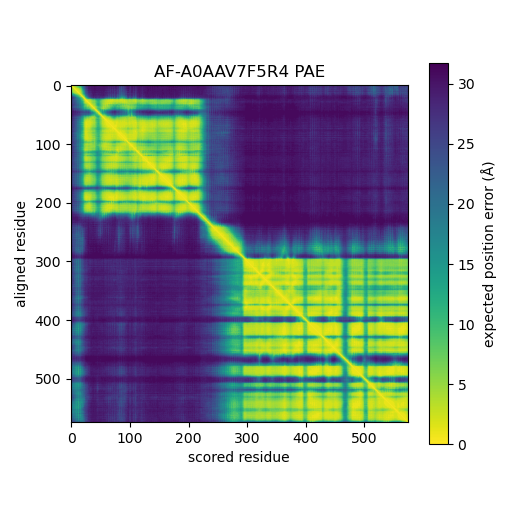A O 1
ATOM 2847 N N . GLY A 1 375 ? -24.670 2.909 33.935 1.00 79.75 375 GLY A N 1
ATOM 2848 C CA . GLY A 1 375 ? -23.937 1.965 34.788 1.00 79.75 375 GLY A CA 1
ATOM 2849 C C . GLY A 1 375 ? -22.739 1.332 34.074 1.00 79.75 375 GLY A C 1
ATOM 2850 O O . GLY A 1 375 ? -21.590 1.521 34.470 1.00 79.75 375 GLY A O 1
ATOM 2851 N N . GLU A 1 376 ? -23.017 0.622 32.988 1.00 86.50 376 GLU A N 1
ATOM 2852 C CA . GLU A 1 376 ? -22.029 0.035 32.085 1.00 86.50 376 GLU A CA 1
ATOM 2853 C C . GLU A 1 376 ? -22.019 0.812 30.756 1.00 86.50 376 GLU A C 1
ATOM 2855 O O . GLU A 1 376 ? -23.049 1.356 30.345 1.00 86.50 376 GLU A O 1
ATOM 2860 N N . GLN A 1 377 ? -20.863 0.857 30.088 1.00 91.56 377 GLN A N 1
ATOM 2861 C CA . GLN A 1 377 ? -20.695 1.545 28.805 1.00 91.56 377 GLN A CA 1
ATOM 2862 C C . GLN A 1 377 ? -20.798 0.552 27.654 1.00 91.56 377 GLN A C 1
ATOM 2864 O O . GLN A 1 377 ? -20.082 -0.453 27.627 1.00 91.56 377 GLN A O 1
ATOM 2869 N N . TYR A 1 378 ? -21.672 0.852 26.695 1.00 93.19 378 TYR A N 1
ATOM 2870 C CA . TYR A 1 378 ? -21.868 0.038 25.502 1.00 93.19 378 TYR A CA 1
ATOM 2871 C C . TYR A 1 378 ? -21.772 0.873 24.234 1.00 93.19 378 TYR A C 1
ATOM 2873 O O . TYR A 1 378 ? -22.293 1.988 24.178 1.00 93.19 378 TYR A O 1
ATOM 2881 N N . LEU A 1 379 ? -21.173 0.291 23.199 1.00 93.12 379 LEU A N 1
ATOM 2882 C CA . LEU A 1 379 ? -21.157 0.833 21.844 1.00 93.12 379 LEU A CA 1
ATOM 2883 C C . LEU A 1 379 ? -21.889 -0.102 20.899 1.00 93.12 379 LEU A C 1
ATOM 2885 O O . LEU A 1 379 ? -21.700 -1.316 20.945 1.00 93.12 379 LEU A O 1
ATOM 2889 N N . VAL A 1 380 ? -22.722 0.476 20.043 1.00 94.19 380 VAL A N 1
ATOM 2890 C CA . VAL A 1 380 ? -23.480 -0.252 19.032 1.00 94.19 380 VAL A CA 1
ATOM 2891 C C . VAL A 1 380 ? -22.910 0.110 17.672 1.00 94.19 380 VAL A C 1
ATOM 2893 O O . VAL A 1 380 ? -22.954 1.269 17.258 1.00 94.19 380 VAL A O 1
ATOM 2896 N N . TYR A 1 381 ? -22.375 -0.887 16.983 1.00 94.50 381 TYR A N 1
ATOM 2897 C CA . TYR A 1 381 ? -21.758 -0.766 15.669 1.00 94.50 381 TYR A CA 1
ATOM 2898 C C . TYR A 1 381 ? -22.598 -1.457 14.599 1.00 94.50 381 TYR A C 1
ATOM 2900 O O . TYR A 1 381 ? -23.409 -2.344 14.891 1.00 94.50 381 TYR A O 1
ATOM 2908 N N . GLU A 1 382 ? -22.353 -1.096 13.340 1.00 93.81 382 GLU A N 1
ATOM 2909 C CA . GLU A 1 382 ? -22.780 -1.932 12.218 1.00 93.81 382 GLU A CA 1
ATOM 2910 C C . GLU A 1 382 ? -22.189 -3.348 12.330 1.00 93.81 382 GLU A C 1
ATOM 2912 O O . GLU A 1 382 ? -21.054 -3.540 12.775 1.00 93.81 382 GLU A O 1
ATOM 2917 N N . TYR A 1 383 ? -22.965 -4.357 11.935 1.00 94.75 383 TYR A N 1
ATOM 2918 C CA . TYR A 1 383 ? -22.490 -5.737 11.916 1.00 94.75 383 TYR A CA 1
ATOM 2919 C C . TYR A 1 383 ? -21.758 -6.045 10.603 1.00 94.75 383 TYR A C 1
ATOM 2921 O O . TYR A 1 383 ? -22.339 -5.960 9.524 1.00 94.75 383 TYR A O 1
ATOM 2929 N N . CYS A 1 384 ? -20.487 -6.443 10.696 1.00 94.56 384 CYS A N 1
ATOM 2930 C CA . CYS A 1 384 ? -19.664 -6.832 9.549 1.00 94.56 384 CYS A CA 1
ATOM 2931 C C . CYS A 1 384 ? -19.703 -8.356 9.348 1.00 94.56 384 CYS A C 1
ATOM 2933 O O . CYS A 1 384 ? -18.999 -9.102 10.031 1.00 94.56 384 CYS A O 1
ATOM 2935 N N . ALA A 1 385 ? -20.534 -8.825 8.413 1.00 91.00 385 ALA A N 1
ATOM 2936 C CA . ALA A 1 385 ? -20.806 -10.253 8.217 1.00 91.00 385 ALA A CA 1
ATOM 2937 C C . ALA A 1 385 ? -19.597 -11.085 7.745 1.00 91.00 385 ALA A C 1
ATOM 2939 O O . ALA A 1 385 ? -19.567 -12.294 7.972 1.00 91.00 385 ALA A O 1
ATOM 2940 N N . GLY A 1 386 ? -18.593 -10.459 7.123 1.00 88.31 386 GLY A N 1
ATOM 2941 C CA . GLY A 1 386 ? -17.358 -11.122 6.696 1.00 88.31 386 GLY A CA 1
ATOM 2942 C C . GLY A 1 386 ? -16.402 -11.461 7.847 1.00 88.31 386 GLY A C 1
ATOM 2943 O O . GLY A 1 386 ? -15.419 -12.167 7.627 1.00 88.31 386 GLY A O 1
ATOM 2944 N N . GLY A 1 387 ? -16.694 -11.011 9.074 1.00 90.75 387 GLY A N 1
ATOM 2945 C CA . GLY A 1 387 ? -15.850 -11.244 10.247 1.00 90.75 387 GLY A CA 1
ATOM 2946 C C . GLY A 1 387 ? -14.550 -10.438 10.208 1.00 90.75 387 GLY A C 1
ATOM 2947 O O . GLY A 1 387 ? -14.448 -9.452 9.484 1.00 90.75 387 GLY A O 1
ATOM 2948 N N . ASN A 1 388 ? -13.560 -10.834 11.013 1.00 91.50 388 ASN A N 1
ATOM 2949 C CA . ASN A 1 388 ? -12.241 -10.196 11.007 1.00 91.50 388 ASN A CA 1
ATOM 2950 C C . ASN A 1 388 ? -11.301 -10.808 9.954 1.00 91.50 388 ASN A C 1
ATOM 2952 O O . ASN A 1 388 ? -11.445 -11.968 9.557 1.00 91.50 388 ASN A O 1
ATOM 2956 N N . LEU A 1 389 ? -10.321 -10.016 9.524 1.00 93.06 389 LEU A N 1
ATOM 2957 C CA . LEU A 1 389 ? -9.355 -10.387 8.499 1.00 93.06 389 LEU A CA 1
ATOM 2958 C C . LEU A 1 389 ? -8.424 -11.516 8.955 1.00 93.06 389 LEU A C 1
ATOM 2960 O O . LEU A 1 389 ? -8.041 -12.326 8.120 1.00 93.06 389 LEU A O 1
ATOM 2964 N N . ALA A 1 390 ? -8.107 -11.622 10.251 1.00 90.06 390 ALA A N 1
ATOM 2965 C CA . ALA A 1 390 ? -7.259 -12.698 10.779 1.00 90.06 390 ALA A CA 1
ATOM 2966 C C . ALA A 1 390 ? -7.852 -14.076 10.453 1.00 90.06 390 ALA A C 1
ATOM 2968 O O . ALA A 1 390 ? -7.213 -14.888 9.791 1.00 90.06 390 ALA A O 1
ATOM 2969 N N . ASN A 1 391 ? -9.127 -14.281 10.797 1.00 86.38 391 ASN A N 1
ATOM 2970 C CA . ASN A 1 391 ? -9.857 -15.518 10.519 1.00 86.38 391 ASN A CA 1
ATOM 2971 C C . ASN A 1 391 ? -9.989 -15.811 9.018 1.00 86.38 391 ASN A C 1
ATOM 2973 O O . ASN A 1 391 ? -10.144 -16.967 8.624 1.00 86.38 391 ASN A O 1
ATOM 2977 N N . ARG A 1 392 ? -10.008 -14.765 8.183 1.00 86.81 392 ARG A N 1
ATOM 2978 C CA . ARG A 1 392 ? -10.154 -14.890 6.729 1.00 86.81 392 ARG A CA 1
ATOM 2979 C C . ARG A 1 392 ? -8.830 -15.210 6.036 1.00 86.81 392 ARG A C 1
ATOM 2981 O O . ARG A 1 392 ? -8.841 -15.938 5.051 1.00 86.81 392 ARG A O 1
ATOM 2988 N N . LEU A 1 393 ? -7.730 -14.642 6.522 1.00 88.56 393 LEU A N 1
ATOM 2989 C CA . LEU A 1 393 ? -6.408 -14.717 5.905 1.00 88.56 393 LEU A CA 1
ATOM 2990 C C . LEU A 1 393 ? -5.598 -15.912 6.413 1.00 88.56 393 LEU A C 1
ATOM 2992 O O . LEU A 1 393 ? -5.043 -16.646 5.610 1.00 88.56 393 LEU A O 1
ATOM 2996 N N . LEU A 1 394 ? -5.558 -16.111 7.731 1.00 83.19 394 LEU A N 1
ATOM 2997 C CA . LEU A 1 394 ? -4.734 -17.131 8.393 1.00 83.19 394 LEU A CA 1
ATOM 2998 C C . LEU A 1 394 ? -5.465 -18.477 8.522 1.00 83.19 394 LEU A C 1
ATOM 3000 O O . LEU A 1 394 ? -4.895 -19.479 8.944 1.00 83.19 394 LEU A O 1
ATOM 3004 N N . GLY A 1 395 ? -6.746 -18.492 8.151 1.00 67.94 395 GLY A N 1
ATOM 3005 C CA . GLY A 1 395 ? -7.634 -19.624 8.338 1.00 67.94 395 GLY A CA 1
ATOM 3006 C C . GLY A 1 395 ? -8.132 -19.749 9.777 1.00 67.94 395 GLY A C 1
ATOM 3007 O O . GLY A 1 395 ? -7.647 -19.127 10.718 1.00 67.94 395 GLY A O 1
ATOM 3008 N N . ASN A 1 396 ? -9.158 -20.574 9.938 1.00 55.09 396 ASN A N 1
ATOM 3009 C CA . ASN A 1 396 ? -9.570 -21.081 11.235 1.00 55.09 396 ASN A CA 1
ATOM 3010 C C . ASN A 1 396 ? -9.211 -22.573 11.217 1.00 55.09 396 ASN A C 1
ATOM 3012 O O . ASN A 1 396 ? -9.663 -23.246 10.286 1.00 55.09 396 ASN A O 1
ATOM 3016 N N . PRO A 1 397 ? -8.450 -23.113 12.188 1.00 48.00 397 PRO A N 1
ATOM 3017 C CA . PRO A 1 397 ? -8.097 -24.537 12.212 1.00 48.00 397 PRO A CA 1
ATOM 3018 C C . PRO A 1 397 ? -9.323 -25.469 12.190 1.00 48.00 397 PRO A C 1
ATOM 3020 O O . PRO A 1 397 ? -9.189 -26.662 11.947 1.00 48.00 397 PRO A O 1
ATOM 3023 N N . SER A 1 398 ? -10.527 -24.933 12.421 1.00 46.28 398 SER A N 1
ATOM 3024 C CA . SER A 1 398 ? -11.801 -25.657 12.423 1.00 46.28 398 SER A CA 1
ATOM 3025 C C . SER A 1 398 ? -12.652 -25.512 11.145 1.00 46.28 398 SER A C 1
ATOM 3027 O O . SER A 1 398 ? -13.814 -25.916 11.168 1.00 46.28 398 SER A O 1
ATOM 3029 N N . ARG A 1 399 ? -12.163 -24.904 10.049 1.00 47.50 399 ARG A N 1
ATOM 3030 C CA . ARG A 1 399 ? -12.938 -24.729 8.796 1.00 47.50 399 ARG A CA 1
ATOM 3031 C C . ARG A 1 399 ? -12.279 -25.411 7.594 1.00 47.50 399 ARG A C 1
ATOM 3033 O O . ARG A 1 399 ? -11.066 -25.374 7.449 1.00 47.50 399 ARG A O 1
ATOM 3040 N N . GLU A 1 400 ? -13.117 -25.982 6.725 1.00 44.88 400 GLU A N 1
ATOM 3041 C CA . GLU A 1 400 ? -12.724 -26.649 5.474 1.00 44.88 400 GLU A CA 1
ATOM 3042 C C . GLU A 1 400 ? -11.823 -25.747 4.589 1.00 44.88 400 GLU A C 1
ATOM 3044 O O . GLU A 1 400 ? -12.200 -24.594 4.335 1.00 44.88 400 GLU A O 1
ATOM 3049 N N . PRO A 1 401 ? -10.668 -26.239 4.091 1.00 46.25 401 PRO A N 1
ATOM 3050 C CA . PRO A 1 401 ? -9.601 -25.417 3.495 1.00 46.25 401 PRO A CA 1
ATOM 3051 C C . PRO A 1 401 ? -9.919 -24.714 2.163 1.00 46.25 401 PRO A C 1
ATOM 3053 O O . PRO A 1 401 ? -9.129 -23.893 1.707 1.00 46.25 401 PRO A O 1
ATOM 3056 N N . THR A 1 402 ? -11.029 -25.026 1.491 1.00 50.84 402 THR A N 1
ATOM 3057 C CA . THR A 1 402 ? -11.121 -24.833 0.029 1.00 50.84 402 THR A CA 1
ATOM 3058 C C . THR A 1 402 ? -12.055 -23.723 -0.464 1.00 50.84 402 THR A C 1
ATOM 3060 O O . THR A 1 402 ? -11.998 -23.391 -1.643 1.00 50.84 402 THR A O 1
ATOM 3063 N N . SER A 1 403 ? -12.884 -23.089 0.377 1.00 54.12 403 SER A N 1
ATOM 3064 C CA . SER A 1 403 ? -13.911 -22.138 -0.116 1.00 54.12 403 SER A CA 1
ATOM 3065 C C . SER A 1 403 ? -13.681 -20.653 0.193 1.00 54.12 403 SER A C 1
ATOM 3067 O O . SER A 1 403 ? -14.501 -19.828 -0.202 1.00 54.12 403 SER A O 1
ATOM 3069 N N . ASN A 1 404 ? -12.599 -20.266 0.885 1.00 70.12 404 ASN A N 1
ATOM 3070 C CA . ASN A 1 404 ? -12.506 -18.915 1.467 1.00 70.12 404 ASN A CA 1
ATOM 3071 C C . ASN A 1 404 ? -11.142 -18.200 1.382 1.00 70.12 404 ASN A C 1
ATOM 3073 O O . ASN A 1 404 ? -10.976 -17.168 2.035 1.00 70.12 404 ASN A O 1
ATOM 3077 N N . VAL A 1 405 ? -10.194 -18.675 0.569 1.00 80.75 405 VAL A N 1
ATOM 3078 C CA . VAL A 1 405 ? -8.893 -18.001 0.385 1.00 80.75 405 VAL A CA 1
ATOM 3079 C C . VAL A 1 405 ? -9.083 -16.641 -0.298 1.00 80.75 405 VAL A C 1
ATOM 3081 O O . VAL A 1 405 ? -9.809 -16.525 -1.284 1.00 80.75 405 VAL A O 1
ATOM 3084 N N . LEU A 1 406 ? -8.434 -15.597 0.226 1.00 90.19 406 LEU A N 1
ATOM 3085 C CA . LEU A 1 406 ? -8.412 -14.282 -0.417 1.00 90.19 406 LEU A CA 1
ATOM 3086 C C . LEU A 1 406 ? -7.470 -14.300 -1.622 1.00 90.19 406 LEU A C 1
ATOM 3088 O O . LEU A 1 406 ? -6.266 -14.521 -1.465 1.00 90.19 406 LEU A O 1
ATOM 3092 N N . THR A 1 407 ? -8.018 -14.006 -2.800 1.00 92.00 407 THR A N 1
ATOM 3093 C CA . THR A 1 407 ? -7.240 -13.781 -4.029 1.00 92.00 407 THR A CA 1
ATOM 3094 C C . THR A 1 407 ? -6.315 -12.575 -3.882 1.00 92.00 407 THR A C 1
ATOM 3096 O O . THR A 1 407 ? -6.569 -11.680 -3.072 1.00 92.00 407 THR A O 1
ATOM 3099 N N . TRP A 1 408 ? -5.265 -12.508 -4.702 1.00 93.75 408 TRP A N 1
ATOM 3100 C CA . TRP A 1 408 ? -4.341 -11.373 -4.708 1.00 93.75 408 TRP A CA 1
ATOM 3101 C C . TRP A 1 408 ? -5.053 -10.022 -4.894 1.00 93.75 408 TRP A C 1
ATOM 3103 O O . TRP A 1 408 ? -4.819 -9.075 -4.143 1.00 93.75 408 TRP A O 1
ATOM 3113 N N . GLU A 1 409 ? -6.006 -9.958 -5.824 1.00 93.56 409 GLU A N 1
ATOM 3114 C CA . GLU A 1 409 ? -6.805 -8.758 -6.079 1.00 93.56 409 GLU A CA 1
ATOM 3115 C C . GLU A 1 409 ? -7.631 -8.330 -4.855 1.00 93.56 409 GLU A C 1
ATOM 3117 O O . GLU A 1 409 ? -7.660 -7.151 -4.492 1.00 93.56 409 GLU A O 1
ATOM 3122 N N . GLN A 1 410 ? -8.263 -9.285 -4.163 1.00 93.88 410 GLN A N 1
ATOM 3123 C CA . GLN A 1 410 ? -8.999 -9.006 -2.928 1.00 93.88 410 GLN A CA 1
ATOM 3124 C C . GLN A 1 410 ? -8.073 -8.490 -1.823 1.00 93.88 410 GLN A C 1
ATOM 3126 O O . GLN A 1 410 ? -8.439 -7.549 -1.120 1.00 93.88 410 GLN A O 1
ATOM 3131 N N . ARG A 1 411 ? -6.864 -9.050 -1.685 1.00 95.75 411 ARG A N 1
ATOM 3132 C CA . ARG A 1 411 ? -5.868 -8.580 -0.707 1.00 95.75 411 ARG A CA 1
ATOM 3133 C C . ARG A 1 411 ? -5.438 -7.140 -0.989 1.00 95.75 411 ARG A C 1
ATOM 3135 O O . ARG A 1 411 ? -5.398 -6.337 -0.059 1.00 95.75 411 ARG A O 1
ATOM 3142 N N . LEU A 1 412 ? -5.209 -6.779 -2.255 1.00 95.69 412 LEU A N 1
ATOM 3143 C CA . LEU A 1 412 ? -4.923 -5.392 -2.643 1.00 95.69 412 LEU A CA 1
ATOM 3144 C C . LEU A 1 412 ? -6.111 -4.460 -2.388 1.00 95.69 412 LEU A C 1
ATOM 3146 O O . LEU A 1 412 ? -5.923 -3.360 -1.868 1.00 95.69 412 LEU A O 1
ATOM 3150 N N . ARG A 1 413 ? -7.345 -4.885 -2.689 1.00 95.44 413 ARG A N 1
ATOM 3151 C CA . ARG A 1 413 ? -8.553 -4.105 -2.363 1.00 95.44 413 ARG A CA 1
ATOM 3152 C C . ARG A 1 413 ? -8.688 -3.856 -0.861 1.00 95.44 413 ARG A C 1
ATOM 3154 O O . ARG A 1 413 ? -8.979 -2.730 -0.460 1.00 95.44 413 ARG A O 1
ATOM 3161 N N . ILE A 1 414 ? -8.428 -4.873 -0.042 1.00 97.06 414 ILE A N 1
ATOM 3162 C CA . ILE A 1 414 ? -8.404 -4.772 1.422 1.00 97.06 414 ILE A CA 1
ATOM 3163 C C . ILE A 1 414 ? -7.323 -3.784 1.874 1.00 97.06 414 ILE A C 1
ATOM 3165 O O . ILE A 1 414 ? -7.630 -2.869 2.637 1.00 97.06 414 ILE A O 1
ATOM 3169 N N . ALA A 1 415 ? -6.094 -3.901 1.361 1.00 97.88 415 ALA A N 1
ATOM 3170 C CA . ALA A 1 415 ? -4.993 -2.988 1.675 1.00 97.88 415 ALA A CA 1
ATOM 3171 C C . ALA A 1 415 ? -5.330 -1.528 1.326 1.00 97.88 415 ALA A C 1
ATOM 3173 O O . ALA A 1 415 ? -5.163 -0.638 2.160 1.00 97.88 415 ALA A O 1
ATOM 3174 N N . VAL A 1 416 ? -5.875 -1.275 0.131 1.00 96.56 416 VAL A N 1
ATOM 3175 C CA . VAL A 1 416 ? -6.334 0.063 -0.281 1.00 96.56 416 VAL A CA 1
ATOM 3176 C C . VAL A 1 416 ? -7.418 0.588 0.665 1.00 96.56 416 VAL A C 1
ATOM 3178 O O . VAL A 1 416 ? -7.363 1.749 1.066 1.00 96.56 416 VAL A O 1
ATOM 3181 N N . GLY A 1 417 ? -8.382 -0.251 1.054 1.00 96.19 417 GLY A N 1
ATOM 3182 C CA . GLY A 1 417 ? -9.431 0.125 2.001 1.00 96.19 417 GLY A CA 1
ATOM 3183 C C . GLY A 1 417 ? -8.879 0.525 3.372 1.00 96.19 417 GLY A C 1
ATOM 3184 O O . GLY A 1 417 ? -9.255 1.563 3.912 1.00 96.19 417 GLY A O 1
ATOM 3185 N N . ILE A 1 418 ? -7.927 -0.245 3.906 1.00 97.44 418 ILE A N 1
ATOM 3186 C CA . ILE A 1 418 ? -7.250 0.077 5.172 1.00 97.44 418 ILE A CA 1
ATOM 3187 C C . ILE A 1 418 ? -6.534 1.428 5.067 1.00 97.44 418 ILE A C 1
ATOM 3189 O O . ILE A 1 418 ? -6.741 2.296 5.915 1.00 97.44 418 ILE A O 1
ATOM 3193 N N . ALA A 1 419 ? -5.749 1.634 4.006 1.00 96.25 419 ALA A N 1
ATOM 3194 C CA . ALA A 1 419 ? -5.012 2.876 3.782 1.00 96.25 419 ALA A CA 1
ATOM 3195 C C . ALA A 1 419 ? -5.942 4.100 3.715 1.00 96.25 419 ALA A C 1
ATOM 3197 O O . ALA A 1 419 ? -5.660 5.120 4.342 1.00 96.25 419 ALA A O 1
ATOM 3198 N N . ARG A 1 420 ? -7.087 3.983 3.025 1.00 94.62 420 ARG A N 1
ATOM 3199 C CA . ARG A 1 420 ? -8.124 5.030 2.980 1.00 94.62 420 ARG A CA 1
ATOM 3200 C C . ARG A 1 420 ? -8.693 5.335 4.361 1.00 94.62 420 ARG A C 1
ATOM 3202 O O . ARG A 1 420 ? -8.779 6.499 4.738 1.00 94.62 420 ARG A O 1
ATOM 3209 N N . GLY A 1 421 ? -9.051 4.301 5.123 1.00 93.81 421 GLY A N 1
ATOM 3210 C CA . GLY A 1 421 ? -9.584 4.460 6.477 1.00 93.81 421 GLY A CA 1
ATOM 3211 C C . GLY A 1 421 ? -8.599 5.159 7.418 1.00 93.81 421 GLY A C 1
ATOM 3212 O O . GLY A 1 421 ? -8.983 6.095 8.116 1.00 93.81 421 GLY A O 1
ATOM 3213 N N . LEU A 1 422 ? -7.322 4.767 7.393 1.00 93.38 422 LEU A N 1
ATOM 3214 C CA . LEU A 1 422 ? -6.277 5.410 8.198 1.00 93.38 422 LEU A CA 1
ATOM 3215 C C . LEU A 1 422 ? -6.045 6.862 7.782 1.00 93.38 422 LEU A C 1
ATOM 3217 O O . LEU A 1 422 ? -5.959 7.744 8.636 1.00 93.38 422 LEU A O 1
ATOM 3221 N N . LEU A 1 423 ? -5.978 7.124 6.476 1.00 91.19 423 LEU A N 1
ATOM 3222 C CA . LEU A 1 423 ? -5.780 8.473 5.959 1.00 91.19 423 LEU A CA 1
ATOM 3223 C C . LEU A 1 423 ? -6.944 9.397 6.344 1.00 91.19 423 LEU A C 1
ATOM 3225 O O . LEU A 1 423 ? -6.722 10.543 6.732 1.00 91.19 423 LEU A O 1
ATOM 3229 N N . PHE A 1 424 ? -8.176 8.884 6.305 1.00 89.75 424 PHE A N 1
ATOM 3230 C CA . PHE A 1 424 ? -9.355 9.610 6.763 1.00 89.75 424 PHE A CA 1
ATOM 3231 C C . PHE A 1 424 ? -9.284 9.947 8.260 1.00 89.75 424 PHE A C 1
ATOM 3233 O O . PHE A 1 424 ? -9.553 11.085 8.635 1.00 89.75 424 PHE A O 1
ATOM 3240 N N . LEU A 1 425 ? -8.880 9.003 9.120 1.00 87.44 425 LEU A N 1
ATOM 3241 C CA . LEU A 1 425 ? -8.701 9.261 10.558 1.00 87.44 425 LEU A CA 1
ATOM 3242 C C . LEU A 1 425 ? -7.633 10.335 10.816 1.00 87.44 425 LEU A C 1
ATOM 3244 O O . LEU A 1 425 ? -7.844 11.233 11.636 1.00 87.44 425 LEU A O 1
ATOM 3248 N N . GLN A 1 426 ? -6.519 10.282 10.080 1.00 84.56 426 GLN A N 1
ATOM 3249 C CA . GLN A 1 426 ? -5.445 11.266 10.183 1.00 84.56 426 GLN A CA 1
ATOM 3250 C C . GLN A 1 426 ? -5.896 12.671 9.754 1.00 84.56 426 GLN A C 1
ATOM 3252 O O . GLN A 1 426 ? -5.531 13.648 10.409 1.00 84.56 426 GLN A O 1
ATOM 3257 N N . ASN A 1 427 ? -6.674 12.770 8.674 1.00 78.56 427 ASN A N 1
ATOM 3258 C CA . ASN A 1 427 ? -7.099 14.036 8.071 1.00 78.56 427 ASN A CA 1
ATOM 3259 C C . ASN A 1 427 ? -8.491 14.497 8.533 1.00 78.56 427 ASN A C 1
ATOM 3261 O O . ASN A 1 427 ? -9.058 15.422 7.950 1.00 78.56 427 ASN A O 1
ATOM 3265 N N . ASN A 1 428 ? -9.057 13.866 9.565 1.00 69.31 428 ASN A N 1
ATOM 3266 C CA . ASN A 1 428 ? -10.406 14.161 10.024 1.00 69.31 428 ASN A CA 1
ATOM 3267 C C . ASN A 1 428 ? -10.555 15.635 10.447 1.00 69.31 428 ASN A C 1
ATOM 3269 O O . ASN A 1 428 ? -9.784 16.154 11.259 1.00 69.31 428 ASN A O 1
ATOM 3273 N N . LEU A 1 429 ? -11.607 16.288 9.945 1.00 56.53 429 LEU A N 1
ATOM 3274 C CA . LEU A 1 429 ? -11.908 17.706 10.181 1.00 56.53 429 LEU A CA 1
ATOM 3275 C C . LEU A 1 429 ? -12.170 18.031 11.661 1.00 56.53 429 LEU A C 1
ATOM 3277 O O . LEU A 1 429 ? -12.035 19.180 12.070 1.00 56.53 429 LEU A O 1
ATOM 3281 N N . MET A 1 430 ? -12.521 17.028 12.472 1.00 58.94 430 MET A N 1
ATOM 3282 C CA . MET A 1 430 ? -12.735 17.178 13.919 1.00 58.94 430 MET A CA 1
ATOM 3283 C C . MET A 1 430 ? -11.449 17.007 14.753 1.00 58.94 430 MET A C 1
ATOM 3285 O O . MET A 1 430 ? -11.516 17.013 15.980 1.00 58.94 430 MET A O 1
ATOM 3289 N N . GLY A 1 431 ? -10.290 16.860 14.100 1.00 60.69 431 GLY A N 1
ATOM 3290 C CA . GLY A 1 431 ? -8.978 16.670 14.719 1.00 60.69 431 GLY A CA 1
ATOM 3291 C C . GLY A 1 431 ? -8.324 15.355 14.292 1.00 60.69 431 GLY A C 1
ATOM 3292 O O . GLY A 1 431 ? -9.002 14.342 14.120 1.00 60.69 431 GLY A O 1
ATOM 3293 N N . LYS A 1 432 ? -6.991 15.370 14.143 1.00 72.44 432 LYS A N 1
ATOM 3294 C CA . LYS A 1 432 ? -6.196 14.188 13.779 1.00 72.44 432 LYS A CA 1
ATOM 3295 C C . LYS A 1 432 ? -6.410 13.072 14.803 1.00 72.44 432 LYS A C 1
ATOM 3297 O O . LYS A 1 432 ? -6.058 13.235 15.971 1.00 72.44 432 LYS A O 1
ATOM 3302 N N . MET A 1 433 ? -6.928 11.932 14.353 1.00 77.75 433 MET A N 1
ATOM 3303 C CA . MET A 1 433 ? -7.071 10.730 15.173 1.00 77.75 433 MET A CA 1
ATOM 3304 C C . MET A 1 433 ? -6.053 9.681 14.747 1.00 77.75 433 MET A C 1
ATOM 3306 O O . MET A 1 433 ? -5.880 9.405 13.563 1.00 77.75 433 MET A O 1
ATOM 3310 N N . ILE A 1 434 ? -5.388 9.096 15.737 1.00 81.56 434 ILE A N 1
ATOM 3311 C CA . ILE A 1 434 ? -4.525 7.929 15.566 1.00 81.56 434 ILE A CA 1
ATOM 3312 C C . ILE A 1 434 ? -5.380 6.718 15.930 1.00 81.56 434 ILE A C 1
ATOM 3314 O O . ILE A 1 434 ? -5.972 6.697 17.009 1.00 81.56 434 ILE A O 1
ATOM 3318 N N . HIS A 1 435 ? -5.461 5.731 15.042 1.00 87.88 435 HIS A N 1
ATOM 3319 C CA . HIS A 1 435 ? -6.183 4.489 15.299 1.00 87.88 435 HIS A CA 1
ATOM 3320 C C . HIS A 1 435 ? -5.541 3.736 16.469 1.00 87.88 435 HIS A C 1
ATOM 3322 O O . HIS A 1 435 ? -6.212 3.254 17.377 1.00 87.88 435 HIS A O 1
ATOM 3328 N N . GLY A 1 436 ? -4.217 3.618 16.453 1.00 82.06 436 GLY A N 1
ATOM 3329 C CA . GLY A 1 436 ? -3.410 3.112 17.550 1.00 82.06 436 GLY A CA 1
ATOM 3330 C C . GLY A 1 436 ? -3.438 1.597 17.715 1.00 82.06 436 GLY A C 1
ATOM 3331 O O . GLY A 1 436 ? -2.524 1.081 18.343 1.00 82.06 436 GLY A O 1
ATOM 3332 N N . ASP A 1 437 ? -4.424 0.860 17.187 1.00 82.88 437 ASP A N 1
ATOM 3333 C CA . ASP A 1 437 ? -4.518 -0.618 17.270 1.00 82.88 437 ASP A CA 1
ATOM 3334 C C . ASP A 1 437 ? -4.707 -1.332 15.915 1.00 82.88 437 ASP A C 1
ATOM 3336 O O . ASP A 1 437 ? -5.552 -2.218 15.778 1.00 82.88 437 ASP A O 1
ATOM 3340 N N . VAL A 1 438 ? -3.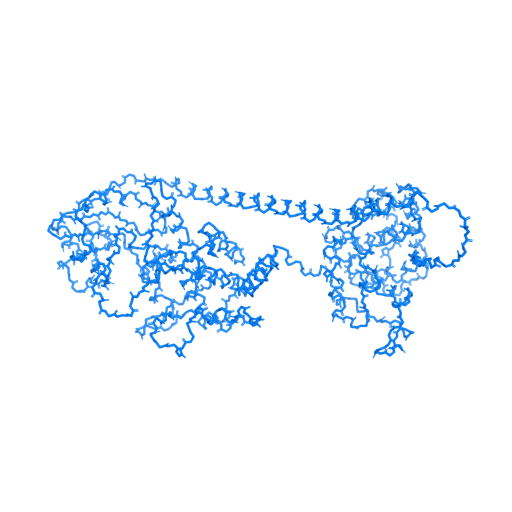993 -0.914 14.867 1.00 90.75 438 VAL A N 1
ATOM 3341 C CA . VAL A 1 438 ? -4.128 -1.553 13.545 1.00 90.75 438 VAL A CA 1
ATOM 3342 C C . VAL A 1 438 ? -3.567 -2.980 13.598 1.00 90.75 438 VAL A C 1
ATOM 3344 O O . VAL A 1 438 ? -2.386 -3.175 13.863 1.00 90.75 438 VAL A O 1
ATOM 3347 N N . LYS A 1 439 ? -4.419 -3.983 13.368 1.00 90.94 439 LYS A N 1
ATOM 3348 C CA . LYS A 1 439 ? -4.064 -5.412 13.310 1.00 90.94 439 LYS A CA 1
ATOM 3349 C C . LYS A 1 439 ? -5.171 -6.211 12.630 1.00 90.94 439 LYS A C 1
ATOM 3351 O O . LYS A 1 439 ? -6.310 -5.748 12.562 1.00 90.94 439 LYS A O 1
ATOM 3356 N N . LEU A 1 440 ? -4.867 -7.433 12.187 1.00 92.25 440 LEU A N 1
ATOM 3357 C CA . LEU A 1 440 ? -5.815 -8.282 11.450 1.00 92.25 440 LEU A CA 1
ATOM 3358 C C . LEU A 1 440 ? -7.145 -8.529 12.187 1.00 92.25 440 LEU A C 1
ATOM 3360 O O . LEU A 1 440 ? -8.187 -8.631 11.546 1.00 92.25 440 LEU A O 1
ATOM 3364 N N . THR A 1 441 ? -7.143 -8.602 13.520 1.00 90.38 441 THR A N 1
ATOM 3365 C CA . THR A 1 441 ? -8.366 -8.821 14.315 1.00 90.38 441 THR A CA 1
ATOM 3366 C C . THR A 1 441 ? -9.266 -7.587 14.413 1.00 90.38 441 THR A C 1
ATOM 3368 O O . THR A 1 441 ? -10.468 -7.747 14.616 1.00 90.38 441 THR A O 1
ATOM 3371 N N . ASN A 1 442 ? -8.720 -6.386 14.194 1.00 93.12 442 ASN A N 1
ATOM 3372 C CA . ASN A 1 442 ? -9.468 -5.123 14.195 1.00 93.12 442 ASN A CA 1
ATOM 3373 C C . ASN A 1 442 ? -9.836 -4.639 12.783 1.00 93.12 442 ASN A C 1
ATOM 3375 O O . ASN A 1 442 ? -10.514 -3.619 12.637 1.00 93.12 442 ASN A O 1
ATOM 3379 N N . ILE A 1 443 ? -9.412 -5.355 11.741 1.00 96.12 443 ILE A N 1
ATOM 3380 C CA . ILE A 1 443 ? -9.838 -5.122 10.361 1.00 96.12 443 ILE A CA 1
ATOM 3381 C C . ILE A 1 443 ? -10.996 -6.075 10.081 1.00 96.12 443 ILE A C 1
ATOM 3383 O O . ILE A 1 443 ? -10.798 -7.284 9.970 1.00 96.12 443 ILE A O 1
ATOM 3387 N N . LEU A 1 444 ? -12.209 -5.539 9.992 1.00 95.62 444 LEU A N 1
ATOM 3388 C CA . LEU A 1 444 ? -13.407 -6.309 9.677 1.00 95.62 444 LEU A CA 1
ATOM 3389 C C . LEU A 1 444 ? -13.700 -6.274 8.179 1.00 95.62 444 LEU A C 1
ATOM 3391 O O . LEU A 1 444 ? -13.313 -5.344 7.474 1.00 95.62 444 LEU A O 1
ATOM 3395 N N . LEU A 1 445 ? -14.408 -7.289 7.699 1.00 95.12 445 LEU A N 1
ATOM 3396 C CA . LEU A 1 445 ? -14.856 -7.409 6.320 1.00 95.12 445 LEU A CA 1
ATOM 3397 C C . LEU A 1 445 ? -16.380 -7.308 6.277 1.00 95.12 445 LEU A C 1
ATOM 3399 O O . LEU A 1 445 ? -17.086 -8.003 7.013 1.00 95.12 445 LEU A O 1
ATOM 3403 N N . ASN A 1 446 ? -16.903 -6.438 5.419 1.00 91.69 446 ASN A N 1
ATOM 3404 C CA . ASN A 1 446 ? -18.343 -6.381 5.172 1.00 91.69 446 ASN A CA 1
ATOM 3405 C C . ASN A 1 446 ? -18.801 -7.545 4.264 1.00 91.69 446 ASN A C 1
ATOM 3407 O O . ASN A 1 446 ? -18.017 -8.415 3.884 1.00 91.69 446 ASN A O 1
ATOM 3411 N N . GLU A 1 447 ? -20.083 -7.562 3.898 1.00 88.19 447 GLU A N 1
ATOM 3412 C CA . GLU A 1 447 ? -20.676 -8.588 3.022 1.00 88.19 447 GLU A CA 1
ATOM 3413 C C . GLU A 1 447 ? -20.018 -8.672 1.632 1.00 88.19 447 GLU A C 1
ATOM 3415 O O . GLU A 1 447 ? -20.038 -9.726 1.004 1.00 88.19 447 GLU A O 1
ATOM 3420 N N . LYS A 1 448 ? -19.392 -7.582 1.168 1.00 89.75 448 LYS A N 1
ATOM 3421 C CA . LYS A 1 448 ? -18.680 -7.491 -0.115 1.00 89.75 448 LYS A CA 1
ATOM 3422 C C . LYS A 1 448 ? -17.176 -7.778 0.002 1.00 89.75 448 LYS A C 1
ATOM 3424 O O . LYS A 1 448 ? -16.451 -7.605 -0.975 1.00 89.75 448 LYS A O 1
ATOM 3429 N N . LEU A 1 449 ? -16.705 -8.211 1.177 1.00 89.38 449 LEU A N 1
ATOM 3430 C CA . LEU A 1 449 ? -15.284 -8.383 1.515 1.00 89.38 449 LEU A CA 1
ATOM 3431 C C . LEU A 1 449 ? -14.460 -7.085 1.431 1.00 89.38 449 LEU A C 1
ATOM 3433 O O . LEU A 1 449 ? -13.251 -7.118 1.207 1.00 89.38 449 LEU A O 1
ATOM 3437 N N . GLU A 1 450 ? -15.096 -5.934 1.637 1.00 92.69 450 GLU A N 1
ATOM 3438 C CA . GLU A 1 450 ? -14.409 -4.649 1.748 1.00 92.69 450 GLU A CA 1
ATOM 3439 C C . GLU A 1 450 ? -13.954 -4.424 3.194 1.00 92.69 450 GLU A C 1
ATOM 3441 O O . GLU A 1 450 ? -14.684 -4.717 4.147 1.00 92.69 450 GLU A O 1
ATOM 3446 N N . ALA A 1 451 ? -12.742 -3.891 3.356 1.00 96.75 451 ALA A N 1
ATOM 3447 C CA . ALA A 1 451 ? -12.129 -3.681 4.661 1.00 96.75 451 ALA A CA 1
ATOM 3448 C C . ALA A 1 451 ? -12.731 -2.484 5.406 1.00 96.75 451 ALA A C 1
ATOM 3450 O O . ALA A 1 451 ? -12.859 -1.393 4.843 1.00 96.75 451 ALA A O 1
ATOM 3451 N N . LYS A 1 452 ? -13.018 -2.681 6.695 1.00 97.00 452 LYS A N 1
ATOM 3452 C CA . LYS A 1 452 ? -13.453 -1.657 7.646 1.00 97.00 452 LYS A CA 1
ATOM 3453 C C . LYS A 1 452 ? -12.628 -1.723 8.928 1.00 97.00 452 LYS A C 1
ATOM 3455 O O . LYS A 1 452 ? -12.594 -2.757 9.593 1.00 97.00 452 LYS A O 1
ATOM 3460 N N . LEU A 1 453 ? -11.987 -0.618 9.301 1.00 95.50 453 LEU A N 1
ATOM 3461 C CA . LEU A 1 453 ? -11.263 -0.509 10.569 1.00 95.50 453 LEU A CA 1
ATOM 3462 C C . LEU A 1 453 ? -12.250 -0.353 11.726 1.00 95.50 453 LEU A C 1
ATOM 3464 O O . LEU A 1 453 ? -13.116 0.525 11.701 1.00 95.50 453 LEU A O 1
ATOM 3468 N N . SER A 1 454 ? -12.122 -1.214 12.729 1.00 92.44 454 SER A N 1
ATOM 3469 C CA . SER A 1 454 ? -12.899 -1.178 13.971 1.00 92.44 454 SER A CA 1
ATOM 3470 C C . SER A 1 454 ? -12.076 -0.605 15.121 1.00 92.44 454 SER A C 1
ATOM 3472 O O . SER A 1 454 ? -10.889 -0.359 14.976 1.00 92.44 454 SER A O 1
ATOM 3474 N N . ASP A 1 455 ? -12.701 -0.383 16.276 1.00 86.50 455 ASP A N 1
ATOM 3475 C CA . ASP A 1 455 ? -12.005 -0.047 17.526 1.00 86.50 455 ASP A CA 1
ATOM 3476 C C . ASP A 1 455 ? -11.213 1.276 17.564 1.00 86.50 455 ASP A C 1
ATOM 3478 O O . ASP A 1 455 ? -10.636 1.604 18.594 1.00 86.50 455 ASP A O 1
ATOM 3482 N N . TYR A 1 456 ? -11.322 2.125 16.537 1.00 85.69 456 TYR A N 1
ATOM 3483 C CA . TYR A 1 456 ? -10.809 3.507 16.544 1.00 85.69 456 TYR A CA 1
ATOM 3484 C C . TYR A 1 456 ? -11.565 4.455 17.501 1.00 85.69 456 TYR A C 1
ATOM 3486 O O . TYR A 1 456 ? -11.127 5.572 17.763 1.00 85.69 456 TYR A O 1
ATOM 3494 N N . ALA A 1 457 ? -12.738 4.035 17.983 1.00 76.19 457 ALA A N 1
ATOM 3495 C CA . ALA A 1 457 ? -13.663 4.830 18.795 1.00 76.19 457 ALA A CA 1
ATOM 3496 C C . ALA A 1 457 ? -13.294 4.907 20.287 1.00 76.19 457 ALA A C 1
ATOM 3498 O O . ALA A 1 457 ? -13.847 5.732 21.014 1.00 76.19 457 ALA A O 1
ATOM 3499 N N . LEU A 1 458 ? -12.424 4.015 20.763 1.00 73.81 458 LEU A N 1
ATOM 3500 C CA . LEU A 1 458 ? -12.061 3.894 22.172 1.00 73.81 458 LEU A CA 1
ATOM 3501 C C . LEU A 1 458 ? -10.551 4.078 22.324 1.00 73.81 458 LEU A C 1
ATOM 3503 O O . LEU A 1 458 ? -9.795 3.499 21.545 1.00 73.81 458 LEU A O 1
ATOM 3507 N N . PRO A 1 459 ? -10.081 4.831 23.331 1.00 67.06 459 PRO A N 1
ATOM 3508 C CA . PRO A 1 459 ? -8.661 4.874 23.615 1.00 67.06 459 PRO A CA 1
ATOM 3509 C C . PRO A 1 459 ? -8.181 3.503 24.088 1.00 67.06 459 PRO A C 1
ATOM 3511 O O . PRO A 1 459 ? -8.833 2.818 24.879 1.00 67.06 459 PRO A O 1
ATOM 3514 N N . GLN A 1 460 ? -7.002 3.124 23.611 1.00 64.62 460 GLN A N 1
ATOM 3515 C CA . GLN A 1 460 ? -6.291 1.951 24.096 1.00 64.62 460 GLN A CA 1
ATOM 3516 C C . GLN A 1 460 ? -6.007 2.089 25.598 1.00 64.62 460 GLN A C 1
ATOM 3518 O O . GLN A 1 460 ? -5.582 3.153 26.061 1.00 64.62 460 GLN A O 1
ATOM 3523 N N . ALA A 1 461 ? -6.199 1.010 26.364 1.00 54.69 461 ALA A N 1
ATOM 3524 C CA . ALA A 1 461 ? -5.717 0.965 27.739 1.00 54.69 461 ALA A CA 1
ATOM 3525 C C . ALA A 1 461 ? -4.198 1.177 27.734 1.00 54.69 461 ALA A C 1
ATOM 3527 O O . ALA A 1 461 ? -3.465 0.435 27.080 1.00 54.69 461 ALA A O 1
ATOM 3528 N N . LYS A 1 462 ? -3.704 2.166 28.485 1.00 45.12 462 LYS A N 1
ATOM 3529 C CA . LYS A 1 462 ? -2.282 2.194 28.825 1.00 45.12 462 LYS A CA 1
ATOM 3530 C C . LYS A 1 462 ? -2.031 0.979 29.714 1.00 45.12 462 LYS A C 1
ATOM 3532 O O . LYS A 1 462 ? -2.530 0.933 30.837 1.00 45.12 462 LYS A O 1
ATOM 3537 N N . ASN A 1 463 ? -1.293 -0.011 29.220 1.00 39.50 463 ASN A N 1
ATOM 3538 C CA . ASN A 1 463 ? -0.780 -1.097 30.052 1.00 39.50 463 ASN A CA 1
ATOM 3539 C C . ASN A 1 463 ? 0.228 -0.514 31.058 1.00 39.50 463 ASN A C 1
ATOM 3541 O O . ASN A 1 463 ? 1.434 -0.572 30.860 1.00 39.50 463 ASN A O 1
ATOM 3545 N N . GLU A 1 464 ? -0.264 0.075 32.146 1.00 35.88 464 GLU A N 1
ATOM 3546 C CA . GLU A 1 464 ? 0.552 0.527 33.282 1.00 35.88 464 GLU A CA 1
ATOM 3547 C C . GLU A 1 464 ? 0.745 -0.594 34.323 1.00 35.88 464 GLU A C 1
ATOM 3549 O O . GLU A 1 464 ? 1.275 -0.353 35.404 1.00 35.88 464 GLU A O 1
ATOM 3554 N N . ARG A 1 465 ? 0.319 -1.836 34.028 1.00 34.44 465 ARG A N 1
ATOM 3555 C CA . ARG A 1 465 ? 0.327 -2.952 34.997 1.00 34.44 465 ARG A CA 1
ATOM 3556 C C . ARG A 1 465 ? 0.996 -4.252 34.549 1.00 34.44 465 ARG A C 1
ATOM 3558 O O . ARG A 1 465 ? 1.011 -5.194 35.334 1.00 34.44 465 ARG A O 1
ATOM 3565 N N . SER A 1 466 ? 1.628 -4.321 33.379 1.00 34.31 466 SER A N 1
ATOM 3566 C CA . SER A 1 466 ? 2.602 -5.387 33.105 1.00 34.31 466 SER A CA 1
ATOM 3567 C C . SER A 1 466 ? 3.979 -4.961 33.623 1.00 34.31 466 SER A C 1
ATOM 3569 O O . SER A 1 466 ? 4.882 -4.600 32.878 1.00 34.31 466 SER A O 1
ATOM 3571 N N . SER A 1 467 ? 4.157 -5.027 34.945 1.00 34.50 467 SER A N 1
ATOM 3572 C CA . SER A 1 467 ? 5.465 -4.994 35.617 1.00 34.50 467 SER A CA 1
ATOM 3573 C C . SER A 1 467 ? 6.245 -6.305 35.417 1.00 34.50 467 SER A C 1
ATOM 3575 O O . SER A 1 467 ? 6.890 -6.807 36.334 1.00 34.50 467 SER A O 1
ATOM 3577 N N . SER A 1 468 ? 6.167 -6.875 34.217 1.00 32.75 468 SER A N 1
ATOM 3578 C CA . SER A 1 468 ? 7.092 -7.867 33.690 1.00 32.75 468 SER A CA 1
ATOM 3579 C C . SER A 1 468 ? 7.828 -7.178 32.552 1.00 32.75 468 SER A C 1
ATOM 3581 O O . SER A 1 468 ? 7.209 -6.619 31.653 1.00 32.75 468 SER A O 1
ATOM 3583 N N . SER A 1 469 ? 9.149 -7.184 32.616 1.00 35.91 469 SER A N 1
ATOM 3584 C CA . SER A 1 469 ? 10.118 -6.468 31.779 1.00 35.91 469 SER A CA 1
ATOM 3585 C C . SER A 1 469 ? 10.123 -6.818 30.274 1.00 35.91 469 SER A C 1
ATOM 3587 O O . SER A 1 469 ? 11.168 -6.713 29.642 1.00 35.91 469 SER A O 1
ATOM 3589 N N . VAL A 1 470 ? 8.989 -7.227 29.695 1.00 40.22 470 VAL A N 1
ATOM 3590 C CA . VAL A 1 470 ? 8.883 -7.817 28.349 1.00 40.22 470 VAL A CA 1
ATOM 3591 C C . VAL A 1 470 ? 8.060 -6.966 27.364 1.00 40.22 470 VAL A C 1
ATOM 3593 O O . VAL A 1 470 ? 8.370 -6.988 26.184 1.00 40.22 470 VAL A O 1
ATOM 3596 N N . ASP A 1 471 ? 7.133 -6.105 27.806 1.00 39.31 471 ASP A N 1
ATOM 3597 C CA . ASP A 1 471 ? 6.308 -5.284 26.891 1.00 39.31 471 ASP A CA 1
ATOM 3598 C C . ASP A 1 471 ? 6.632 -3.785 26.965 1.00 39.31 471 ASP A C 1
ATOM 3600 O O . ASP A 1 471 ? 5.806 -2.942 27.326 1.00 39.31 471 ASP A O 1
ATOM 3604 N N . ARG A 1 472 ? 7.854 -3.410 26.581 1.00 38.62 472 ARG A N 1
ATOM 3605 C CA . ARG A 1 472 ? 8.078 -2.047 26.082 1.00 38.62 472 ARG A CA 1
ATOM 3606 C C . ARG A 1 472 ? 7.764 -2.042 24.593 1.00 38.62 472 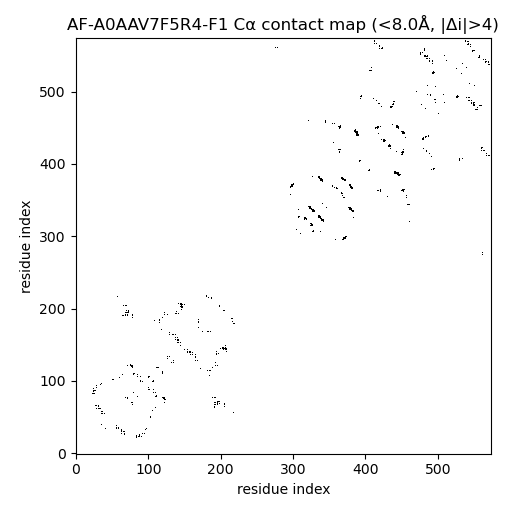ARG A C 1
ATOM 3608 O O . ARG A 1 472 ? 8.685 -2.116 23.785 1.00 38.62 472 ARG A O 1
ATOM 3615 N N . GLU A 1 473 ? 6.484 -1.915 24.233 1.00 48.78 473 GLU A N 1
ATOM 3616 C CA . GLU A 1 473 ? 6.136 -1.481 22.876 1.00 48.78 473 GLU A CA 1
ATOM 3617 C C . GLU A 1 473 ? 6.916 -0.192 22.597 1.00 48.78 473 GLU A C 1
ATOM 3619 O O . GLU A 1 473 ? 6.731 0.834 23.269 1.00 48.78 473 GLU A O 1
ATOM 3624 N N . SER A 1 474 ? 7.857 -0.263 21.658 1.00 53.84 474 SER A N 1
ATOM 3625 C CA . SER A 1 474 ? 8.689 0.887 21.321 1.00 53.84 474 SER A CA 1
ATOM 3626 C C . SER A 1 474 ? 7.798 2.017 20.792 1.00 53.84 474 SER A C 1
ATOM 3628 O O . SER A 1 474 ? 6.754 1.767 20.194 1.00 53.84 474 SER A O 1
ATOM 3630 N N . ALA A 1 475 ? 8.193 3.283 20.971 1.00 56.28 475 ALA A N 1
ATOM 3631 C CA . ALA A 1 475 ? 7.430 4.420 20.431 1.00 56.28 475 ALA A CA 1
ATOM 3632 C C . ALA A 1 475 ? 7.150 4.273 18.916 1.00 56.28 475 ALA A C 1
ATOM 3634 O O . ALA A 1 475 ? 6.109 4.697 18.428 1.00 56.28 475 ALA A O 1
ATOM 3635 N N . SER A 1 476 ? 8.054 3.582 18.214 1.00 53.84 476 SER A N 1
ATOM 3636 C CA . SER A 1 476 ? 7.952 3.168 16.815 1.00 53.84 476 SER A CA 1
ATOM 3637 C C . SER A 1 476 ?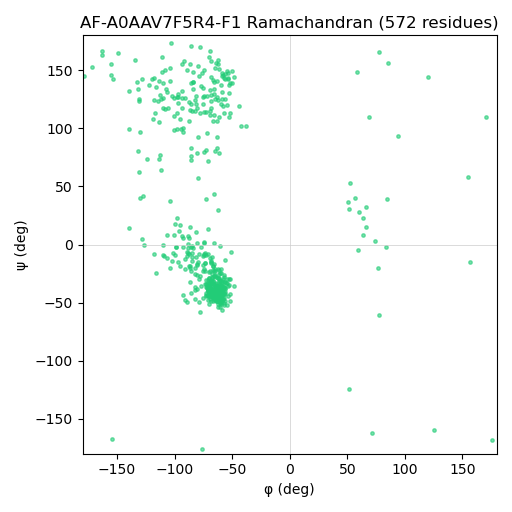 6.728 2.280 16.523 1.00 53.84 476 SER A C 1
ATOM 3639 O O . SER A 1 476 ? 6.057 2.514 15.517 1.00 53.84 476 SER A O 1
ATOM 3641 N N . GLN A 1 477 ? 6.405 1.323 17.399 1.00 55.88 477 GLN A N 1
ATOM 3642 C CA . GLN A 1 477 ? 5.281 0.390 17.245 1.00 55.88 477 GLN A CA 1
ATOM 3643 C C . GLN A 1 477 ? 3.917 1.041 17.497 1.00 55.88 477 GLN A C 1
ATOM 3645 O O . GLN A 1 477 ? 2.901 0.427 17.202 1.00 55.88 477 GLN A O 1
ATOM 3650 N N . ARG A 1 478 ? 3.859 2.281 18.003 1.00 66.94 478 ARG A N 1
ATOM 3651 C CA . ARG A 1 478 ? 2.600 3.020 18.228 1.00 66.94 478 ARG A CA 1
ATOM 3652 C C . ARG A 1 478 ? 2.087 3.768 16.997 1.00 66.94 478 ARG A C 1
ATOM 3654 O O . ARG A 1 478 ? 0.987 4.307 17.035 1.00 66.94 478 ARG A O 1
ATOM 3661 N N . ASP A 1 479 ? 2.876 3.812 15.930 1.00 83.06 479 ASP A N 1
ATOM 3662 C CA . ASP A 1 479 ? 2.522 4.457 14.668 1.00 83.06 479 ASP A CA 1
ATOM 3663 C C . ASP A 1 479 ? 1.647 3.537 13.805 1.00 83.06 479 ASP A C 1
ATOM 3665 O O . ASP A 1 479 ? 2.024 2.399 13.506 1.00 83.06 479 ASP A O 1
ATOM 3669 N N . ASP A 1 480 ? 0.508 4.052 13.348 1.00 89.56 480 ASP A N 1
ATOM 3670 C CA . ASP A 1 480 ? -0.413 3.331 12.469 1.00 89.56 480 ASP A CA 1
ATOM 3671 C C . ASP A 1 480 ? 0.238 2.901 11.153 1.00 89.56 480 ASP A C 1
ATOM 3673 O O . ASP A 1 480 ? -0.105 1.843 10.630 1.00 89.56 480 ASP A O 1
ATOM 3677 N N . ARG A 1 481 ? 1.214 3.661 10.635 1.00 92.38 481 ARG A N 1
ATOM 3678 C CA . ARG A 1 481 ? 1.957 3.275 9.425 1.00 92.38 481 ARG A CA 1
ATOM 3679 C C . ARG A 1 481 ? 2.772 2.012 9.652 1.00 92.38 481 ARG A C 1
ATOM 3681 O O . ARG A 1 481 ? 2.759 1.124 8.807 1.00 92.38 481 ARG A O 1
ATOM 3688 N N . TYR A 1 482 ? 3.441 1.907 10.800 1.00 90.56 482 TYR A N 1
ATOM 3689 C CA . TYR A 1 482 ? 4.209 0.714 11.155 1.00 90.56 482 TYR A CA 1
ATOM 3690 C C . TYR A 1 482 ? 3.300 -0.501 11.267 1.00 90.56 482 TYR A C 1
ATOM 3692 O O . TYR A 1 482 ? 3.532 -1.516 10.611 1.00 90.56 482 TYR A O 1
ATOM 3700 N N . LYS A 1 483 ? 2.221 -0.369 12.044 1.00 91.44 483 LYS A N 1
ATOM 3701 C CA . LYS A 1 483 ? 1.240 -1.440 12.228 1.00 91.44 483 LYS A CA 1
ATOM 3702 C C . LYS A 1 483 ? 0.582 -1.850 10.909 1.00 91.44 483 LYS A C 1
ATOM 3704 O O . LYS A 1 483 ? 0.360 -3.033 10.666 1.00 91.44 483 LYS A O 1
ATOM 3709 N N . PHE A 1 484 ? 0.325 -0.892 10.021 1.00 95.50 484 PHE A N 1
ATOM 3710 C CA . PHE A 1 484 ? -0.178 -1.192 8.689 1.00 95.50 484 PHE A CA 1
ATOM 3711 C C . PHE A 1 484 ? 0.862 -1.913 7.819 1.00 95.50 484 PHE A C 1
ATOM 3713 O O . PHE A 1 484 ? 0.512 -2.865 7.130 1.00 95.50 484 PHE A O 1
ATOM 3720 N N . GLY A 1 485 ? 2.143 -1.544 7.908 1.00 94.44 485 GLY A N 1
ATOM 3721 C CA . GLY A 1 485 ? 3.240 -2.277 7.269 1.00 94.44 485 GLY A CA 1
ATOM 3722 C C . GLY A 1 485 ? 3.299 -3.747 7.684 1.00 94.44 485 GLY A C 1
ATOM 3723 O O . GLY A 1 485 ? 3.436 -4.618 6.830 1.00 94.44 485 GLY A O 1
ATOM 3724 N N . VAL A 1 486 ? 3.105 -4.029 8.974 1.00 92.06 486 VAL A N 1
ATOM 3725 C CA . VAL A 1 486 ? 2.982 -5.403 9.486 1.00 92.06 486 VAL A CA 1
ATOM 3726 C C . VAL A 1 486 ? 1.800 -6.121 8.829 1.00 92.06 486 VAL A C 1
ATOM 3728 O O . VAL A 1 486 ? 1.969 -7.210 8.288 1.00 92.06 486 VAL A O 1
ATOM 3731 N N . VAL A 1 487 ? 0.623 -5.490 8.780 1.00 94.88 487 VAL A N 1
ATOM 3732 C CA . VAL A 1 487 ? -0.558 -6.058 8.106 1.00 94.88 487 VAL A CA 1
ATOM 3733 C C . VAL A 1 487 ? -0.306 -6.325 6.617 1.00 94.88 487 VAL A C 1
ATOM 3735 O O . VAL A 1 487 ? -0.764 -7.344 6.104 1.00 94.88 487 VAL A O 1
ATOM 3738 N N . LEU A 1 488 ? 0.431 -5.458 5.915 1.00 96.31 488 LEU A N 1
ATOM 3739 C CA . LEU A 1 488 ? 0.807 -5.688 4.516 1.00 96.31 488 LEU A CA 1
ATOM 3740 C C . LEU A 1 488 ? 1.692 -6.932 4.365 1.00 96.31 488 LEU A C 1
ATOM 3742 O O . LEU A 1 488 ? 1.434 -7.740 3.476 1.00 96.31 488 LEU A O 1
ATOM 3746 N N . LEU A 1 489 ? 2.680 -7.131 5.247 1.00 93.81 489 LEU A N 1
ATOM 3747 C CA . LEU A 1 489 ? 3.496 -8.353 5.252 1.00 93.81 489 LEU A CA 1
ATOM 3748 C C . LEU A 1 489 ? 2.637 -9.600 5.478 1.00 93.81 489 LEU A C 1
ATOM 3750 O O . LEU A 1 489 ? 2.798 -10.596 4.776 1.00 93.81 489 LEU A O 1
ATOM 3754 N N . GLN A 1 490 ? 1.678 -9.540 6.401 1.00 93.19 490 GLN A N 1
ATOM 3755 C CA . GLN A 1 490 ? 0.753 -10.648 6.644 1.00 93.19 490 GLN A CA 1
ATOM 3756 C C . GLN A 1 490 ? -0.139 -10.917 5.424 1.00 93.19 490 GLN A C 1
ATOM 3758 O O . GLN A 1 490 ? -0.328 -12.068 5.047 1.00 93.19 490 GLN A O 1
ATOM 3763 N N . LEU A 1 491 ? -0.645 -9.875 4.751 1.00 94.75 491 LEU A N 1
ATOM 3764 C CA . LEU A 1 491 ? -1.409 -10.017 3.506 1.00 94.75 491 LEU A CA 1
ATOM 3765 C C . LEU A 1 491 ? -0.578 -10.643 2.380 1.00 94.75 491 LEU A C 1
ATOM 3767 O O . LEU A 1 491 ? -1.113 -11.434 1.612 1.00 94.75 491 LEU A O 1
ATOM 3771 N N . LEU A 1 492 ? 0.709 -10.320 2.266 1.00 93.62 492 LEU A N 1
ATOM 3772 C CA . LEU A 1 492 ? 1.588 -10.906 1.248 1.00 93.62 492 LEU A CA 1
ATOM 3773 C C . LEU A 1 492 ? 1.871 -12.388 1.515 1.00 93.62 492 LEU A C 1
ATOM 3775 O O . LEU A 1 492 ? 1.890 -13.187 0.582 1.00 93.62 492 LEU A O 1
ATOM 3779 N N . THR A 1 493 ? 2.079 -12.736 2.783 1.00 90.81 493 THR A N 1
ATOM 3780 C CA . THR A 1 493 ? 2.695 -14.009 3.189 1.00 90.81 493 THR A CA 1
ATOM 3781 C C . THR A 1 493 ? 1.701 -15.032 3.721 1.00 90.81 493 THR A C 1
ATOM 3783 O O . THR A 1 493 ? 2.012 -16.218 3.762 1.00 90.81 493 THR A O 1
ATOM 3786 N N . GLY A 1 494 ? 0.519 -14.593 4.161 1.00 89.12 494 GLY A N 1
ATOM 3787 C CA . GLY A 1 494 ? -0.439 -15.446 4.867 1.00 89.12 494 GLY A CA 1
ATOM 3788 C C . GLY A 1 494 ? 0.058 -15.925 6.235 1.00 89.12 494 GLY A C 1
ATOM 3789 O O . GLY A 1 494 ? -0.499 -16.874 6.778 1.00 89.12 494 GLY A O 1
ATOM 3790 N N . ARG A 1 495 ? 1.112 -15.310 6.793 1.00 86.44 495 ARG A N 1
ATOM 3791 C CA . ARG A 1 495 ? 1.742 -15.728 8.057 1.00 86.44 495 ARG A CA 1
ATOM 3792 C C . ARG A 1 495 ? 1.361 -14.803 9.213 1.00 86.44 495 ARG A C 1
ATOM 3794 O O . ARG A 1 495 ? 1.106 -13.611 9.028 1.00 86.44 495 ARG A O 1
ATOM 3801 N N . GLU A 1 496 ? 1.354 -15.344 10.430 1.00 79.69 496 GLU A N 1
ATOM 3802 C CA . GLU A 1 496 ? 1.337 -14.525 11.645 1.00 79.69 496 GLU A CA 1
ATOM 3803 C C . GLU A 1 496 ? 2.715 -13.921 11.919 1.00 79.69 496 GLU A C 1
ATOM 3805 O O . GLU A 1 496 ? 3.743 -14.537 11.648 1.00 79.69 496 GLU A O 1
ATOM 3810 N N . VAL A 1 497 ? 2.729 -12.721 12.502 1.00 70.44 497 VAL A N 1
ATOM 3811 C CA . VAL A 1 497 ? 3.943 -12.140 13.082 1.00 70.44 497 VAL A CA 1
ATOM 3812 C C . VAL A 1 497 ? 3.947 -12.520 14.556 1.00 70.44 497 VAL A C 1
ATOM 3814 O O . VAL A 1 497 ? 3.200 -11.953 15.354 1.00 70.44 497 VAL A O 1
ATOM 3817 N N . ILE A 1 498 ? 4.716 -13.551 14.903 1.00 59.66 498 ILE A N 1
ATOM 3818 C CA . ILE A 1 498 ? 4.832 -14.014 16.285 1.00 59.66 498 ILE A CA 1
ATOM 3819 C C . ILE A 1 498 ? 5.771 -13.048 17.012 1.00 59.66 498 ILE A C 1
ATOM 3821 O O . ILE A 1 498 ? 6.970 -13.034 16.744 1.00 59.66 498 ILE A O 1
ATOM 3825 N N . ASN A 1 499 ? 5.246 -12.281 17.972 1.00 49.25 499 ASN A N 1
ATOM 3826 C CA . ASN A 1 499 ? 6.065 -11.574 18.964 1.00 49.25 499 ASN A CA 1
ATOM 3827 C C . ASN A 1 499 ? 6.656 -12.605 19.936 1.00 49.25 499 ASN A C 1
ATOM 3829 O O . ASN A 1 499 ? 6.210 -12.760 21.071 1.00 49.25 499 ASN A O 1
ATOM 3833 N N . SER A 1 500 ? 7.612 -13.383 19.451 1.00 40.09 500 SER A N 1
ATOM 3834 C CA . SER A 1 500 ? 8.353 -14.345 20.244 1.00 40.09 500 SER A CA 1
ATOM 3835 C C . SER A 1 500 ? 9.472 -13.594 20.967 1.00 40.09 500 SER A C 1
ATOM 3837 O O . SER A 1 500 ? 10.302 -12.941 20.341 1.00 40.09 500 SER A O 1
ATOM 3839 N N . SER A 1 501 ? 9.521 -13.699 22.297 1.00 42.56 501 SER A N 1
ATOM 3840 C CA . SER A 1 501 ? 10.670 -13.272 23.113 1.00 42.56 501 SER A CA 1
ATOM 3841 C C . SER A 1 501 ? 11.938 -14.105 22.853 1.00 42.56 501 SER A C 1
ATOM 3843 O O . SER A 1 501 ? 12.954 -13.911 23.516 1.00 42.56 501 SER A O 1
ATOM 3845 N N . ASP A 1 502 ? 11.862 -15.061 21.929 1.00 38.47 502 ASP A N 1
ATOM 3846 C CA . ASP A 1 502 ? 12.942 -15.926 21.491 1.00 38.47 502 ASP A CA 1
ATOM 3847 C C . ASP A 1 502 ? 13.547 -15.371 20.188 1.00 38.47 502 ASP A C 1
ATOM 3849 O O . ASP A 1 502 ? 12.895 -15.336 19.143 1.00 38.47 502 ASP A O 1
ATOM 3853 N N . HIS A 1 503 ? 14.803 -14.921 20.256 1.00 49.19 503 HIS A N 1
ATOM 3854 C CA . HIS A 1 503 ? 15.583 -14.339 19.151 1.00 49.19 503 HIS A CA 1
ATOM 3855 C C . HIS A 1 503 ? 16.019 -15.367 18.082 1.00 49.19 503 HIS A C 1
ATOM 3857 O O . HIS A 1 503 ? 16.917 -15.091 17.286 1.00 49.19 503 HIS A O 1
ATOM 3863 N N . SER A 1 504 ? 15.445 -16.571 18.094 1.00 39.56 504 SER A N 1
ATOM 3864 C CA . SER A 1 504 ? 15.878 -17.721 17.294 1.00 39.56 504 SER A CA 1
ATOM 3865 C C . SER A 1 504 ? 15.052 -17.967 16.022 1.00 39.56 504 SER A C 1
ATOM 3867 O O . SER A 1 504 ? 15.477 -18.757 15.179 1.00 39.56 504 SER A O 1
ATOM 3869 N N . ILE A 1 505 ? 13.928 -17.266 15.829 1.00 41.75 505 ILE A N 1
ATOM 3870 C CA . ILE A 1 505 ? 13.140 -17.274 14.584 1.00 41.75 505 ILE A CA 1
ATOM 3871 C C . ILE A 1 505 ? 13.214 -15.863 13.984 1.00 41.75 505 ILE A C 1
ATOM 3873 O O . ILE A 1 505 ? 12.868 -14.916 14.693 1.00 41.75 505 ILE A O 1
ATOM 3877 N N . PRO A 1 506 ? 13.665 -15.682 12.725 1.00 50.88 506 PRO A N 1
ATOM 3878 C CA . PRO A 1 506 ? 13.646 -14.370 12.088 1.00 50.88 506 PRO A CA 1
ATOM 3879 C C . PRO A 1 506 ? 12.219 -13.820 12.101 1.00 50.88 506 PRO A C 1
ATOM 3881 O O . PRO A 1 506 ? 11.297 -14.487 11.629 1.00 50.88 506 PRO A O 1
ATOM 3884 N N . ASP A 1 507 ? 12.035 -12.619 12.650 1.00 74.38 507 ASP A N 1
ATOM 3885 C CA . ASP A 1 507 ? 10.782 -11.879 12.516 1.00 74.38 507 ASP A CA 1
ATOM 3886 C C . ASP A 1 507 ? 10.458 -11.781 11.013 1.00 74.38 507 ASP A C 1
ATOM 3888 O O . ASP A 1 507 ? 11.361 -11.613 10.189 1.00 74.38 507 ASP A O 1
ATOM 3892 N N . LEU A 1 508 ? 9.186 -11.885 10.623 1.00 77.50 508 LEU A N 1
ATOM 3893 C CA . LEU A 1 508 ? 8.751 -11.752 9.226 1.00 77.50 508 LEU A CA 1
ATOM 3894 C C . LEU A 1 508 ? 9.293 -10.455 8.595 1.00 77.50 508 LEU A C 1
ATOM 3896 O O . LEU A 1 508 ? 9.561 -10.378 7.395 1.00 77.50 508 LEU A O 1
ATOM 3900 N N . ILE A 1 509 ? 9.480 -9.434 9.433 1.00 82.19 509 ILE A N 1
ATOM 3901 C CA . ILE A 1 509 ? 10.115 -8.165 9.086 1.00 82.19 509 ILE A CA 1
ATOM 3902 C C . ILE A 1 509 ? 11.596 -8.355 8.717 1.00 82.19 509 ILE A C 1
ATOM 3904 O O . ILE A 1 509 ? 12.055 -7.782 7.727 1.00 82.19 509 ILE A O 1
ATOM 3908 N N . ASP A 1 510 ? 12.347 -9.139 9.488 1.00 81.25 510 ASP A N 1
ATOM 3909 C CA . ASP A 1 510 ? 13.764 -9.419 9.244 1.00 81.25 510 ASP A CA 1
ATOM 3910 C C . ASP A 1 510 ? 13.960 -10.320 8.019 1.00 81.25 510 ASP A C 1
ATOM 3912 O O . ASP A 1 510 ? 14.847 -10.050 7.208 1.00 81.25 510 ASP A O 1
ATOM 3916 N N . GLU A 1 511 ? 13.095 -11.323 7.823 1.00 82.81 511 GLU A N 1
ATOM 3917 C CA . GLU A 1 511 ? 13.067 -12.160 6.611 1.00 82.81 511 GLU A CA 1
ATOM 3918 C C . GLU A 1 511 ? 12.836 -11.294 5.358 1.00 82.81 511 GLU A C 1
ATOM 3920 O O . GLU A 1 511 ? 13.609 -11.351 4.396 1.00 82.81 511 GLU A O 1
ATOM 3925 N N . ALA A 1 512 ? 11.837 -10.405 5.399 1.00 83.38 512 ALA A N 1
ATOM 3926 C CA . ALA A 1 512 ? 11.551 -9.472 4.310 1.00 83.38 512 ALA A CA 1
ATOM 3927 C C . ALA A 1 512 ? 12.716 -8.502 4.034 1.00 83.38 512 ALA A C 1
ATOM 3929 O O . ALA A 1 512 ? 13.044 -8.232 2.875 1.00 83.38 512 ALA A O 1
ATOM 3930 N N . ARG A 1 513 ? 13.385 -7.998 5.079 1.00 82.25 513 ARG A N 1
ATOM 3931 C CA . ARG A 1 513 ? 14.573 -7.134 4.943 1.00 82.25 513 ARG A CA 1
ATOM 3932 C C . ARG A 1 513 ? 15.774 -7.880 4.368 1.00 82.25 513 ARG A C 1
ATOM 3934 O O . ARG A 1 513 ? 16.501 -7.309 3.557 1.00 82.25 513 ARG A O 1
ATOM 3941 N N . ALA A 1 514 ? 15.997 -9.127 4.774 1.00 79.69 514 ALA A N 1
ATOM 3942 C CA . ALA A 1 514 ? 17.112 -9.934 4.289 1.00 79.69 514 ALA A CA 1
ATOM 3943 C C . ALA A 1 514 ? 17.005 -10.184 2.779 1.00 79.69 514 ALA A C 1
ATOM 3945 O O . ALA A 1 514 ? 17.995 -10.029 2.063 1.00 79.69 514 ALA A O 1
ATOM 3946 N N . LEU A 1 515 ? 15.799 -10.471 2.280 1.00 73.75 515 LEU A N 1
ATOM 3947 C CA . LEU A 1 515 ? 15.555 -10.666 0.847 1.00 73.75 515 LEU A CA 1
ATOM 3948 C C . LEU A 1 515 ? 15.836 -9.405 0.021 1.00 73.75 515 LEU A C 1
ATOM 3950 O O . LEU A 1 515 ? 16.410 -9.495 -1.064 1.00 73.75 515 LEU A O 1
ATOM 3954 N N . LEU A 1 516 ? 15.537 -8.224 0.570 1.00 69.12 516 LEU A N 1
ATOM 3955 C CA . LEU A 1 516 ? 15.884 -6.947 -0.057 1.00 69.12 516 LEU A CA 1
ATOM 3956 C C . LEU A 1 516 ? 17.400 -6.745 -0.198 1.00 69.12 516 LEU A C 1
ATOM 3958 O O . LEU A 1 516 ? 17.858 -6.185 -1.191 1.00 69.12 516 LEU A O 1
ATOM 3962 N N . LEU A 1 517 ? 18.180 -7.192 0.789 1.00 68.31 517 LEU A N 1
ATOM 3963 C CA . LEU A 1 517 ? 19.640 -7.054 0.789 1.00 68.31 517 LEU A CA 1
ATOM 3964 C C . LEU A 1 517 ? 20.338 -8.081 -0.110 1.00 68.31 517 LEU A C 1
ATOM 3966 O O . LEU A 1 517 ? 21.433 -7.813 -0.597 1.00 68.31 517 LEU A O 1
ATOM 3970 N N . GLN A 1 518 ? 19.724 -9.245 -0.321 1.00 65.38 518 GLN A N 1
ATOM 3971 C CA . GLN A 1 518 ? 20.306 -10.341 -1.100 1.00 65.38 518 GLN A CA 1
ATOM 3972 C C . GLN A 1 518 ? 19.986 -10.262 -2.602 1.00 65.38 518 GLN A C 1
ATOM 3974 O O . GLN A 1 518 ? 20.576 -11.009 -3.377 1.00 65.38 518 GLN A O 1
ATOM 3979 N N . GLY A 1 519 ? 19.083 -9.366 -3.029 1.00 57.59 519 GLY A N 1
ATOM 3980 C CA . GLY A 1 519 ? 18.677 -9.233 -4.437 1.00 57.59 519 GLY A CA 1
ATOM 3981 C C . GLY A 1 519 ? 17.968 -10.477 -4.988 1.00 57.59 519 GLY A C 1
ATOM 3982 O O . GLY A 1 519 ? 18.001 -10.719 -6.192 1.00 57.59 519 GLY A O 1
ATOM 3983 N N . GLY A 1 520 ? 17.389 -11.288 -4.098 1.00 56.81 520 GLY A N 1
ATOM 3984 C CA . GLY A 1 520 ? 16.799 -12.584 -4.421 1.00 56.81 520 GLY A CA 1
ATOM 3985 C C . GLY A 1 520 ? 15.347 -12.511 -4.897 1.00 56.81 520 GLY A C 1
ATOM 3986 O O . GLY A 1 520 ? 14.685 -11.477 -4.809 1.00 56.81 520 GLY A O 1
ATOM 3987 N N . ASP A 1 521 ? 14.853 -13.653 -5.378 1.00 68.50 521 ASP A N 1
ATOM 3988 C CA . ASP A 1 521 ? 13.453 -13.864 -5.748 1.00 68.50 521 ASP A CA 1
ATOM 3989 C C . ASP A 1 521 ? 12.533 -13.772 -4.513 1.00 68.50 521 ASP A C 1
ATOM 3991 O O . ASP A 1 521 ? 12.736 -14.463 -3.513 1.00 68.50 521 ASP A O 1
ATOM 3995 N N . SER A 1 522 ? 11.515 -12.909 -4.575 1.00 74.50 522 SER A N 1
ATOM 3996 C CA . SER A 1 522 ? 10.540 -12.702 -3.498 1.00 74.50 522 SER A CA 1
ATOM 3997 C C . SER A 1 522 ? 9.381 -13.701 -3.514 1.00 74.50 522 SER A C 1
ATOM 3999 O O . SER A 1 522 ? 8.543 -13.671 -2.610 1.00 74.50 522 SER A O 1
ATOM 4001 N N . SER A 1 523 ? 9.343 -14.618 -4.488 1.00 73.94 523 SER A N 1
ATOM 4002 C CA . SER A 1 523 ? 8.328 -15.673 -4.584 1.00 73.94 523 SER A CA 1
ATOM 4003 C C . SER A 1 523 ? 8.246 -16.550 -3.330 1.00 73.94 523 SER A C 1
ATOM 4005 O O . SER A 1 523 ? 7.153 -16.945 -2.936 1.00 73.94 523 SER A O 1
ATOM 4007 N N . GLY A 1 524 ? 9.369 -16.776 -2.637 1.00 78.50 524 GLY A N 1
ATOM 4008 C CA . GLY A 1 524 ? 9.421 -17.582 -1.411 1.00 78.50 524 GLY A CA 1
ATOM 4009 C C . GLY A 1 524 ? 8.682 -16.981 -0.205 1.00 78.50 524 GLY A C 1
ATOM 4010 O O . GLY A 1 524 ? 8.354 -17.703 0.739 1.00 78.50 524 GLY A O 1
ATOM 4011 N N . LEU A 1 525 ? 8.390 -15.675 -0.234 1.00 86.38 525 LEU A N 1
ATOM 4012 C CA . LEU A 1 525 ? 7.562 -15.002 0.773 1.00 86.38 525 LEU A CA 1
ATOM 4013 C C . LEU A 1 525 ? 6.072 -15.072 0.450 1.00 86.38 525 LEU A C 1
ATOM 4015 O O . LEU A 1 525 ? 5.264 -14.840 1.346 1.00 86.38 525 LEU A O 1
ATOM 4019 N N . ALA A 1 526 ? 5.696 -15.314 -0.806 1.00 89.12 526 ALA A N 1
ATOM 4020 C CA . ALA A 1 526 ? 4.298 -15.285 -1.196 1.00 89.12 526 ALA A CA 1
ATOM 4021 C C . ALA A 1 526 ? 3.512 -16.367 -0.457 1.00 89.12 526 ALA A C 1
ATOM 4023 O O . ALA A 1 526 ? 3.989 -17.486 -0.258 1.00 89.12 526 ALA A O 1
ATOM 4024 N N . ASP A 1 527 ? 2.294 -16.018 -0.051 1.00 89.56 527 ASP A N 1
ATOM 4025 C CA . ASP A 1 527 ? 1.385 -16.962 0.580 1.00 89.56 527 ASP A CA 1
ATOM 4026 C C . ASP A 1 527 ? 1.198 -18.199 -0.317 1.00 89.56 527 ASP A C 1
ATOM 4028 O O . ASP A 1 527 ? 0.703 -18.059 -1.444 1.00 89.56 527 ASP A O 1
ATOM 4032 N N . PRO A 1 528 ? 1.544 -19.408 0.165 1.00 86.88 528 PRO A N 1
ATOM 4033 C CA . PRO A 1 528 ? 1.379 -20.638 -0.600 1.00 86.88 528 PRO A CA 1
ATOM 4034 C C . PRO A 1 528 ? -0.053 -20.845 -1.104 1.00 86.88 528 PRO A C 1
ATOM 4036 O O . PRO A 1 528 ? -0.246 -21.409 -2.177 1.00 86.88 528 PRO A O 1
ATOM 4039 N N . LEU A 1 529 ? -1.062 -20.336 -0.386 1.00 86.44 529 LEU A N 1
ATOM 4040 C CA . LEU A 1 529 ? -2.472 -20.442 -0.769 1.00 86.44 529 LEU A CA 1
ATOM 4041 C C . LEU A 1 529 ? -2.830 -19.619 -2.015 1.00 86.44 529 LEU A C 1
ATOM 4043 O O . LEU A 1 529 ? -3.884 -19.847 -2.609 1.00 86.44 529 LEU A O 1
ATOM 4047 N N . LEU A 1 530 ? -1.977 -18.679 -2.437 1.00 87.19 530 LEU A N 1
ATOM 4048 C CA . LEU A 1 530 ? -2.137 -17.989 -3.718 1.00 87.19 530 LEU A CA 1
ATOM 4049 C C . LEU A 1 530 ? -1.773 -18.885 -4.910 1.00 87.19 530 LEU A C 1
ATOM 4051 O O . LEU A 1 530 ? -2.143 -18.546 -6.029 1.00 87.19 530 LEU A O 1
ATOM 4055 N N . ASN A 1 531 ? -1.073 -20.011 -4.703 1.00 82.94 531 ASN A N 1
ATOM 4056 C CA . ASN A 1 531 ? -0.683 -20.966 -5.750 1.00 82.94 531 ASN A CA 1
ATOM 4057 C C . ASN A 1 531 ? 0.009 -20.312 -6.967 1.00 82.94 531 ASN A C 1
ATOM 4059 O O . ASN A 1 531 ? -0.232 -20.695 -8.109 1.00 82.94 531 ASN A O 1
ATOM 4063 N N . GLY A 1 532 ? 0.827 -19.277 -6.742 1.00 82.62 532 GLY A N 1
ATOM 4064 C CA . GLY A 1 532 ? 1.485 -18.521 -7.818 1.00 82.62 532 GLY A CA 1
ATOM 4065 C C . GLY A 1 532 ? 0.566 -17.579 -8.611 1.00 82.62 532 GLY A C 1
ATOM 4066 O O . GLY A 1 532 ? 1.021 -16.925 -9.545 1.00 82.62 532 GLY A O 1
ATOM 4067 N N . VAL A 1 533 ? -0.717 -17.467 -8.248 1.00 87.38 533 VAL A N 1
ATOM 4068 C CA . VAL A 1 533 ? -1.701 -16.596 -8.909 1.00 87.38 533 VAL A CA 1
ATOM 4069 C C . VAL A 1 533 ? -1.636 -15.184 -8.320 1.00 87.38 533 VAL A C 1
ATOM 4071 O O . VAL A 1 533 ? -2.501 -14.743 -7.559 1.00 87.38 533 VAL A O 1
ATOM 4074 N N . TYR A 1 534 ? -0.571 -14.466 -8.657 1.00 88.69 534 TYR A N 1
ATOM 4075 C CA . TYR A 1 534 ? -0.385 -13.052 -8.339 1.00 88.69 534 TYR A CA 1
ATOM 4076 C C . TYR A 1 534 ? 0.574 -12.407 -9.345 1.00 88.69 534 TYR A C 1
ATOM 4078 O O . TYR A 1 534 ? 1.411 -13.069 -9.953 1.00 88.69 534 TYR A O 1
ATOM 4086 N N . ASN A 1 535 ? 0.474 -11.090 -9.526 1.00 88.62 535 ASN A N 1
ATOM 4087 C CA . ASN A 1 535 ? 1.405 -10.365 -10.385 1.00 88.62 535 ASN A CA 1
ATOM 4088 C C . ASN A 1 535 ? 2.696 -10.060 -9.603 1.00 88.62 535 ASN A C 1
ATOM 4090 O O . ASN A 1 535 ? 2.669 -9.285 -8.643 1.00 88.62 535 ASN A O 1
ATOM 4094 N N . ALA A 1 536 ? 3.822 -10.641 -10.029 1.00 86.00 536 ALA A N 1
ATOM 4095 C CA . ALA A 1 536 ? 5.116 -10.532 -9.347 1.00 86.00 536 ALA A CA 1
ATOM 4096 C C . ALA A 1 536 ? 5.604 -9.081 -9.172 1.00 86.00 536 ALA A C 1
ATOM 4098 O O . ALA A 1 536 ? 6.149 -8.734 -8.126 1.00 86.00 536 ALA A O 1
ATOM 4099 N N . ILE A 1 537 ? 5.346 -8.203 -10.149 1.00 84.06 537 ILE A N 1
ATOM 4100 C CA . ILE A 1 537 ? 5.728 -6.784 -10.081 1.00 84.06 537 ILE A CA 1
ATOM 4101 C C . ILE A 1 537 ? 4.936 -6.084 -8.974 1.00 84.06 537 ILE A C 1
ATOM 4103 O O . ILE A 1 537 ? 5.506 -5.387 -8.133 1.00 84.06 537 ILE A O 1
ATOM 4107 N N . THR A 1 538 ? 3.615 -6.278 -8.947 1.00 86.81 538 THR A N 1
ATOM 4108 C CA . THR A 1 538 ? 2.758 -5.688 -7.907 1.00 86.81 538 THR A CA 1
ATOM 4109 C C . THR A 1 538 ? 3.082 -6.252 -6.527 1.00 86.81 538 THR A C 1
ATOM 4111 O O . THR A 1 538 ? 3.147 -5.488 -5.567 1.00 86.81 538 THR A O 1
ATOM 4114 N N . PHE A 1 539 ? 3.367 -7.553 -6.431 1.00 91.19 539 PHE A N 1
ATOM 4115 C CA . PHE A 1 539 ? 3.781 -8.206 -5.192 1.00 91.19 539 PHE A CA 1
ATOM 4116 C C . PHE A 1 539 ? 5.069 -7.586 -4.649 1.00 91.19 539 PHE A C 1
ATOM 4118 O O . PHE A 1 539 ? 5.095 -7.129 -3.507 1.00 91.19 539 PHE A O 1
ATOM 4125 N N . GLN A 1 540 ? 6.100 -7.463 -5.491 1.00 87.38 540 GLN A N 1
ATOM 4126 C CA . GLN A 1 540 ? 7.373 -6.852 -5.115 1.00 87.38 540 GLN A CA 1
ATOM 4127 C C . GLN A 1 540 ? 7.196 -5.403 -4.651 1.00 87.38 540 GLN A C 1
ATOM 4129 O O . GLN A 1 540 ? 7.768 -4.996 -3.641 1.00 87.38 540 GLN A O 1
ATOM 4134 N N . ARG A 1 541 ? 6.374 -4.613 -5.352 1.00 88.25 541 ARG A N 1
ATOM 4135 C CA . ARG A 1 541 ? 6.094 -3.219 -4.971 1.00 88.25 541 ARG A CA 1
ATOM 4136 C C . ARG A 1 541 ? 5.420 -3.118 -3.605 1.00 88.25 541 ARG A C 1
ATOM 4138 O O . ARG A 1 541 ? 5.802 -2.267 -2.803 1.00 88.25 541 ARG A O 1
ATOM 4145 N N . VAL A 1 542 ? 4.445 -3.982 -3.323 1.00 92.88 542 VAL A N 1
ATOM 4146 C CA . VAL A 1 542 ? 3.757 -3.995 -2.024 1.00 92.88 542 VAL A CA 1
ATOM 4147 C C . VAL A 1 542 ? 4.664 -4.526 -0.913 1.00 92.88 542 VAL A C 1
ATOM 4149 O O . VAL A 1 542 ? 4.636 -3.978 0.187 1.00 92.88 542 VAL A O 1
ATOM 4152 N N . LEU A 1 543 ? 5.525 -5.507 -1.199 1.00 91.38 543 LEU A N 1
ATOM 4153 C CA . LEU A 1 543 ? 6.545 -5.990 -0.264 1.00 91.38 543 LEU A CA 1
ATOM 4154 C C . LEU A 1 543 ? 7.520 -4.876 0.129 1.00 91.38 543 LEU A C 1
ATOM 4156 O O . LEU A 1 543 ? 7.736 -4.632 1.315 1.00 91.38 543 LEU A O 1
ATOM 4160 N N . LEU A 1 544 ? 8.047 -4.147 -0.855 1.00 89.31 544 LEU A N 1
ATOM 4161 C CA . LEU A 1 544 ? 8.898 -2.982 -0.618 1.00 89.31 544 LEU A CA 1
ATOM 4162 C C . LEU A 1 544 ? 8.188 -1.945 0.251 1.00 89.31 544 LEU A C 1
ATOM 4164 O O . LEU A 1 544 ? 8.733 -1.501 1.261 1.00 89.31 544 LEU A O 1
ATOM 4168 N N . LEU A 1 545 ? 6.948 -1.599 -0.098 1.00 92.69 545 LEU A N 1
ATOM 4169 C CA . LEU A 1 545 ? 6.146 -0.650 0.667 1.00 92.69 545 LEU A CA 1
ATOM 4170 C C . LEU A 1 545 ? 5.971 -1.090 2.129 1.00 92.69 545 LEU A C 1
ATOM 4172 O O . LEU A 1 545 ? 6.127 -0.270 3.035 1.00 92.69 545 LEU A O 1
ATOM 4176 N N . ALA A 1 546 ? 5.711 -2.377 2.367 1.00 93.31 546 ALA A N 1
ATOM 4177 C CA . ALA A 1 546 ? 5.576 -2.950 3.703 1.00 93.31 546 ALA A CA 1
ATOM 4178 C C . ALA A 1 546 ? 6.881 -2.850 4.522 1.00 93.31 546 ALA A C 1
ATOM 4180 O O . ALA A 1 546 ? 6.853 -2.490 5.703 1.00 93.31 546 ALA A O 1
ATOM 4181 N N . ILE A 1 547 ? 8.038 -3.076 3.889 1.00 88.69 547 ILE A N 1
ATOM 4182 C CA . ILE A 1 547 ? 9.363 -2.924 4.514 1.00 88.69 547 ILE A CA 1
ATOM 4183 C C . ILE A 1 547 ? 9.623 -1.463 4.926 1.00 88.69 547 ILE A C 1
ATOM 4185 O O . ILE A 1 547 ? 10.114 -1.213 6.031 1.00 88.69 547 ILE A O 1
ATOM 4189 N N . PHE A 1 548 ? 9.261 -0.479 4.093 1.00 88.56 548 PHE A N 1
ATOM 4190 C CA . PHE A 1 548 ? 9.412 0.937 4.465 1.00 88.56 548 PHE A CA 1
ATOM 4191 C C . PHE A 1 548 ? 8.447 1.364 5.562 1.00 88.56 548 PHE A C 1
ATOM 4193 O O . PHE A 1 548 ? 8.837 2.092 6.474 1.00 88.56 548 PHE A O 1
ATOM 4200 N N . CYS A 1 549 ? 7.207 0.878 5.527 1.00 89.69 549 CYS A N 1
ATOM 4201 C CA . CYS A 1 549 ? 6.243 1.120 6.598 1.00 89.69 549 CYS A CA 1
ATOM 4202 C C . CYS A 1 549 ? 6.770 0.612 7.950 1.00 89.69 549 CYS A C 1
ATOM 4204 O O . CYS A 1 549 ? 6.603 1.280 8.969 1.00 89.69 549 CYS A O 1
ATOM 4206 N N . THR A 1 550 ? 7.477 -0.522 7.955 1.00 88.75 550 THR A N 1
ATOM 4207 C CA . THR A 1 550 ? 8.059 -1.130 9.161 1.00 88.75 550 THR A CA 1
ATOM 4208 C C . THR A 1 550 ? 9.452 -0.594 9.526 1.00 88.75 550 THR A C 1
ATOM 4210 O O . THR A 1 550 ? 10.145 -1.194 10.350 1.00 88.75 550 THR A O 1
ATOM 4213 N N . ALA A 1 551 ? 9.899 0.537 8.958 1.00 84.31 551 ALA A N 1
ATOM 4214 C CA . ALA A 1 551 ? 11.166 1.179 9.326 1.00 84.31 551 ALA A CA 1
ATOM 4215 C C . ALA A 1 551 ? 11.241 1.505 10.828 1.00 84.31 551 ALA A C 1
ATOM 4217 O O . ALA A 1 551 ? 10.248 1.905 11.443 1.00 84.31 551 ALA A O 1
ATOM 4218 N N . ALA A 1 552 ? 12.427 1.348 11.427 1.00 78.88 552 ALA A N 1
ATOM 4219 C CA . ALA A 1 552 ? 12.629 1.566 12.860 1.00 78.88 552 ALA A CA 1
ATOM 4220 C C . ALA A 1 552 ? 12.421 3.035 13.261 1.00 78.88 552 ALA A C 1
ATOM 4222 O O . ALA A 1 552 ? 11.887 3.313 14.335 1.00 78.88 552 ALA A O 1
ATOM 4223 N N . GLN A 1 553 ? 12.825 3.973 12.399 1.00 76.56 553 GLN A N 1
ATOM 4224 C CA . GLN A 1 553 ? 12.619 5.401 12.618 1.00 76.56 553 GLN A CA 1
ATOM 4225 C C . GLN A 1 553 ? 11.329 5.864 11.943 1.00 76.56 553 GLN A C 1
ATOM 4227 O O . GLN A 1 553 ? 11.111 5.609 10.764 1.00 76.56 553 GLN A O 1
ATOM 4232 N N . GLU A 1 554 ? 10.504 6.616 12.673 1.00 79.00 554 GLU A N 1
ATOM 4233 C CA . GLU A 1 554 ? 9.224 7.125 12.166 1.00 79.00 554 GLU A CA 1
ATOM 4234 C C . GLU A 1 554 ? 9.383 7.960 10.884 1.00 79.00 554 GLU A C 1
ATOM 4236 O O . GLU A 1 554 ? 8.620 7.803 9.937 1.00 79.00 554 GLU A O 1
ATOM 4241 N N . ARG A 1 555 ? 10.419 8.804 10.824 1.00 78.44 555 ARG A N 1
ATOM 4242 C CA . ARG A 1 555 ? 10.713 9.682 9.676 1.00 78.44 555 ARG A CA 1
ATOM 4243 C C . ARG A 1 555 ? 11.104 8.950 8.388 1.00 78.44 555 ARG A C 1
ATOM 4245 O O . ARG A 1 555 ? 11.136 9.573 7.336 1.00 78.44 555 ARG A O 1
ATOM 4252 N N . GLU A 1 556 ? 11.477 7.675 8.484 1.00 80.62 556 GLU A N 1
ATOM 4253 C CA . GLU A 1 556 ? 11.847 6.843 7.331 1.00 80.62 556 GLU A CA 1
ATOM 4254 C C . GLU A 1 556 ? 10.627 6.142 6.721 1.00 80.62 556 GLU A C 1
ATOM 4256 O O . GLU A 1 556 ? 10.737 5.516 5.668 1.00 80.62 556 GLU A O 1
ATOM 4261 N N . ARG A 1 557 ? 9.462 6.243 7.373 1.00 85.50 557 ARG A N 1
ATOM 4262 C CA . ARG A 1 557 ? 8.220 5.632 6.907 1.00 85.50 557 ARG A CA 1
ATOM 4263 C C . ARG A 1 557 ? 7.540 6.539 5.883 1.00 85.50 557 ARG A C 1
ATOM 4265 O O . ARG A 1 557 ? 7.487 7.752 6.098 1.00 85.50 557 ARG A O 1
ATOM 4272 N N . PRO A 1 558 ? 6.974 5.969 4.808 1.00 88.50 558 PRO A N 1
ATOM 4273 C CA . PRO A 1 558 ? 6.206 6.727 3.829 1.00 88.50 558 PRO A CA 1
ATOM 4274 C C . PRO A 1 558 ? 4.945 7.304 4.473 1.00 88.50 558 PRO A C 1
ATOM 4276 O O . PRO A 1 558 ? 4.410 6.735 5.428 1.00 88.50 558 PRO A O 1
ATOM 4279 N N . THR A 1 559 ? 4.441 8.426 3.965 1.00 88.06 559 THR A N 1
ATOM 4280 C CA . THR A 1 559 ? 3.189 8.997 4.492 1.00 88.06 559 THR A CA 1
ATOM 4281 C C . THR A 1 559 ? 1.982 8.127 4.121 1.00 88.06 559 THR A C 1
ATOM 4283 O O . THR A 1 559 ? 2.053 7.320 3.196 1.00 88.06 559 THR A O 1
ATOM 4286 N N . LEU A 1 560 ? 0.846 8.271 4.819 1.00 88.31 560 LEU A N 1
ATOM 4287 C CA . LEU A 1 560 ? -0.369 7.512 4.476 1.00 88.31 560 LEU A CA 1
ATOM 4288 C C . LEU A 1 560 ? -0.868 7.831 3.056 1.00 88.31 560 LEU A C 1
ATOM 4290 O O . LEU A 1 560 ? -1.401 6.948 2.388 1.00 88.31 560 LEU A O 1
ATOM 4294 N N . GLU A 1 561 ? -0.650 9.057 2.576 1.00 86.81 561 GLU A N 1
ATOM 4295 C CA . GLU A 1 561 ? -0.915 9.466 1.195 1.00 86.81 561 GLU A CA 1
ATOM 4296 C C . GLU A 1 561 ? -0.033 8.700 0.202 1.00 86.81 561 GLU A C 1
ATOM 4298 O O . GLU A 1 561 ? -0.542 8.146 -0.771 1.00 86.81 561 GLU A O 1
ATOM 4303 N N . GLU A 1 562 ? 1.277 8.623 0.463 1.00 86.12 562 GLU A N 1
ATOM 4304 C CA . GLU A 1 562 ? 2.223 7.871 -0.370 1.00 86.12 562 GLU A CA 1
ATOM 4305 C C . GLU A 1 562 ? 1.897 6.371 -0.368 1.00 86.12 562 GLU A C 1
ATOM 4307 O O . GLU A 1 562 ? 1.902 5.736 -1.423 1.00 86.12 562 GLU A O 1
ATOM 4312 N N . ILE A 1 563 ? 1.556 5.810 0.797 1.00 93.19 563 ILE A N 1
ATOM 4313 C CA . ILE A 1 563 ? 1.148 4.407 0.933 1.00 93.19 563 ILE A CA 1
ATOM 4314 C C . ILE A 1 563 ? -0.113 4.135 0.106 1.00 93.19 563 ILE A C 1
ATOM 4316 O O . ILE A 1 563 ? -0.143 3.185 -0.677 1.00 93.19 563 ILE A O 1
ATOM 4320 N N . LEU A 1 564 ? -1.150 4.965 0.251 1.00 91.62 564 LEU A N 1
ATOM 4321 C CA . LEU A 1 564 ? -2.404 4.798 -0.480 1.00 91.62 564 LEU A CA 1
ATOM 4322 C C . LEU A 1 564 ? -2.191 4.904 -1.993 1.00 91.62 564 LEU A C 1
ATOM 4324 O O . LEU A 1 564 ? -2.697 4.060 -2.731 1.00 91.62 564 LEU A O 1
ATOM 4328 N N . LEU A 1 565 ? -1.409 5.885 -2.445 1.00 87.25 565 LEU A N 1
ATOM 4329 C CA . LEU A 1 565 ? -1.061 6.042 -3.853 1.00 87.25 565 LEU A CA 1
ATOM 4330 C C . LEU A 1 565 ? -0.382 4.784 -4.405 1.00 87.25 565 LEU A C 1
ATOM 4332 O O . LEU A 1 565 ? -0.812 4.246 -5.422 1.00 87.25 565 LEU A O 1
ATOM 4336 N N . LYS A 1 566 ? 0.643 4.269 -3.717 1.00 86.81 566 LYS A N 1
ATOM 4337 C CA . LYS A 1 566 ? 1.388 3.090 -4.181 1.00 86.81 566 LYS A CA 1
ATOM 4338 C C . LYS A 1 566 ? 0.541 1.821 -4.204 1.00 86.81 566 LYS A C 1
ATOM 4340 O O . LYS A 1 566 ? 0.692 1.005 -5.111 1.00 86.81 566 LYS A O 1
ATOM 4345 N N . LEU A 1 567 ? -0.393 1.673 -3.266 1.00 91.94 567 LEU A N 1
ATOM 4346 C CA . LEU A 1 567 ? -1.362 0.575 -3.286 1.00 91.94 567 LEU A CA 1
ATOM 4347 C C . LEU A 1 567 ? -2.386 0.720 -4.423 1.00 91.94 567 LEU A C 1
ATOM 4349 O O . LEU A 1 567 ? -2.768 -0.281 -5.026 1.00 91.94 567 LEU A O 1
ATOM 4353 N N . GLN A 1 568 ? -2.821 1.942 -4.744 1.00 88.44 568 GLN A N 1
ATOM 4354 C CA . GLN A 1 568 ? -3.711 2.202 -5.881 1.00 88.44 568 GLN A CA 1
ATOM 4355 C C . GLN A 1 568 ? -3.022 1.937 -7.219 1.00 88.44 568 GLN A C 1
ATOM 4357 O O . GLN A 1 568 ? -3.615 1.276 -8.067 1.00 88.44 568 GLN A O 1
ATOM 4362 N N . GLU A 1 569 ? -1.775 2.389 -7.375 1.00 83.56 569 GLU A N 1
ATOM 4363 C CA . GLU A 1 569 ? -0.932 2.053 -8.524 1.00 83.56 569 GLU A CA 1
ATOM 4364 C C . GLU A 1 569 ? -0.832 0.532 -8.665 1.00 83.56 569 GLU A C 1
ATOM 4366 O O . GLU A 1 569 ? -1.164 0.008 -9.719 1.00 83.56 569 GLU A O 1
ATOM 4371 N N . ALA A 1 570 ? -0.464 -0.193 -7.599 1.00 83.50 570 ALA A N 1
ATOM 4372 C CA . ALA A 1 570 ? -0.359 -1.655 -7.622 1.00 83.50 570 ALA A CA 1
ATOM 4373 C C . ALA A 1 570 ? -1.675 -2.347 -8.012 1.00 83.50 570 ALA A C 1
ATOM 4375 O O . ALA A 1 570 ? -1.651 -3.339 -8.734 1.00 83.50 570 ALA A O 1
ATOM 4376 N N . ARG A 1 571 ? -2.821 -1.815 -7.571 1.00 83.44 571 ARG A N 1
ATOM 4377 C CA . ARG A 1 571 ? -4.142 -2.335 -7.939 1.00 83.44 571 ARG A CA 1
ATOM 4378 C C . ARG A 1 571 ? -4.500 -2.066 -9.402 1.00 83.44 571 ARG A C 1
ATOM 4380 O O . ARG A 1 571 ? -5.189 -2.884 -9.983 1.00 83.44 571 ARG A O 1
ATOM 4387 N N . ALA A 1 572 ? -4.060 -0.951 -9.986 1.00 74.75 572 ALA A N 1
ATOM 4388 C CA . ALA A 1 572 ? -4.364 -0.595 -11.376 1.00 74.75 572 ALA A CA 1
ATOM 4389 C C . ALA A 1 572 ? -3.670 -1.498 -12.419 1.00 74.75 572 ALA A C 1
ATOM 4391 O O . ALA A 1 572 ? -4.005 -1.429 -13.596 1.00 74.75 572 ALA A O 1
ATOM 4392 N N . PHE A 1 573 ? -2.707 -2.324 -11.996 1.00 65.06 573 PHE A N 1
ATOM 4393 C CA . PHE A 1 573 ? -2.053 -3.341 -12.833 1.00 65.06 573 PHE A CA 1
ATOM 4394 C C . PHE A 1 573 ? -2.772 -4.704 -12.828 1.00 65.06 573 PHE A C 1
ATOM 4396 O O . PHE A 1 573 ? -2.274 -5.640 -13.458 1.00 65.06 573 PHE A O 1
ATOM 4403 N N . LEU A 1 574 ? -3.883 -4.834 -12.092 1.00 55.84 574 LEU A N 1
ATOM 4404 C CA . LEU A 1 574 ? -4.797 -5.980 -12.128 1.00 55.84 574 LEU A CA 1
ATOM 4405 C C . LEU A 1 574 ? -6.034 -5.622 -12.946 1.00 55.84 574 LEU A C 1
ATOM 4407 O O . LEU A 1 574 ? -6.502 -6.521 -13.675 1.00 55.84 574 LEU A O 1
#

Nearest PDB structures (foldseek):
  8peh-assembly3_A  TM=8.694E-01  e=6.409E-19  Lotus japonicus
  7xdx-assembly2_B  TM=8.377E-01  e=1.421E-19  Arabidopsis thaliana
  7xdy-assembly2_B  TM=8.298E-01  e=7.737E-19  Arabidopsis thaliana
  5lpy-assembly1_A  TM=8.161E-01  e=3.045E-17  Arabidopsis thaliana
  5lpz-assembly1_A  TM=8.015E-01  e=1.085E-16  Arabidopsis thaliana

InterPro domains:
  IPR000719 Protein kinase domain [PS50011] (311-574)
  IPR000719 Protein kinase domain [SM00220] (311-574)
  IPR001245 Serine-threonine/tyrosine-protein kinase, catalytic domain [PF07714] (314-471)
  IPR008271 Serine/threonine-protein kinase, active site [PS00108] (433-445)
  IPR011009 Protein kinase-like domain superfamily [SSF56112] (288-567)
  IPR043891 SPARK domain [PF19160] (23-178)
  IPR047117 Proline-rich receptor-like protein kinase PERK1-13-like [PTHR47982] (240-569)

Sequence (574 aa):
MAGHTILSLFLFLLLCNIDPSMSFCSLDFKLFPFEARPECLNQPSGLLPDAWTPSCCQSALEPVFQAMAIRANASRSIFLDPAQAEECSEAFQSLHNRTDLKKCRLTDFIALSAAMGICSKDVNSIASFLGLERFGALQSSCSILNTDGFSDEACLKCTDSYKESLEILEQGNGGNADHVMTQAFCSGALLVTVASFDVGSSSSVHGLFSCLWNEIPFQWPQQKSDKEGLSLSSKILLGGSIFAALLLAILTPILYKITKKKLNEESRKELKDLSVNALRRALEEEQSMPSGSSGFYIFSYAEIAKATNGFSASNLIGEGNLGKVYLGLMPSGQKVAVKQVKKETRLPDFAAVMNTVTKIRHPNLVSVIGYCDKGEQYLVYEYCAGGNLANRLLGNPSREPTSNVLTWEQRLRIAVGIARGLLFLQNNLMGKMIHGDVKLTNILLNEKLEAKLSDYALPQAKNERSSSSVDRESASQRDDRYKFGVVLLQLLTGREVINSSDHSIPDLIDEARALLLQGGDSSGLADPLLNGVYNAITFQRVLLLAIFCTAAQERERPTLEEILLKLQEARAFL

Foldseek 3Di:
DPVVVVVVVVVVCVVVVVDVDPPQLQFDLVLPPQDFDPVLVPDDPDDDDQFDDLVRLLSLVLSVLLSLLQSCLVVLFNADALVSLVNVQVVSCVRVVRDRCVSSVVSVLRHQDVLLPQLSDGLVSLDVQLNDVLSVLLLVLLLQLLDPPDDPVSLVSNQVSLVVSLVSSLVVRDCDRPSQSNSLSSSSSSLSSSSSVNPPDSSSSVSSCVSRVVVRRPDDDDDPPDDDDDDDDDPPPPPVVVVVVVVCVVVVVVVVCVVVVVVVVVVVVVVLVVLLVVVVVVLVVQVPPDPPPPQADADDPVQVCVQQVNVDPVQFPDQDQQGTWGWGQHPVRFIKIKGWGDPLQDDPPLVVLQNVQQSDDDPQAFHFRHWYDDPTTMTITHDAPQAFQLCQLLHDPPDDDPDGHQAPLLLLQQLLSLLSQQVCCCPPPVHRAFQQDQDRNQWGAHPVRHTHGHNSSTDRRPCPDPPPPQDPPDPLNRHPLQSSLQVLLCSFQSDDQDPDPDPPDQGSLRVLVVCVVVVDQPPVRGHVVNVPVDDSVLSVLSSVLSNQSNDPDPVSHDDSSRSSSSSVVSSVVD

Organism: Aristolochia fimbriata (NCBI:txid158543)

pLDDT: mean 75.42, std 18.42, range [28.25, 97.88]

Secondary structure (DSSP, 8-state):
--HHHHHHHHHHHHHHSS-S-----SS-GGGS-----HHHH-S-TT---SS--HHHHHHHHHHHHHHHHHHHHHH---SBPHHHHHHHHHHHHHH-TT--TTTTT-HHHHB--GGGGGGGS-HHHHHHHH-HHHHHHHHHHHGGGGSTT--HHHHHHHHHHHHHHHHHHHHHT-TTS-HHHHHHHHHHHHHHHHHHT--S-HHHHHHHHHHHGGGS------------------TTSHHHHHHHHHHHHHHHHHHHHHHHHHHHHHHHHHHHHHHHHHHHHHHHHHHTS-----PPEE--HHHHHHHTTTT-GGGEEEEETTEEEEEEE-TTS-EEEEEEE-GGG--TTHHHHHHHHTT---TTB--EEEEEEESEEEEEEE--TTEEHHHHHS--TTS-TTS-PPPHHHHHHHHHHHHHHHHHHHT-TT--------SGGGEEE-TT--EEE-STTSPPP------STT----GGGG-HHHHHHHHHHHHHH-------S-TTS--HHHHHHHHHHHT--GGGGS-GGGTT-S-HHHHHHHHHHHHHHT-SSGGGSPPHHHHHHHHHHHHHT-

Solvent-accessible surface area (backbone atoms only — not comparable to full-atom values): 32914 Å² total; per-residue (Å²): 141,71,66,66,63,51,54,50,51,52,48,50,45,59,64,61,67,62,48,100,68,80,69,64,50,80,54,61,58,83,82,40,76,84,77,79,56,73,87,65,67,76,67,69,94,86,72,80,71,91,58,75,54,69,75,58,45,53,65,60,48,56,43,51,47,52,24,32,12,62,40,18,50,77,69,36,42,56,55,31,54,63,65,53,20,54,47,34,32,53,54,49,25,74,78,37,84,84,56,50,35,65,77,56,57,44,38,71,75,43,21,59,47,84,83,42,52,70,44,57,46,37,40,63,55,52,43,60,70,59,26,72,68,57,41,49,52,34,49,63,40,42,61,64,31,54,44,95,83,60,54,72,69,50,43,50,52,23,48,53,43,47,50,62,53,43,56,54,56,54,66,72,53,50,98,78,58,69,67,55,61,46,46,27,45,37,40,53,39,50,51,31,37,59,37,20,79,50,67,86,43,73,62,21,41,49,38,44,44,72,62,48,55,84,74,44,56,82,74,75,88,75,81,81,78,90,80,81,83,89,82,93,84,76,87,81,70,55,68,63,56,52,53,52,50,53,51,48,66,54,46,50,61,52,50,48,52,51,49,52,50,47,53,51,51,48,54,53,47,51,53,48,51,52,51,51,52,51,51,49,50,53,55,53,56,67,64,64,56,82,78,72,87,68,76,63,45,80,48,52,68,69,58,54,33,59,26,22,60,70,68,34,74,92,28,56,77,47,75,58,93,65,25,41,28,28,47,22,44,43,98,87,66,50,62,27,31,37,34,43,47,29,81,87,54,59,59,95,59,43,71,68,52,45,70,54,52,40,70,54,78,53,91,18,36,58,38,42,50,30,37,28,85,69,100,56,46,33,41,33,27,62,55,47,78,51,39,33,40,38,57,46,60,64,50,48,100,88,56,83,89,82,84,62,78,70,50,55,69,52,46,44,52,26,51,36,26,47,33,50,31,51,41,48,36,48,68,32,93,92,50,69,42,76,61,61,64,60,43,46,75,36,29,29,16,31,86,84,60,48,25,18,45,44,72,59,85,54,75,76,68,78,81,86,74,70,91,51,103,78,76,76,77,48,81,51,65,54,35,54,55,26,30,45,12,52,46,46,48,29,67,50,30,47,49,84,79,74,90,58,95,56,93,84,61,77,47,67,68,52,52,56,51,49,42,67,75,67,75,56,81,66,69,85,53,45,24,73,91,47,72,82,59,60,60,66,69,42,50,51,52,51,52,52,50,17,55,33,22,52,38,78,50,70,90,66,30,66,51,54,66,57,50,32,49,55,41,49,55,44,50,72,78,109